Protein AF-A0AAW0CQ31-F1 (afdb_monomer)

Organism: NCBI:txid297713

Secondary structure (DSSP, 8-state):
------------------------------------------PPP----------------------------------------------------HHHHHHHHHHSSBPSS-EEE-BGGGS-HHHHHHHHHHHHHHHHSBP--TTSTT--BHHHHHHHHHHHHHHHHSSSTTHHHHHHHHHHHHHHHHHHHS---S---B--GGGS-TTHHHHHHT-GGG-TTTSS--PEEE-TT--TT-S-GGGS-SS----S-EEEE-SSTTTT-EESSBSTT-B--EEPB----GGGGGGSSHHHHHHHTT--SHHHHHHHHH-TTTSSS--HHHHHHHHH-GGGGSTTTGGGSTHHHHHHHHHHHHHHHHHHHSHHHHTT---SBSSSSSS--B--TTPEEP-TTSS--EEGGGGS-TTBTTT-EEE-

InterPro domains:
  IPR002227 Tyrosinase copper-binding domain [PF00264] (153-367)
  IPR002227 Tyrosinase copper-binding domain [PR00092] (170-187)
  IPR002227 Tyrosinase copper-binding domain [PR00092] (200-205)
  IPR002227 Tyrosinase copper-binding domain [PR00092] (328-339)
  IPR002227 Tyrosinase copper-binding domain [PR00092] (348-366)
  IPR002227 Tyrosinase copper-binding domain [PS00497] (170-187)
  IPR002227 Tyrosinase copper-binding domain [PS00498] (349-360)
  IPR008922 Di-copper centre-containing domain superfamily [G3DSA:1.10.1280.10] (100-424)
  IPR008922 Di-copper centre-containing domain superfamily [SSF48056] (111-423)
  IPR050316 Tyrosinase and Hemocyanin [PTHR11474] (94-423)

Solvent-accessible surface area (backbone atoms only — not comparable to full-atom values): 25405 Å² total; per-residue (Å²): 135,86,85,87,83,87,86,88,84,90,83,87,84,87,89,84,86,90,84,88,82,89,80,93,76,95,78,90,84,80,93,79,90,75,88,76,81,86,78,83,78,79,84,76,86,80,87,77,82,89,80,78,94,78,79,92,76,91,80,83,86,82,92,86,89,84,89,89,83,89,88,85,91,87,92,88,87,91,85,90,82,91,78,90,74,87,75,82,80,76,81,76,74,79,71,79,58,69,64,59,60,52,54,56,54,54,47,69,32,71,42,94,75,52,46,61,27,36,44,60,84,79,48,50,71,65,57,39,43,48,53,53,51,15,54,52,41,30,61,68,34,67,41,84,46,93,80,44,85,62,48,59,16,39,44,33,45,56,27,44,43,40,37,79,34,34,69,61,41,43,87,26,35,52,24,69,51,47,51,50,51,51,50,51,52,51,44,47,43,28,34,75,75,42,67,33,82,80,56,65,40,19,45,67,55,48,80,23,42,82,63,45,57,64,34,43,70,63,29,64,61,30,28,56,75,67,29,64,11,54,52,10,39,66,42,91,88,68,54,85,93,49,95,54,83,84,84,55,73,100,67,63,69,47,57,80,13,59,26,41,27,76,37,23,80,51,40,82,44,67,38,42,59,18,77,40,89,39,75,35,82,41,56,51,26,14,22,43,22,47,76,27,40,78,28,34,32,63,69,49,60,57,58,46,67,74,46,89,49,46,46,62,29,48,47,60,39,46,12,60,84,86,33,98,52,67,14,41,47,48,14,50,28,42,23,43,16,44,35,37,42,30,86,29,22,13,60,66,28,75,65,40,58,20,46,52,43,30,52,45,49,54,50,51,53,53,20,66,76,44,45,95,68,36,39,82,46,70,36,41,34,49,32,70,60,83,90,56,49,70,42,50,56,77,39,66,39,85,40,82,79,78,52,82,66,48,38,44,59,70,57,50,50,47,49,16,55,75,61,30,32,43,80,103

Sequence (424 aa):
MVIFGESRSSCASNGSKQGSGTGNEIVSSPRLSTKVRDVKYKNNPKMTPYFSEEADGDFTSCEACKAHKGMAPVWGYKKSMRYILLTVIIAVSCVASPLGDYLSSAYHARCDSPIKRQEWRALSTTQKQEYIDAVRCLQGAESRTATSEGAKTRFDDFHSAHIDLADEVHLVGQFLVWHRFYLHLYETALRKECGYSGSQPYWDWTLDVKDGLSSFAASPLFDSTYGFGGNGANIPGYNGFFNNISDLPDWEYGGPGGGCIQDGPFASYNLSLGPGTLRTNHCITRWFTPVYLKTITTKRVTELFKFDNFEGFRIELEGTPITRHSKTHDGAHFAVGGEIGDRYSSPGDPLFYLHHANLDRIWWNWQMVKPSTRLYDISGRSTVDPPYRNVTLDFMLPTKSLGPEMPIRDMMDIHNKVLCYDYA

Structure (mmCIF, N/CA/C/O backbone):
data_AF-A0AAW0CQ31-F1
#
_entry.id   AF-A0AAW0CQ31-F1
#
loop_
_atom_site.group_PDB
_atom_site.id
_atom_site.type_symbol
_atom_site.label_atom_id
_atom_site.label_alt_id
_atom_site.label_comp_id
_atom_site.label_asym_id
_atom_site.label_entity_id
_atom_site.label_seq_id
_atom_site.pdbx_PDB_ins_code
_atom_site.Cartn_x
_atom_site.Cartn_y
_atom_site.Cartn_z
_atom_site.occupancy
_atom_site.B_iso_or_equiv
_atom_site.auth_seq_id
_atom_site.auth_comp_id
_atom_site.auth_asym_id
_atom_site.auth_atom_id
_atom_site.pdbx_PDB_model_num
ATOM 1 N N . MET A 1 1 ? 16.465 -32.094 51.623 1.00 29.66 1 MET A N 1
ATOM 2 C CA . MET A 1 1 ? 16.332 -31.977 53.087 1.00 29.66 1 MET A CA 1
ATOM 3 C C . MET A 1 1 ? 15.734 -30.608 53.379 1.00 29.66 1 MET A C 1
ATOM 5 O O . MET A 1 1 ? 16.423 -29.633 53.144 1.00 29.66 1 MET A O 1
ATOM 9 N N . VAL A 1 2 ? 14.453 -30.612 53.782 1.00 26.16 2 VAL A N 1
ATOM 10 C CA . VAL A 1 2 ? 13.699 -29.609 54.581 1.00 26.16 2 VAL A CA 1
ATOM 11 C C . VAL A 1 2 ? 13.610 -28.171 54.004 1.00 26.16 2 VAL A C 1
ATOM 13 O O . VAL A 1 2 ? 14.627 -27.510 53.884 1.00 26.16 2 VAL A O 1
ATOM 16 N N . ILE A 1 3 ? 12.482 -27.680 53.455 1.00 27.02 3 ILE A N 1
ATOM 17 C CA . ILE A 1 3 ? 11.132 -27.358 54.008 1.00 27.02 3 ILE A CA 1
ATOM 18 C C . ILE A 1 3 ? 11.035 -25.942 54.629 1.00 27.02 3 ILE A C 1
ATOM 20 O O . ILE A 1 3 ? 11.649 -25.697 55.657 1.00 27.02 3 ILE A O 1
ATOM 24 N N . PHE A 1 4 ? 10.163 -25.122 54.002 1.00 28.67 4 PHE A N 1
ATOM 25 C CA . PHE A 1 4 ? 9.257 -24.063 54.516 1.00 28.67 4 PHE A CA 1
ATOM 26 C C . PHE A 1 4 ? 9.861 -22.840 55.263 1.00 28.67 4 PHE A C 1
ATOM 28 O O . PHE A 1 4 ? 10.933 -22.908 55.836 1.00 28.67 4 PHE A O 1
ATOM 35 N N . GLY A 1 5 ? 9.232 -21.659 55.288 1.00 24.62 5 GLY A N 1
ATOM 36 C CA . GLY A 1 5 ? 7.843 -21.346 54.972 1.00 24.62 5 GLY A CA 1
ATOM 37 C C . GLY A 1 5 ? 7.507 -19.850 54.969 1.00 24.62 5 GLY A C 1
ATOM 38 O O . GLY A 1 5 ? 8.359 -18.973 55.087 1.00 24.62 5 GLY A O 1
ATOM 39 N N . GLU A 1 6 ? 6.210 -19.632 54.781 1.00 30.38 6 GLU A N 1
ATOM 40 C CA . GLU A 1 6 ? 5.463 -18.379 54.725 1.00 30.38 6 GLU A CA 1
ATOM 41 C C . GLU A 1 6 ? 5.535 -17.546 56.017 1.00 30.38 6 GLU A C 1
ATOM 43 O O . GLU A 1 6 ? 5.671 -18.088 57.110 1.00 30.38 6 GLU A O 1
ATOM 48 N N . SER A 1 7 ? 5.244 -16.244 55.916 1.00 25.33 7 SER A N 1
ATOM 49 C CA . SER A 1 7 ? 4.179 -15.661 56.749 1.00 25.33 7 SER A CA 1
ATOM 50 C C . SER A 1 7 ? 3.613 -14.369 56.147 1.00 25.33 7 SER A C 1
ATOM 52 O O . SER A 1 7 ? 4.330 -13.513 55.632 1.00 25.33 7 SER A O 1
ATOM 54 N N . ARG A 1 8 ? 2.281 -14.276 56.207 1.00 27.17 8 ARG A N 1
ATOM 55 C CA . ARG A 1 8 ? 1.437 -13.095 55.983 1.00 27.17 8 ARG A CA 1
ATOM 56 C C . ARG A 1 8 ? 1.253 -12.319 57.294 1.00 27.17 8 ARG A C 1
ATOM 58 O O . ARG A 1 8 ? 1.255 -12.935 58.354 1.00 27.17 8 ARG A O 1
ATOM 65 N N . SER A 1 9 ? 0.946 -11.022 57.199 1.00 26.33 9 SER A N 1
ATOM 66 C CA . SER A 1 9 ? -0.065 -10.244 57.976 1.00 26.33 9 SER A CA 1
ATOM 67 C C . SER A 1 9 ? 0.214 -8.747 57.734 1.00 26.33 9 SER A C 1
ATOM 69 O O . SER A 1 9 ? 1.343 -8.308 57.883 1.00 26.33 9 SER A O 1
ATOM 71 N N . SER A 1 10 ? -0.630 -7.956 57.060 1.00 25.73 10 SER A N 1
ATOM 72 C CA . SER A 1 10 ? -1.934 -7.363 57.424 1.00 25.73 10 SER A CA 1
ATOM 73 C C . SER A 1 10 ? -1.931 -6.496 58.694 1.00 25.73 10 SER A C 1
ATOM 75 O O . SER A 1 10 ? -1.836 -7.043 59.787 1.00 25.73 10 SER A O 1
ATOM 77 N N . CYS A 1 11 ? -2.144 -5.179 58.547 1.00 23.64 11 CYS A N 1
ATOM 78 C CA . CYS A 1 11 ? -3.282 -4.437 59.125 1.00 23.64 11 CYS A CA 1
ATOM 79 C C . CYS A 1 11 ? -3.237 -2.930 58.782 1.00 23.64 11 CYS A C 1
ATOM 81 O O . CYS A 1 11 ? -2.176 -2.317 58.733 1.00 23.64 11 CYS A O 1
ATOM 83 N N . ALA A 1 12 ? -4.431 -2.378 58.539 1.00 25.39 12 ALA A N 1
ATOM 84 C CA . ALA A 1 12 ? -4.790 -0.961 58.366 1.00 25.39 12 ALA A CA 1
ATOM 85 C C . ALA A 1 12 ? -4.643 -0.172 59.704 1.00 25.39 12 ALA A C 1
ATOM 87 O O . ALA A 1 12 ? -4.361 -0.793 60.721 1.00 25.39 12 ALA A O 1
ATOM 88 N N . SER A 1 13 ? -4.802 1.153 59.860 1.00 27.52 13 SER A N 1
ATOM 89 C CA . SER A 1 13 ? -5.746 2.119 59.268 1.00 27.52 13 SER A CA 1
ATOM 90 C C . SER A 1 13 ? -5.503 3.570 59.770 1.00 27.52 13 SER A C 1
ATOM 92 O O . SER A 1 13 ? -5.132 3.742 60.925 1.00 27.52 13 SER A O 1
ATOM 94 N N . ASN A 1 14 ? -5.906 4.554 58.947 1.00 27.11 14 ASN A N 1
ATOM 95 C CA . ASN A 1 14 ? -6.606 5.834 59.235 1.00 27.11 14 ASN A CA 1
ATOM 96 C C . ASN A 1 14 ? -5.986 7.081 59.927 1.00 27.11 14 ASN A C 1
ATOM 98 O O . ASN A 1 14 ? -5.568 7.043 61.076 1.00 27.11 14 ASN A O 1
ATOM 102 N N . GLY A 1 15 ? -6.240 8.233 59.261 1.00 25.81 15 GLY A N 1
ATOM 103 C CA . GLY A 1 15 ? -6.599 9.560 59.821 1.00 25.81 15 GLY A CA 1
ATOM 104 C C . GLY A 1 15 ? -5.457 10.587 59.939 1.00 25.81 15 GLY A C 1
ATOM 105 O O . GLY A 1 15 ? -4.374 10.218 60.350 1.00 25.81 15 GLY A O 1
ATOM 106 N N . SER A 1 16 ? -5.559 11.901 59.686 1.00 26.56 16 SER A N 1
ATOM 107 C CA . SER A 1 16 ? -6.498 12.826 59.021 1.00 26.56 16 SER A CA 1
ATOM 108 C C . SER A 1 16 ? -5.946 14.271 59.174 1.00 26.56 16 SER A C 1
ATOM 110 O O . SER A 1 16 ? -5.366 14.565 60.211 1.00 26.56 16 SER A O 1
ATOM 112 N N . LYS A 1 17 ? -6.266 15.162 58.214 1.00 29.03 17 LYS A N 1
ATOM 113 C CA . LYS A 1 17 ? -6.385 16.650 58.271 1.00 29.03 17 LYS A CA 1
ATOM 114 C C . LYS A 1 17 ? -5.159 17.607 58.256 1.00 29.03 17 LYS A C 1
ATOM 116 O O . LYS A 1 17 ? -4.392 17.687 59.199 1.00 29.03 17 LYS A O 1
ATOM 121 N N . GLN A 1 18 ? -5.186 18.441 57.198 1.00 27.23 18 GLN A N 1
ATOM 122 C CA . GLN A 1 18 ? -5.069 19.920 57.090 1.00 27.23 18 GLN A CA 1
ATOM 123 C C . GLN A 1 18 ? -3.890 20.697 57.713 1.00 27.23 18 GLN A C 1
ATOM 125 O O . GLN A 1 18 ? -3.689 20.687 58.919 1.00 27.23 18 GLN A O 1
ATOM 130 N N . GLY A 1 19 ? -3.272 21.560 56.890 1.00 25.97 19 GLY A N 1
ATOM 131 C CA . GLY A 1 19 ? -2.503 22.726 57.345 1.00 25.97 19 GLY A CA 1
ATOM 132 C C . GLY A 1 19 ? -1.697 23.412 56.235 1.00 25.97 19 GLY A C 1
ATOM 133 O O . GLY A 1 19 ? -0.716 22.869 55.751 1.00 25.97 19 GLY A O 1
ATOM 134 N N . SER A 1 20 ? -2.136 24.603 55.835 1.00 26.33 20 SER A N 1
ATOM 135 C CA . SER A 1 20 ? -1.505 25.570 54.922 1.00 26.33 20 SER A CA 1
ATOM 136 C C . SER A 1 20 ? -0.217 26.200 55.475 1.00 26.33 20 SER A C 1
ATOM 138 O O . SER A 1 20 ? -0.151 26.435 56.678 1.00 26.33 20 SER A O 1
ATOM 140 N N . GLY A 1 21 ? 0.708 26.644 54.612 1.00 26.17 21 GLY A N 1
ATOM 141 C CA . GLY A 1 21 ? 1.686 27.675 54.996 1.00 26.17 21 GLY A CA 1
ATOM 142 C C . GLY A 1 21 ? 2.997 27.694 54.208 1.00 26.17 21 GLY A C 1
ATOM 143 O O . GLY A 1 21 ? 3.819 26.800 54.328 1.00 26.17 21 GLY A O 1
ATOM 144 N N . THR A 1 22 ? 3.158 28.764 53.437 1.00 27.50 22 THR A N 1
ATOM 145 C CA . THR A 1 22 ? 4.342 29.328 52.764 1.00 27.50 22 THR A CA 1
ATOM 146 C C . THR A 1 22 ? 5.706 29.165 53.455 1.00 27.50 22 THR A C 1
ATOM 148 O O . THR A 1 22 ? 5.806 29.370 54.661 1.00 27.50 22 THR A O 1
ATOM 151 N N . GLY A 1 23 ? 6.776 29.004 52.664 1.00 26.20 23 GLY A N 1
ATOM 152 C CA . GLY A 1 23 ? 8.149 29.272 53.114 1.00 26.20 23 GLY A CA 1
ATOM 153 C C . GLY A 1 23 ? 9.224 28.769 52.151 1.00 26.20 23 GLY A C 1
ATOM 154 O O . GLY A 1 23 ? 9.524 27.582 52.130 1.00 26.20 23 GLY A O 1
ATOM 155 N N . ASN A 1 24 ? 9.795 29.680 51.358 1.00 27.17 24 ASN A N 1
ATOM 156 C CA . ASN A 1 24 ? 11.048 29.477 50.631 1.00 27.17 24 ASN A CA 1
ATOM 157 C C . ASN A 1 24 ? 12.189 29.263 51.630 1.00 27.17 24 ASN A C 1
ATOM 159 O O . ASN A 1 24 ? 12.461 30.170 52.407 1.00 27.17 24 ASN A O 1
ATOM 163 N N . GLU A 1 25 ? 12.913 28.152 51.526 1.00 27.70 25 GLU A N 1
ATOM 164 C CA . GLU A 1 25 ? 14.296 28.056 51.997 1.00 27.70 25 GLU A CA 1
ATOM 165 C C . GLU A 1 25 ? 15.043 27.003 51.167 1.00 27.70 25 GLU A C 1
ATOM 167 O O . GLU A 1 25 ? 14.765 25.805 51.208 1.00 27.70 25 GLU A O 1
ATOM 172 N N . ILE A 1 26 ? 15.974 27.488 50.344 1.00 27.61 26 ILE A N 1
ATOM 173 C CA . ILE A 1 26 ? 16.920 26.676 49.582 1.00 27.61 26 ILE A CA 1
ATOM 174 C C . ILE A 1 26 ? 18.022 26.269 50.560 1.00 27.61 26 ILE A C 1
ATOM 176 O O . ILE A 1 26 ? 18.861 27.088 50.928 1.00 27.61 26 ILE A O 1
ATOM 180 N N . VAL A 1 27 ? 18.022 24.999 50.965 1.00 27.06 27 VAL A N 1
ATOM 181 C CA . VAL A 1 27 ? 19.112 24.380 51.726 1.00 27.06 27 VAL A CA 1
ATOM 182 C C . VAL A 1 27 ? 19.771 23.305 50.867 1.00 27.06 27 VAL A C 1
ATOM 184 O O . VAL A 1 27 ? 19.148 22.360 50.391 1.00 27.06 27 VAL A O 1
ATOM 187 N N . SER A 1 28 ? 21.068 23.491 50.658 1.00 25.88 28 SER A N 1
ATOM 188 C CA . SER A 1 28 ? 21.988 22.640 49.915 1.00 25.88 28 SER A CA 1
ATOM 189 C C . SER A 1 28 ? 22.456 21.412 50.708 1.00 25.88 28 SER A C 1
ATOM 191 O O . SER A 1 28 ? 23.011 21.579 51.795 1.00 25.88 28 SER A O 1
ATOM 193 N N . SER A 1 29 ? 22.347 20.209 50.124 1.00 23.64 29 SER A N 1
ATOM 194 C CA . SER A 1 29 ? 23.255 19.036 50.261 1.00 23.64 29 SER A CA 1
ATOM 195 C C . SER A 1 29 ? 22.577 17.756 49.731 1.00 23.64 29 SER A C 1
ATOM 197 O O . SER A 1 29 ? 21.358 17.737 49.615 1.00 23.64 29 SER A O 1
ATOM 199 N N . PRO A 1 30 ? 23.278 16.618 49.558 1.00 28.09 30 PRO A N 1
ATOM 200 C CA . PRO A 1 30 ? 24.587 16.390 48.952 1.00 28.09 30 PRO A CA 1
ATOM 201 C C . PRO A 1 30 ? 24.499 15.340 47.812 1.00 28.09 30 PRO A C 1
ATOM 203 O O . PRO A 1 30 ? 23.491 14.666 47.613 1.00 28.09 30 PRO A O 1
ATOM 206 N N . ARG A 1 31 ? 25.594 15.177 47.058 1.00 27.44 31 ARG A N 1
ATOM 207 C CA . ARG A 1 31 ? 25.754 14.144 46.017 1.00 27.44 31 ARG A CA 1
ATOM 208 C C . ARG A 1 31 ? 25.528 12.738 46.582 1.00 27.44 31 ARG A C 1
ATOM 210 O O . ARG A 1 31 ? 26.256 12.318 47.478 1.00 27.44 31 ARG A O 1
ATOM 217 N N . LEU A 1 32 ? 24.625 11.983 45.961 1.00 25.84 32 LEU A N 1
ATOM 218 C CA . LEU A 1 32 ? 24.535 10.530 46.085 1.00 25.84 32 LEU A CA 1
ATOM 219 C C . LEU A 1 32 ? 24.920 9.900 44.747 1.00 25.84 32 LEU A C 1
ATOM 221 O O . LEU A 1 32 ? 24.204 9.990 43.752 1.00 25.84 32 LEU A O 1
ATOM 225 N N . SER A 1 33 ? 26.103 9.294 44.738 1.00 25.86 33 SER A N 1
ATOM 226 C CA . SER A 1 33 ? 26.577 8.437 43.666 1.00 25.86 33 SER A CA 1
ATOM 227 C C . SER A 1 33 ? 25.815 7.114 43.707 1.00 25.86 33 SER A C 1
ATOM 229 O O . SER A 1 33 ? 25.832 6.393 44.702 1.00 25.86 33 SER A O 1
ATOM 231 N N . THR A 1 34 ? 25.169 6.756 42.602 1.00 28.41 34 THR A N 1
ATOM 232 C CA . THR A 1 34 ? 24.744 5.378 42.353 1.00 28.41 34 THR A CA 1
ATOM 233 C C . THR A 1 34 ? 25.416 4.896 41.076 1.00 28.41 34 THR A C 1
ATOM 235 O O . THR A 1 34 ? 25.313 5.494 40.010 1.00 28.41 34 THR A O 1
ATOM 238 N N . LYS A 1 35 ? 26.214 3.836 41.240 1.00 25.17 35 LYS A N 1
ATOM 239 C CA . LYS A 1 35 ? 26.935 3.133 40.180 1.00 25.17 35 LYS A CA 1
ATOM 240 C C . LYS A 1 35 ? 25.928 2.533 39.199 1.00 25.17 35 LYS A C 1
ATOM 242 O O . LYS A 1 35 ? 25.242 1.573 39.546 1.00 25.17 35 LYS A O 1
ATOM 247 N N . VAL A 1 36 ? 25.892 3.047 37.974 1.00 26.67 36 VAL A N 1
ATOM 248 C CA . VAL A 1 36 ? 25.305 2.341 36.831 1.00 26.67 36 VAL A CA 1
ATOM 249 C C . VAL A 1 36 ? 26.322 1.297 36.371 1.00 26.67 36 VAL A C 1
ATOM 251 O O . VAL A 1 36 ? 27.502 1.599 36.208 1.00 26.67 36 VAL A O 1
ATOM 254 N N . ARG A 1 37 ? 25.885 0.040 36.242 1.00 25.38 37 ARG A N 1
ATOM 255 C CA . ARG A 1 37 ? 26.689 -1.034 35.651 1.00 25.38 37 ARG A CA 1
ATOM 256 C C . ARG A 1 37 ? 26.777 -0.799 34.145 1.00 25.38 37 ARG A C 1
ATOM 258 O O . ARG A 1 37 ? 25.749 -0.757 33.478 1.00 25.38 37 ARG A O 1
ATOM 265 N N . ASP A 1 38 ? 28.001 -0.699 33.642 1.00 23.66 38 ASP A N 1
ATOM 266 C CA . ASP A 1 38 ? 28.316 -0.649 32.217 1.00 23.66 38 ASP A CA 1
ATOM 267 C C . ASP A 1 38 ? 27.818 -1.911 31.498 1.00 23.66 38 ASP A C 1
ATOM 269 O O . ASP A 1 38 ? 28.370 -3.003 31.664 1.00 23.66 38 ASP A O 1
ATOM 273 N N . VAL A 1 39 ? 26.798 -1.762 30.653 1.00 26.17 39 VAL A N 1
ATOM 274 C CA . VAL A 1 39 ? 26.513 -2.720 29.581 1.00 26.17 39 VAL A CA 1
ATOM 275 C C . VAL A 1 39 ? 27.298 -2.250 28.361 1.00 26.17 39 VAL A C 1
ATOM 277 O O . VAL A 1 39 ? 26.965 -1.252 27.726 1.00 26.17 39 VAL A O 1
ATOM 280 N N . LYS A 1 40 ? 28.393 -2.953 28.061 1.00 24.14 40 LYS A N 1
ATOM 281 C CA . LYS A 1 40 ? 29.209 -2.717 26.866 1.00 24.14 40 LYS A CA 1
ATOM 282 C C . LYS A 1 40 ? 28.387 -3.019 25.611 1.00 24.14 40 LYS A C 1
ATOM 284 O O . LYS A 1 40 ? 28.174 -4.186 25.286 1.00 24.14 40 LYS A O 1
ATOM 289 N N . TYR A 1 41 ? 28.003 -1.981 24.875 1.00 24.38 41 TYR A N 1
ATOM 290 C CA . TYR A 1 41 ? 27.609 -2.112 23.476 1.00 24.38 41 TYR A CA 1
ATOM 291 C C . TYR A 1 41 ? 28.836 -2.532 22.656 1.00 24.38 41 TYR A C 1
ATOM 293 O O . TYR A 1 41 ? 29.859 -1.845 22.635 1.00 24.38 41 TYR A O 1
ATOM 301 N N . LYS A 1 42 ? 28.759 -3.696 22.003 1.00 26.52 42 LYS A N 1
ATOM 302 C CA . LYS A 1 42 ? 29.708 -4.070 20.952 1.00 26.52 42 LYS A CA 1
ATOM 303 C C . LYS A 1 42 ? 29.404 -3.210 19.726 1.00 26.52 42 LYS A C 1
ATOM 305 O O . LYS A 1 42 ? 28.349 -3.350 19.119 1.00 26.52 42 LYS A O 1
ATOM 310 N N . ASN A 1 43 ? 30.347 -2.336 19.393 1.00 27.22 43 ASN A N 1
ATOM 311 C CA . ASN A 1 43 ? 30.388 -1.573 18.150 1.00 27.22 43 ASN A CA 1
ATOM 312 C C . ASN A 1 43 ? 30.278 -2.510 16.938 1.00 27.22 43 ASN A C 1
ATOM 314 O O . ASN A 1 43 ? 31.126 -3.387 16.774 1.00 27.22 43 ASN A O 1
ATOM 318 N N . ASN A 1 44 ? 29.285 -2.281 16.080 1.00 27.22 44 ASN A N 1
ATOM 319 C CA . ASN A 1 44 ? 29.277 -2.773 14.703 1.00 27.22 44 ASN A CA 1
ATOM 320 C C . ASN A 1 44 ? 29.735 -1.616 13.786 1.00 27.22 44 ASN A C 1
ATOM 322 O O . ASN A 1 44 ? 29.376 -0.464 14.053 1.00 27.22 44 ASN A O 1
ATOM 326 N N . PRO A 1 45 ? 30.590 -1.851 12.776 1.00 32.00 45 PRO A N 1
ATOM 327 C CA . PRO A 1 45 ? 31.307 -0.777 12.103 1.00 32.00 45 PRO A CA 1
ATOM 328 C C . PRO A 1 45 ? 30.428 -0.016 11.099 1.00 32.00 45 PRO A C 1
ATOM 330 O O . PRO A 1 45 ? 29.820 -0.594 10.207 1.00 32.00 45 PRO A O 1
ATOM 333 N N . LYS A 1 46 ? 30.427 1.307 11.284 1.00 26.81 46 LYS A N 1
ATOM 334 C CA . LYS A 1 46 ? 30.126 2.413 10.359 1.00 26.81 46 LYS A CA 1
ATOM 335 C C . LYS A 1 46 ? 29.849 2.018 8.893 1.00 26.81 46 LYS A C 1
ATOM 337 O O . LYS A 1 46 ? 30.783 1.729 8.151 1.00 26.81 46 LYS A O 1
ATOM 342 N N . MET A 1 47 ? 28.605 2.200 8.442 1.00 24.47 47 MET A N 1
ATOM 343 C CA . MET A 1 47 ? 28.349 2.653 7.070 1.00 24.47 47 MET A CA 1
ATOM 344 C C . MET A 1 47 ? 28.594 4.164 7.028 1.00 24.47 47 MET A C 1
ATOM 346 O O . MET A 1 47 ? 27.857 4.947 7.622 1.00 24.47 47 MET A O 1
ATOM 350 N N . THR A 1 48 ? 29.673 4.579 6.376 1.00 26.80 48 THR A N 1
ATOM 351 C CA . THR A 1 48 ? 29.925 5.980 6.022 1.00 26.80 48 THR A CA 1
ATOM 352 C C . THR A 1 48 ? 29.144 6.340 4.757 1.00 26.80 48 THR A C 1
ATOM 354 O O . THR A 1 48 ? 29.309 5.638 3.758 1.00 26.80 48 THR A O 1
ATOM 357 N N . PRO A 1 49 ? 28.355 7.428 4.736 1.00 28.47 49 PRO A N 1
ATOM 358 C CA . PRO A 1 49 ? 27.814 7.956 3.495 1.00 28.47 49 PRO A CA 1
ATOM 359 C C . PRO A 1 49 ? 28.909 8.749 2.771 1.00 28.47 49 PRO A C 1
ATOM 361 O O . PRO A 1 49 ? 29.497 9.676 3.329 1.00 28.47 49 PRO A O 1
ATOM 364 N N . TYR A 1 50 ? 29.196 8.375 1.525 1.00 24.56 50 TYR A N 1
ATOM 365 C CA . TYR A 1 50 ? 29.959 9.220 0.612 1.00 24.56 50 TYR A CA 1
ATOM 366 C C . TYR A 1 50 ? 29.080 10.415 0.228 1.00 24.56 50 TYR A C 1
ATOM 368 O O . TYR A 1 50 ? 28.151 10.284 -0.565 1.00 24.56 50 TYR A O 1
ATOM 376 N N . PHE A 1 51 ? 29.372 11.574 0.812 1.00 26.08 51 PHE A N 1
ATOM 377 C CA . PHE A 1 51 ? 28.932 12.866 0.305 1.00 26.08 51 PHE A CA 1
ATOM 378 C C . PHE A 1 51 ? 30.107 13.509 -0.427 1.00 26.08 51 PHE A C 1
ATOM 380 O O . PHE A 1 51 ? 31.138 13.797 0.179 1.00 26.08 51 PHE A O 1
ATOM 387 N N . SER A 1 52 ? 29.936 13.753 -1.720 1.00 25.55 52 SER A N 1
ATOM 388 C CA . SER A 1 52 ? 30.665 14.794 -2.436 1.00 25.55 52 SER A CA 1
ATOM 389 C C . SER A 1 52 ? 29.650 15.589 -3.245 1.00 25.55 52 SER A C 1
ATOM 391 O O . SER A 1 52 ? 28.895 15.031 -4.044 1.00 25.55 52 SER A O 1
ATOM 393 N N . GLU A 1 53 ? 29.589 16.885 -2.960 1.00 26.58 53 GLU A N 1
ATOM 394 C CA . GLU A 1 53 ? 28.961 17.883 -3.813 1.00 26.58 53 GLU A CA 1
ATOM 395 C C . GLU A 1 53 ? 29.666 17.873 -5.167 1.00 26.58 53 GLU A C 1
ATOM 397 O O . GLU A 1 53 ? 30.882 18.016 -5.210 1.00 26.58 53 GLU A O 1
ATOM 402 N N . GLU A 1 54 ? 28.918 17.726 -6.256 1.00 27.23 54 GLU A N 1
ATOM 403 C CA . GLU A 1 54 ? 29.313 18.282 -7.547 1.00 27.23 54 GLU A CA 1
ATOM 404 C C . GLU A 1 54 ? 28.080 18.457 -8.440 1.00 27.23 54 GLU A C 1
ATOM 406 O O . GLU A 1 54 ? 27.087 17.730 -8.339 1.00 27.23 54 GLU A O 1
ATOM 411 N N . ALA A 1 55 ? 28.139 19.539 -9.208 1.00 26.56 55 ALA A N 1
ATOM 412 C CA . ALA A 1 55 ? 27.061 20.171 -9.943 1.00 26.56 55 ALA A CA 1
ATOM 413 C C . ALA A 1 55 ? 26.694 19.442 -11.247 1.00 26.56 55 ALA A C 1
ATOM 415 O O . ALA A 1 55 ? 27.407 18.560 -11.717 1.00 26.56 55 ALA A O 1
ATOM 416 N N . ASP A 1 56 ? 25.560 19.868 -11.805 1.00 28.64 56 ASP A N 1
ATOM 417 C CA . ASP A 1 56 ? 24.980 19.487 -13.093 1.00 28.64 56 ASP A CA 1
ATOM 418 C C . ASP A 1 56 ? 26.003 19.173 -14.201 1.00 28.64 56 ASP A C 1
ATOM 420 O O . ASP A 1 56 ? 26.882 19.978 -14.513 1.00 28.64 56 ASP A O 1
ATOM 424 N N . GLY A 1 57 ? 25.823 18.025 -14.860 1.00 25.38 57 GLY A N 1
ATOM 425 C CA . GLY A 1 57 ? 26.615 17.622 -16.018 1.00 25.38 57 GLY A CA 1
ATOM 426 C C . GLY A 1 57 ? 26.020 16.417 -16.742 1.00 25.38 57 GLY A C 1
ATOM 427 O O . GLY A 1 57 ? 26.040 15.298 -16.239 1.00 25.38 57 GLY A O 1
ATOM 428 N N . ASP A 1 58 ? 25.477 16.693 -17.921 1.00 28.36 58 ASP A N 1
ATOM 429 C CA . ASP A 1 58 ? 25.008 15.782 -18.967 1.00 28.36 58 ASP A CA 1
ATOM 430 C C . ASP A 1 58 ? 26.040 14.685 -19.312 1.00 28.36 58 ASP A C 1
ATOM 432 O O . ASP A 1 58 ? 27.223 14.991 -19.455 1.00 28.36 58 ASP A O 1
ATOM 436 N N . PHE A 1 59 ? 25.620 13.422 -19.485 1.00 27.33 59 PHE A N 1
ATOM 437 C CA . PHE A 1 59 ? 26.509 12.357 -19.977 1.00 27.33 59 PHE A CA 1
ATOM 438 C C . PHE A 1 59 ? 25.804 11.355 -20.897 1.00 27.33 59 PHE A C 1
ATOM 440 O O . PHE A 1 59 ? 25.259 10.327 -20.491 1.00 27.33 59 PHE A O 1
ATOM 447 N N . THR A 1 60 ? 25.940 11.629 -22.190 1.00 25.02 60 THR A N 1
ATOM 448 C CA . THR A 1 60 ? 26.095 10.629 -23.246 1.00 25.02 60 THR A CA 1
ATOM 449 C C . THR A 1 60 ? 27.407 9.843 -23.090 1.00 25.02 60 THR A C 1
ATOM 451 O O . THR A 1 60 ? 28.461 10.440 -22.897 1.00 25.02 60 THR A O 1
ATOM 454 N N . SER A 1 61 ? 27.321 8.519 -23.286 1.00 29.78 61 SER A N 1
ATOM 455 C CA . SER A 1 61 ? 28.362 7.566 -23.736 1.00 29.78 61 SER A CA 1
ATOM 456 C C . SER A 1 61 ? 29.707 7.475 -22.993 1.00 29.78 61 SER A C 1
ATOM 458 O O . SER A 1 61 ? 30.506 8.404 -23.034 1.00 29.78 61 SER A O 1
ATOM 460 N N . CYS A 1 62 ? 30.064 6.267 -22.531 1.00 25.80 62 CYS A N 1
ATOM 461 C CA . CYS A 1 62 ? 31.425 5.750 -22.730 1.00 25.80 62 CYS A CA 1
ATOM 462 C C . CYS A 1 62 ? 31.481 4.212 -22.653 1.00 25.80 62 CYS A C 1
ATOM 464 O O . CYS A 1 62 ? 31.250 3.608 -21.606 1.00 25.80 62 CYS A O 1
ATOM 466 N N . GLU A 1 63 ? 31.799 3.587 -23.789 1.00 27.05 63 GLU A N 1
ATOM 467 C CA . GLU A 1 63 ? 32.336 2.231 -23.890 1.00 27.05 63 GLU A CA 1
ATOM 468 C C . GLU A 1 63 ? 33.781 2.210 -23.372 1.00 27.05 63 GLU A C 1
ATOM 470 O O . GLU A 1 63 ? 34.588 3.012 -23.829 1.00 27.05 63 GLU A O 1
ATOM 475 N N . ALA A 1 64 ? 34.138 1.252 -22.510 1.00 26.69 64 ALA A N 1
ATOM 476 C CA . ALA A 1 64 ? 35.432 0.553 -22.536 1.00 26.69 64 ALA A CA 1
ATOM 477 C C . ALA A 1 64 ? 35.567 -0.392 -21.334 1.00 26.69 64 ALA A C 1
ATOM 479 O O . ALA A 1 64 ? 35.729 0.058 -20.205 1.00 26.69 64 ALA A O 1
ATOM 480 N N . CYS A 1 65 ? 35.581 -1.703 -21.591 1.00 24.77 65 CYS A N 1
ATOM 481 C CA . CYS A 1 65 ? 36.658 -2.596 -21.138 1.00 24.77 65 CYS A CA 1
ATOM 482 C C . CYS A 1 65 ? 36.431 -4.018 -21.677 1.00 24.77 65 CYS A C 1
ATOM 484 O O . CYS A 1 65 ? 35.588 -4.772 -21.196 1.00 24.77 65 CYS A O 1
ATOM 486 N N . LYS A 1 66 ? 37.222 -4.388 -22.690 1.00 26.81 66 LYS A N 1
ATOM 487 C CA . LYS A 1 66 ? 37.427 -5.767 -23.150 1.00 26.81 66 LYS A CA 1
ATOM 488 C C . LYS A 1 66 ? 38.799 -6.262 -22.686 1.00 26.81 66 LYS A C 1
ATOM 490 O O . LYS A 1 66 ? 39.761 -5.505 -22.708 1.00 26.81 66 LYS A O 1
ATOM 495 N N . ALA A 1 67 ? 38.841 -7.582 -22.489 1.00 28.06 67 ALA A N 1
ATOM 496 C CA . ALA A 1 67 ? 39.976 -8.504 -22.597 1.00 28.06 67 ALA A CA 1
ATOM 497 C C . ALA A 1 67 ? 40.803 -8.800 -21.332 1.00 28.06 67 ALA A C 1
ATOM 499 O O . ALA A 1 67 ? 41.565 -7.972 -20.864 1.00 28.06 67 ALA A O 1
ATOM 500 N N . HIS A 1 68 ? 40.764 -10.070 -20.908 1.00 28.12 68 HIS A N 1
ATOM 501 C CA . HIS A 1 68 ? 41.965 -10.908 -20.829 1.00 28.12 68 HIS A CA 1
ATOM 502 C C . HIS A 1 68 ? 41.592 -12.396 -20.978 1.00 28.12 68 HIS A C 1
ATOM 504 O O . HIS A 1 68 ? 40.758 -12.928 -20.250 1.00 28.12 68 HIS A O 1
ATOM 510 N N . LYS A 1 69 ? 42.206 -13.062 -21.965 1.00 28.19 69 LYS A N 1
ATOM 511 C CA . LYS A 1 69 ? 42.184 -14.516 -22.182 1.00 28.19 69 LYS A CA 1
ATOM 512 C C . LYS A 1 69 ? 43.547 -15.101 -21.797 1.00 28.19 69 LYS A C 1
ATOM 514 O O . LYS A 1 69 ? 44.554 -14.600 -22.277 1.00 28.19 69 LYS A O 1
ATOM 519 N N . GLY A 1 70 ? 43.504 -16.222 -21.071 1.00 25.09 70 GLY A N 1
ATOM 520 C CA . GLY A 1 70 ? 44.284 -17.442 -21.326 1.00 25.09 70 GLY A CA 1
ATOM 521 C C . GLY A 1 70 ? 45.736 -17.515 -20.845 1.00 25.09 70 GLY A C 1
ATOM 522 O O . GLY A 1 70 ? 46.555 -16.712 -21.262 1.00 25.09 70 GLY A O 1
ATOM 523 N N . MET A 1 71 ? 46.056 -18.576 -20.086 1.00 26.61 71 MET A N 1
ATOM 524 C CA . MET A 1 71 ? 47.199 -19.475 -20.343 1.00 26.61 71 MET A CA 1
ATOM 525 C C . MET A 1 71 ? 47.224 -20.691 -19.384 1.00 26.61 71 MET A C 1
ATOM 527 O O . MET A 1 71 ? 47.195 -20.552 -18.168 1.00 26.61 71 MET A O 1
ATOM 531 N N . ALA A 1 72 ? 47.316 -21.883 -19.976 1.00 27.20 72 ALA A N 1
ATOM 532 C CA . ALA A 1 72 ? 47.867 -23.159 -19.476 1.00 27.20 72 ALA A CA 1
ATOM 533 C C . ALA A 1 72 ? 48.718 -23.715 -20.656 1.00 27.20 72 ALA A C 1
ATOM 535 O O . ALA A 1 72 ? 48.444 -23.246 -21.771 1.00 27.20 72 ALA A O 1
ATOM 536 N N . PRO A 1 73 ? 49.693 -24.664 -20.541 1.00 41.38 73 PRO A N 1
ATOM 537 C CA . PRO A 1 73 ? 49.627 -25.937 -19.781 1.00 41.38 73 PRO A CA 1
ATOM 538 C C . PRO A 1 73 ? 50.993 -26.499 -19.253 1.00 41.38 73 PRO A C 1
ATOM 540 O O . PRO A 1 73 ? 52.020 -25.842 -19.377 1.00 41.38 73 PRO A O 1
ATOM 543 N N . VAL A 1 74 ? 51.013 -27.725 -18.679 1.00 28.41 74 VAL A N 1
ATOM 544 C CA . VAL A 1 74 ? 51.824 -28.922 -19.092 1.00 28.41 74 VAL A CA 1
ATOM 545 C C . VAL A 1 74 ? 51.988 -29.990 -17.963 1.00 28.41 74 VAL A C 1
ATOM 547 O O . VAL A 1 74 ? 52.558 -29.737 -16.912 1.00 28.41 74 VAL A O 1
ATOM 550 N N . TRP A 1 75 ? 51.464 -31.191 -18.273 1.00 27.06 75 TRP A N 1
ATOM 551 C CA . TRP A 1 75 ? 51.770 -32.620 -17.982 1.00 27.06 75 TRP A CA 1
ATOM 552 C C . TRP A 1 75 ? 52.522 -33.184 -16.745 1.00 27.06 75 TRP A C 1
ATOM 554 O O . TRP A 1 75 ? 53.649 -32.815 -16.438 1.00 27.06 75 TRP A O 1
ATOM 564 N N . GLY A 1 76 ? 51.984 -34.322 -16.253 1.00 25.94 76 GLY A N 1
ATOM 565 C CA . GLY A 1 76 ? 52.689 -35.418 -15.556 1.00 25.94 76 GLY A CA 1
ATOM 566 C C . GLY A 1 76 ? 51.819 -36.693 -15.429 1.00 25.94 76 GLY A C 1
ATOM 567 O O . GLY A 1 76 ? 50.656 -36.606 -15.060 1.00 25.94 76 GLY A O 1
ATOM 568 N N . TYR A 1 77 ? 52.360 -37.867 -15.783 1.00 28.30 77 TYR A N 1
ATOM 569 C CA . TYR A 1 77 ? 51.664 -39.148 -16.061 1.00 28.30 77 TYR A CA 1
ATOM 570 C C . TYR A 1 77 ? 51.853 -40.229 -14.960 1.00 28.30 77 TYR A C 1
ATOM 572 O O . TYR A 1 77 ? 52.848 -40.186 -14.239 1.00 28.30 77 TYR A O 1
ATOM 580 N N . LYS A 1 78 ? 51.015 -41.294 -15.020 1.00 29.31 78 LYS A N 1
ATOM 581 C CA . LYS A 1 78 ? 51.033 -42.634 -14.337 1.00 29.31 78 LYS A CA 1
ATOM 582 C C . LYS A 1 78 ? 50.202 -42.712 -13.034 1.00 29.31 78 LYS A C 1
ATOM 584 O O . LYS A 1 78 ? 50.261 -41.805 -12.229 1.00 29.31 78 LYS A O 1
ATOM 589 N N . LYS A 1 79 ? 49.425 -43.762 -12.714 1.00 30.23 79 LYS A N 1
ATOM 590 C CA . LYS A 1 79 ? 49.358 -45.172 -13.153 1.00 30.23 79 LYS A CA 1
ATOM 591 C C . LYS A 1 79 ? 47.958 -45.742 -12.824 1.00 30.23 79 LYS A C 1
ATOM 593 O O . LYS A 1 79 ? 47.311 -45.306 -11.881 1.00 30.23 79 LYS A O 1
ATOM 598 N N . SER A 1 80 ? 47.528 -46.728 -13.599 1.00 33.97 80 SER A N 1
ATOM 599 C CA . SER A 1 80 ? 46.209 -47.371 -13.613 1.00 33.97 80 SER A CA 1
ATOM 600 C C . SER A 1 80 ? 45.985 -48.384 -12.477 1.00 33.97 80 SER A C 1
ATOM 602 O O . SER A 1 80 ? 46.856 -49.214 -12.224 1.00 33.97 80 SER A O 1
ATOM 604 N N . MET A 1 81 ? 44.777 -48.416 -11.898 1.00 32.25 81 MET A N 1
ATOM 605 C CA . MET A 1 81 ? 44.227 -49.586 -11.196 1.00 32.25 81 MET A CA 1
ATOM 606 C C . MET A 1 81 ? 42.709 -49.636 -11.428 1.00 32.25 81 MET A C 1
ATOM 608 O O . MET A 1 81 ? 41.992 -48.688 -11.121 1.00 32.25 81 MET A O 1
ATOM 612 N N . ARG A 1 82 ? 42.240 -50.706 -12.080 1.00 33.12 82 ARG A N 1
ATOM 613 C CA . ARG A 1 82 ? 40.841 -50.914 -12.481 1.00 33.12 82 ARG A CA 1
ATOM 614 C C . ARG A 1 82 ? 40.074 -51.586 -11.339 1.00 33.12 82 ARG A C 1
ATOM 616 O O . ARG A 1 82 ? 40.394 -52.719 -11.001 1.00 33.12 82 ARG A O 1
ATOM 623 N N . TYR A 1 83 ? 39.033 -50.933 -10.831 1.00 34.50 83 TYR A N 1
ATOM 624 C CA . TYR A 1 83 ? 37.923 -51.591 -10.140 1.00 34.50 83 TYR A CA 1
ATOM 625 C C . TYR A 1 83 ? 36.692 -51.482 -11.042 1.00 34.50 83 TYR A C 1
ATOM 627 O O . TYR A 1 83 ? 36.320 -50.387 -11.460 1.00 34.50 83 TYR A O 1
ATOM 635 N N . ILE A 1 84 ? 36.106 -52.622 -11.402 1.00 36.41 84 ILE A N 1
ATOM 636 C CA . ILE A 1 84 ? 34.852 -52.685 -12.155 1.00 36.41 84 ILE A CA 1
ATOM 637 C C . ILE A 1 84 ? 33.728 -52.462 -11.140 1.00 36.41 84 ILE A C 1
ATOM 639 O O . ILE A 1 84 ? 33.395 -53.372 -10.386 1.00 36.41 84 ILE A O 1
ATOM 643 N N . LEU A 1 85 ? 33.172 -51.249 -11.098 1.00 36.25 85 LEU A N 1
ATOM 644 C CA . LEU A 1 85 ? 31.872 -50.995 -10.481 1.00 36.25 85 LEU A CA 1
ATOM 645 C C . LEU A 1 85 ? 30.811 -51.131 -11.581 1.00 36.25 85 LEU A C 1
ATOM 647 O O . LEU A 1 85 ? 30.816 -50.380 -12.554 1.00 36.25 85 LEU A O 1
ATOM 651 N N . LEU A 1 86 ? 29.928 -52.116 -11.441 1.00 35.50 86 LEU A N 1
ATOM 652 C CA . LEU A 1 86 ? 28.722 -52.254 -12.253 1.00 35.50 86 LEU A CA 1
ATOM 653 C C . LEU A 1 86 ? 27.730 -51.161 -11.833 1.00 35.50 86 LEU A C 1
ATOM 655 O O . LEU A 1 86 ? 26.980 -51.330 -10.876 1.00 35.50 86 LEU A O 1
ATOM 659 N N . THR A 1 87 ? 27.738 -50.027 -12.530 1.00 41.16 87 THR A N 1
ATOM 660 C CA . THR A 1 87 ? 26.698 -49.003 -12.391 1.00 41.16 87 THR A CA 1
ATOM 661 C C . THR A 1 87 ? 25.536 -49.364 -13.312 1.00 41.16 87 THR A C 1
ATOM 663 O O . THR A 1 87 ? 25.645 -49.279 -14.535 1.00 41.16 87 THR A O 1
ATOM 666 N N . VAL A 1 88 ? 24.414 -49.785 -12.727 1.00 36.75 88 VAL A N 1
ATOM 667 C CA . VAL A 1 88 ? 23.135 -49.897 -13.435 1.00 36.75 88 VAL A CA 1
ATOM 668 C C . VAL A 1 88 ? 22.660 -48.477 -13.742 1.00 36.75 88 VAL A C 1
ATOM 670 O O . VAL A 1 88 ? 22.251 -47.746 -12.843 1.00 36.75 88 VAL A O 1
ATOM 673 N N . ILE A 1 89 ? 22.740 -48.066 -15.008 1.00 40.06 89 ILE A N 1
ATOM 674 C CA . ILE A 1 89 ? 22.103 -46.836 -15.483 1.00 40.06 89 ILE A CA 1
ATOM 675 C C . ILE A 1 89 ? 20.612 -47.142 -15.619 1.00 40.06 89 ILE A C 1
ATOM 677 O O . ILE A 1 89 ? 20.170 -47.696 -16.624 1.00 40.06 89 ILE A O 1
ATOM 681 N N . ILE A 1 90 ? 19.827 -46.802 -14.597 1.00 40.25 90 ILE A N 1
ATOM 682 C CA . ILE A 1 90 ? 18.383 -46.651 -14.769 1.00 40.25 90 ILE A CA 1
ATOM 683 C C . ILE A 1 90 ? 18.196 -45.322 -15.497 1.00 40.25 90 ILE A C 1
ATOM 685 O O . ILE A 1 90 ? 18.313 -44.253 -14.900 1.00 40.25 90 ILE A O 1
ATOM 689 N N . ALA A 1 91 ? 17.948 -45.385 -16.804 1.00 40.81 91 ALA A N 1
ATOM 690 C CA . ALA A 1 91 ? 17.442 -44.246 -17.551 1.00 40.81 91 ALA A CA 1
ATOM 691 C C . ALA A 1 91 ? 16.015 -43.963 -17.061 1.00 40.81 91 ALA A C 1
ATOM 693 O O . ALA A 1 91 ? 15.039 -44.499 -17.583 1.00 40.81 91 ALA A O 1
ATOM 694 N N . VAL A 1 92 ? 15.892 -43.149 -16.011 1.00 42.00 92 VAL A N 1
ATOM 695 C CA . VAL A 1 92 ? 14.620 -42.514 -15.679 1.00 42.00 92 VAL A CA 1
ATOM 696 C C . VAL A 1 92 ? 14.408 -41.449 -16.741 1.00 42.00 92 VAL A C 1
ATOM 698 O O . VAL A 1 92 ? 14.919 -40.336 -16.652 1.00 42.00 92 VAL A O 1
ATOM 701 N N . SER A 1 93 ? 13.694 -41.822 -17.796 1.00 43.25 93 SER A N 1
ATOM 702 C CA . SER A 1 93 ? 13.076 -40.851 -18.686 1.00 43.25 93 SER A CA 1
ATOM 703 C C . SER A 1 93 ? 12.151 -40.009 -17.811 1.00 43.25 93 SER A C 1
ATOM 705 O O . SER A 1 93 ? 11.118 -40.508 -17.362 1.00 43.25 93 SER A O 1
ATOM 707 N N . CYS A 1 94 ? 12.524 -38.764 -17.514 1.00 43.81 94 CYS A N 1
ATOM 708 C CA . CYS A 1 94 ? 11.578 -37.786 -16.994 1.00 43.81 94 CYS A CA 1
ATOM 709 C C . CYS A 1 94 ? 10.535 -37.563 -18.089 1.00 43.81 94 CYS A C 1
ATOM 711 O O . CYS A 1 94 ? 10.708 -36.722 -18.966 1.00 43.81 94 CYS A O 1
ATOM 713 N N . VAL A 1 95 ? 9.472 -38.364 -18.081 1.00 48.94 95 VAL A N 1
ATOM 714 C CA . VAL A 1 95 ? 8.252 -38.008 -18.791 1.00 48.94 95 VAL A CA 1
ATOM 715 C C . VAL A 1 95 ? 7.737 -36.784 -18.048 1.00 48.94 95 VAL A C 1
ATOM 717 O O . VAL A 1 95 ? 7.329 -36.895 -16.893 1.00 48.94 95 VAL A O 1
ATOM 720 N N . ALA A 1 96 ? 7.853 -35.605 -18.661 1.00 49.53 96 ALA A N 1
ATOM 721 C CA . ALA A 1 96 ? 7.192 -34.411 -18.164 1.00 49.53 96 ALA A CA 1
ATOM 722 C C . ALA A 1 96 ? 5.708 -34.761 -17.997 1.00 49.53 96 ALA A C 1
ATOM 724 O O . ALA A 1 96 ? 5.033 -35.115 -18.965 1.00 49.53 96 ALA A O 1
ATOM 725 N N . SER A 1 97 ? 5.229 -34.781 -16.754 1.00 49.28 97 SER A N 1
ATOM 726 C CA . SER A 1 97 ? 3.832 -35.090 -16.480 1.00 49.28 97 SER A CA 1
ATOM 727 C C . SER A 1 97 ? 2.966 -34.011 -17.136 1.00 49.28 97 SER A C 1
ATOM 729 O O . SER A 1 97 ? 3.129 -32.840 -16.788 1.00 49.28 97 SER A O 1
ATOM 731 N N . PRO A 1 98 ? 1.997 -34.363 -18.002 1.00 51.06 98 PRO A N 1
ATOM 732 C CA . PRO A 1 98 ? 1.124 -33.388 -18.667 1.00 51.06 98 PRO A CA 1
ATOM 733 C C . PRO A 1 98 ? 0.279 -32.564 -17.678 1.00 51.06 98 PRO A C 1
ATOM 735 O O . PRO A 1 98 ? -0.284 -31.541 -18.045 1.00 51.06 98 PRO A O 1
ATOM 738 N N . LEU A 1 99 ? 0.222 -32.977 -16.408 1.00 50.66 99 LEU A N 1
ATOM 739 C CA . LEU A 1 99 ? -0.380 -32.227 -15.305 1.00 50.66 99 LEU A CA 1
ATOM 740 C C . LEU A 1 99 ? 0.300 -30.873 -15.042 1.00 50.66 99 LEU A C 1
ATOM 742 O O . LEU A 1 99 ? -0.398 -29.924 -14.701 1.00 50.66 99 LEU A O 1
ATOM 746 N N . GLY A 1 100 ? 1.624 -30.761 -15.211 1.00 45.16 100 GLY A N 1
ATOM 747 C CA . GLY A 1 100 ? 2.346 -29.498 -14.994 1.00 45.16 100 GLY A CA 1
ATOM 748 C C . GLY A 1 100 ? 1.978 -28.435 -16.031 1.00 45.16 100 GLY A C 1
ATOM 749 O O . GLY A 1 100 ? 1.656 -27.302 -15.675 1.00 45.16 100 GLY A O 1
ATOM 750 N N . ASP A 1 101 ? 1.917 -28.839 -17.301 1.00 47.62 101 ASP A N 1
ATOM 751 C CA . ASP A 1 101 ? 1.530 -27.963 -18.411 1.00 47.62 101 ASP A CA 1
ATOM 752 C C . ASP A 1 101 ? 0.038 -27.595 -18.355 1.00 47.62 101 ASP A C 1
ATOM 754 O O . ASP A 1 101 ? -0.336 -26.459 -18.648 1.00 47.62 101 ASP A O 1
ATOM 758 N N . TYR A 1 102 ? -0.827 -28.518 -17.914 1.00 48.56 102 TYR A N 1
ATOM 759 C CA . TYR A 1 102 ? -2.264 -28.256 -17.773 1.00 48.56 102 TYR A CA 1
ATOM 760 C C . TYR A 1 102 ? -2.578 -27.290 -16.622 1.00 48.56 102 TYR A C 1
ATOM 762 O O . TYR A 1 102 ? -3.416 -26.400 -16.777 1.00 48.56 102 TYR A O 1
ATOM 770 N N . LEU A 1 103 ? -1.896 -27.427 -15.477 1.00 53.34 103 LEU A N 1
ATOM 771 C CA . LEU A 1 103 ? -2.035 -26.495 -14.352 1.00 53.34 103 LEU A CA 1
ATOM 772 C C . LEU A 1 103 ? -1.479 -25.114 -14.719 1.00 53.34 103 LEU A C 1
ATOM 774 O O . LEU A 1 103 ? -2.169 -24.118 -14.518 1.00 53.34 103 LEU A O 1
ATOM 778 N N . SER A 1 104 ? -0.304 -25.048 -15.358 1.00 51.69 104 SER A N 1
ATOM 779 C CA . SER A 1 104 ? 0.260 -23.789 -15.863 1.00 51.69 104 SER A CA 1
ATOM 780 C C . SER A 1 104 ? -0.673 -23.100 -16.872 1.00 51.69 104 SER A C 1
ATOM 782 O O . SER A 1 104 ? -0.915 -21.896 -16.777 1.00 51.69 104 SER A O 1
ATOM 784 N N . SER A 1 105 ? -1.293 -23.858 -17.784 1.00 54.22 105 SER A N 1
ATOM 785 C CA . SER A 1 105 ? -2.286 -23.335 -18.733 1.00 54.22 105 SER A CA 1
ATOM 786 C C . SER A 1 105 ? -3.572 -22.838 -18.061 1.00 54.22 105 SER A C 1
ATOM 788 O O . SER A 1 105 ? -4.211 -21.927 -18.590 1.00 54.22 105 SER A O 1
ATOM 790 N N . ALA A 1 106 ? -3.980 -23.416 -16.929 1.00 58.62 106 ALA A N 1
ATOM 791 C CA . ALA A 1 106 ? -5.171 -22.983 -16.201 1.00 58.62 106 ALA A CA 1
ATOM 792 C C . ALA A 1 106 ? -4.954 -21.645 -15.475 1.00 58.62 106 ALA A C 1
ATOM 794 O O . ALA A 1 106 ? -5.895 -20.855 -15.390 1.00 58.62 106 ALA A O 1
ATOM 795 N N . TYR A 1 107 ? -3.731 -21.371 -15.009 1.00 56.88 107 TYR A N 1
ATOM 796 C CA . TYR A 1 107 ? -3.375 -20.119 -14.333 1.00 56.88 107 TYR A CA 1
ATOM 797 C C . TYR A 1 107 ? -3.259 -18.923 -15.284 1.00 56.88 107 TYR A C 1
ATOM 799 O O . TYR A 1 107 ? -3.679 -17.830 -14.921 1.00 56.88 107 TYR A O 1
ATOM 807 N N . HIS A 1 108 ? -2.811 -19.134 -16.526 1.00 64.62 108 HIS A N 1
ATOM 808 C CA . HIS A 1 108 ? -2.770 -18.089 -17.563 1.00 64.62 108 HIS A CA 1
ATOM 809 C C . HIS A 1 108 ? -4.120 -17.855 -18.256 1.00 64.62 108 HIS A C 1
ATOM 811 O O . HIS A 1 108 ? -4.240 -16.977 -19.112 1.00 64.62 108 HIS A O 1
ATOM 817 N N . ALA A 1 109 ? -5.148 -18.644 -17.934 1.00 79.56 109 ALA A N 1
ATOM 818 C CA . ALA A 1 109 ? -6.471 -18.403 -18.482 1.00 79.56 109 ALA A CA 1
ATOM 819 C C . ALA A 1 109 ? -7.007 -17.060 -17.967 1.00 79.56 109 ALA A C 1
ATOM 821 O O . ALA A 1 109 ? -6.881 -16.731 -16.785 1.00 79.56 109 ALA A O 1
ATOM 822 N N . ARG A 1 110 ? -7.625 -16.294 -18.865 1.00 88.38 110 ARG A N 1
ATOM 823 C CA . ARG A 1 110 ? -8.245 -15.015 -18.527 1.00 88.38 110 ARG A CA 1
ATOM 824 C C . ARG A 1 110 ? -9.469 -15.240 -17.638 1.00 88.38 110 ARG A C 1
ATOM 826 O O . ARG A 1 110 ? -10.202 -16.212 -17.822 1.00 88.38 110 ARG A O 1
ATOM 833 N N . CYS A 1 111 ? -9.676 -14.354 -16.675 1.00 93.12 111 CYS A N 1
ATOM 834 C CA . CYS A 1 111 ? -10.895 -14.295 -15.891 1.00 93.12 111 CYS A CA 1
ATOM 835 C C . CYS A 1 111 ? -12.034 -13.635 -16.684 1.00 93.12 111 CYS A C 1
ATOM 837 O O . CYS A 1 111 ? -11.8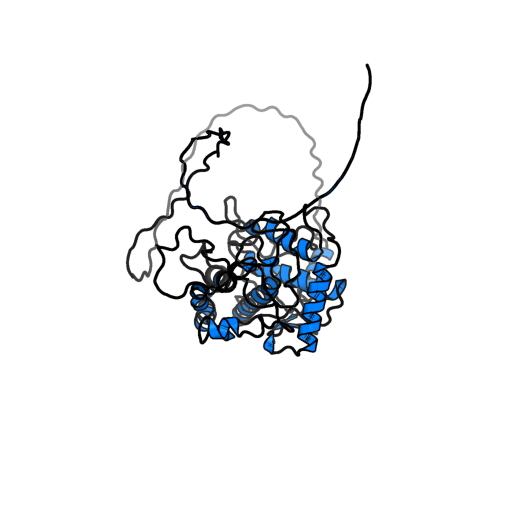19 -12.684 -17.437 1.00 93.12 111 CYS A O 1
ATOM 839 N N . ASP A 1 112 ? -13.257 -14.129 -16.495 1.00 90.88 112 ASP A N 1
ATOM 840 C CA . ASP A 1 112 ? -14.426 -13.643 -17.238 1.00 90.88 112 ASP A CA 1
ATOM 841 C C . ASP A 1 112 ? -15.052 -12.388 -16.609 1.00 90.88 112 ASP A C 1
ATOM 843 O O . ASP A 1 112 ? -15.767 -11.636 -17.269 1.00 90.88 112 ASP A O 1
ATOM 847 N N . SER A 1 113 ? -14.844 -12.166 -15.309 1.00 93.75 113 SER A N 1
ATOM 848 C CA . SER A 1 113 ? -15.514 -11.104 -14.546 1.00 93.75 113 SER A CA 1
ATOM 849 C C . SER A 1 113 ? -14.597 -10.542 -13.454 1.00 93.75 113 SER A C 1
ATOM 851 O O . SER A 1 113 ? -14.763 -10.884 -12.281 1.00 93.75 113 SER A O 1
ATOM 853 N N . PRO A 1 114 ? -13.612 -9.699 -13.822 1.00 96.06 114 PRO A N 1
ATOM 854 C CA . PRO A 1 114 ? -12.703 -9.094 -12.857 1.00 96.06 114 PRO A CA 1
ATOM 855 C C . PRO A 1 114 ? -13.441 -8.126 -11.928 1.00 96.06 114 PRO A C 1
ATOM 857 O O . PRO A 1 114 ? -14.206 -7.271 -12.385 1.00 96.06 114 PRO A O 1
ATOM 860 N N . ILE A 1 115 ? -13.181 -8.225 -10.622 1.00 96.38 115 ILE A N 1
ATOM 861 C CA . ILE A 1 115 ? -13.692 -7.247 -9.655 1.00 96.38 115 ILE A CA 1
ATOM 862 C C . ILE A 1 115 ? -12.945 -5.915 -9.801 1.00 96.38 115 ILE A C 1
ATOM 864 O O . ILE A 1 115 ? -11.753 -5.890 -10.097 1.00 96.38 115 ILE A O 1
ATOM 868 N N . LYS A 1 116 ? -13.641 -4.794 -9.608 1.00 97.81 116 LYS A N 1
ATOM 869 C CA . LYS A 1 116 ? -13.092 -3.455 -9.838 1.00 97.81 116 LYS A CA 1
ATOM 870 C C . LYS A 1 116 ? -12.590 -2.803 -8.554 1.00 97.81 116 LYS A C 1
ATOM 872 O O . LYS A 1 116 ? -13.402 -2.295 -7.783 1.00 97.81 116 LYS A O 1
ATOM 877 N N . ARG A 1 117 ? -11.265 -2.758 -8.381 1.00 98.56 117 ARG A N 1
ATOM 878 C CA . ARG A 1 117 ? -10.592 -1.964 -7.343 1.00 98.56 117 ARG A CA 1
ATOM 879 C C . ARG A 1 117 ? -10.792 -0.478 -7.639 1.00 98.56 117 ARG A C 1
ATOM 881 O O . ARG A 1 117 ? -10.452 -0.009 -8.723 1.00 98.56 117 ARG A O 1
ATOM 888 N N . GLN A 1 118 ? -11.360 0.245 -6.680 1.00 98.56 118 GLN A N 1
ATOM 889 C CA . GLN A 1 118 ? -11.809 1.632 -6.837 1.00 98.56 118 GLN A CA 1
ATOM 890 C C . GLN A 1 118 ? -11.053 2.577 -5.902 1.00 98.56 118 GLN A C 1
ATOM 892 O O . GLN A 1 118 ? -10.625 2.184 -4.814 1.00 98.56 118 GLN A O 1
ATOM 897 N N . GLU A 1 119 ? -10.915 3.835 -6.321 1.00 98.75 119 GLU A N 1
ATOM 898 C CA . GLU A 1 119 ? -10.377 4.893 -5.466 1.00 98.75 119 GLU A CA 1
ATOM 899 C C . GLU A 1 119 ? -11.316 5.123 -4.273 1.00 98.75 119 GLU A C 1
ATOM 901 O O . GLU A 1 119 ? -12.540 5.062 -4.418 1.00 98.75 119 GLU A O 1
ATOM 906 N N . TRP A 1 120 ? -10.764 5.391 -3.086 1.00 98.81 120 TRP A N 1
ATOM 907 C CA . TRP A 1 120 ? -11.546 5.518 -1.849 1.00 98.81 120 TRP A CA 1
ATOM 908 C C . TRP A 1 120 ? -12.731 6.493 -1.942 1.00 98.81 120 TRP A C 1
ATOM 910 O O . TRP A 1 120 ? -13.793 6.231 -1.380 1.00 98.81 120 TRP A O 1
ATOM 920 N N . ARG A 1 121 ? -12.602 7.617 -2.655 1.00 98.38 121 ARG A N 1
ATOM 921 C CA . ARG A 1 121 ? -13.666 8.622 -2.828 1.00 98.38 121 ARG A CA 1
ATOM 922 C C . ARG A 1 121 ? -14.796 8.150 -3.726 1.00 98.38 121 ARG A C 1
ATOM 924 O O . ARG A 1 121 ? -15.895 8.682 -3.600 1.00 98.38 121 ARG A O 1
ATOM 931 N N . ALA A 1 122 ? -14.542 7.188 -4.609 1.00 98.44 122 ALA A N 1
ATOM 932 C CA . ALA A 1 122 ? -15.571 6.609 -5.465 1.00 98.44 122 ALA A CA 1
ATOM 933 C C . ALA A 1 122 ? -16.496 5.654 -4.693 1.00 98.44 122 ALA A C 1
ATOM 935 O O . ALA A 1 122 ? -17.628 5.420 -5.114 1.00 98.44 122 ALA A O 1
ATOM 936 N N . LEU A 1 123 ? -16.044 5.129 -3.548 1.00 98.56 123 LEU A N 1
ATOM 937 C CA . LEU A 1 123 ? -16.864 4.276 -2.695 1.00 98.56 123 LEU A CA 1
ATOM 938 C C . LEU A 1 123 ? -17.971 5.068 -1.988 1.00 98.56 123 LEU A C 1
ATOM 940 O O . LEU A 1 123 ? -17.742 6.146 -1.429 1.00 98.56 123 LEU A O 1
ATOM 944 N N . SER A 1 124 ? -19.165 4.477 -1.925 1.00 98.31 124 SER A N 1
ATOM 945 C CA . SER A 1 124 ? -20.238 4.952 -1.051 1.00 98.31 124 SER A CA 1
ATOM 946 C C . SER A 1 124 ? -19.855 4.809 0.426 1.00 98.31 124 SER A C 1
ATOM 948 O O . SER A 1 124 ? -18.976 4.025 0.787 1.00 98.31 124 SER A O 1
ATOM 950 N N . THR A 1 125 ? -20.537 5.530 1.315 1.00 98.19 125 THR A N 1
ATOM 951 C CA . THR A 1 125 ? -20.321 5.402 2.767 1.00 98.19 125 THR A CA 1
ATOM 952 C C . THR A 1 125 ? -20.565 3.978 3.267 1.00 98.19 125 THR A C 1
ATOM 954 O O . THR A 1 125 ? -19.812 3.501 4.111 1.00 98.19 125 THR A O 1
ATOM 957 N N . THR A 1 126 ? -21.539 3.259 2.698 1.00 98.50 126 THR A N 1
ATOM 958 C CA . THR A 1 126 ? -21.769 1.834 2.986 1.00 98.50 126 THR A CA 1
ATOM 959 C C . THR A 1 126 ? -20.574 0.978 2.577 1.00 98.50 126 THR A C 1
ATOM 961 O O . THR A 1 126 ? -20.089 0.195 3.383 1.00 98.50 126 THR A O 1
ATOM 964 N N . GLN A 1 127 ? -20.037 1.167 1.369 1.00 98.56 127 GLN A N 1
ATOM 965 C CA . GLN A 1 127 ? -18.875 0.402 0.896 1.00 98.56 127 GLN A CA 1
ATOM 966 C C . GLN A 1 127 ? -17.609 0.695 1.714 1.00 98.56 127 GLN A C 1
ATOM 968 O O . GLN A 1 127 ? -16.820 -0.213 1.978 1.00 98.56 127 GLN A O 1
ATOM 973 N N . LYS A 1 128 ? -17.417 1.952 2.139 1.00 98.75 128 LYS A N 1
ATOM 974 C CA . LYS A 1 128 ? -16.332 2.335 3.055 1.00 98.75 128 LYS A CA 1
ATOM 975 C C . LYS A 1 128 ? -16.477 1.631 4.400 1.00 98.75 128 LYS A C 1
ATOM 977 O O . LYS A 1 128 ? -15.506 1.057 4.886 1.00 98.75 128 LYS A O 1
ATOM 982 N N . GLN A 1 129 ? -17.685 1.637 4.965 1.00 98.62 129 GLN A N 1
ATOM 983 C CA . GLN A 1 129 ? -17.976 0.964 6.228 1.00 98.62 129 GLN A CA 1
ATOM 984 C C . GLN A 1 129 ? -17.744 -0.549 6.130 1.00 98.62 129 GLN A C 1
ATOM 986 O O . GLN A 1 129 ? -17.071 -1.102 6.989 1.00 98.62 129 GLN A O 1
ATOM 991 N N . GLU A 1 130 ? -18.206 -1.203 5.059 1.00 98.69 130 GLU A N 1
ATOM 992 C CA . GLU A 1 130 ? -17.980 -2.639 4.828 1.00 98.69 130 GLU A CA 1
ATOM 993 C C . GLU A 1 130 ? -16.488 -2.999 4.793 1.00 98.69 130 GLU A C 1
ATOM 995 O O . GLU A 1 130 ? -16.085 -4.016 5.358 1.00 98.69 130 GLU A O 1
ATOM 1000 N N . TYR A 1 131 ? -15.652 -2.168 4.156 1.00 98.88 131 TYR A N 1
ATOM 1001 C CA . TYR A 1 131 ? -14.203 -2.378 4.157 1.00 98.88 131 TYR A CA 1
ATOM 1002 C C . TYR A 1 131 ? -13.621 -2.213 5.566 1.00 98.88 131 TYR A C 1
ATOM 1004 O O . TYR A 1 131 ? -12.907 -3.093 6.043 1.00 98.88 131 TYR A O 1
ATOM 1012 N N . ILE A 1 132 ? -13.958 -1.116 6.255 1.00 98.88 132 ILE A N 1
ATOM 1013 C CA . ILE A 1 132 ? -13.501 -0.830 7.625 1.00 98.88 132 ILE A CA 1
ATOM 1014 C C . ILE A 1 132 ? -13.872 -1.973 8.580 1.00 98.88 132 ILE A C 1
ATOM 1016 O O . ILE A 1 132 ? -13.026 -2.434 9.348 1.00 98.88 132 ILE A O 1
ATOM 1020 N N . ASP A 1 133 ? -15.110 -2.459 8.514 1.00 98.81 133 ASP A N 1
ATOM 1021 C CA . ASP A 1 133 ? -15.600 -3.548 9.359 1.00 98.81 133 ASP A CA 1
ATOM 1022 C C . ASP A 1 133 ? -14.850 -4.855 9.082 1.00 98.81 133 ASP A C 1
ATOM 1024 O O . ASP A 1 133 ? -14.496 -5.573 10.019 1.00 98.81 133 ASP A O 1
ATOM 1028 N N . ALA A 1 134 ? -14.524 -5.140 7.818 1.00 98.88 134 ALA A N 1
ATOM 1029 C CA . ALA A 1 134 ? -13.730 -6.308 7.457 1.00 98.88 134 ALA A CA 1
ATOM 1030 C C . ALA A 1 134 ? -12.288 -6.229 7.989 1.00 98.88 134 ALA A C 1
ATOM 1032 O O . ALA A 1 134 ? -11.776 -7.219 8.515 1.00 98.88 134 ALA A O 1
ATOM 1033 N N . VAL A 1 135 ? -11.647 -5.054 7.930 1.00 98.88 135 VAL A N 1
ATOM 1034 C CA . VAL A 1 135 ? -10.319 -4.852 8.538 1.00 98.88 135 VAL A CA 1
ATOM 1035 C C . VAL A 1 135 ? -10.383 -5.069 10.050 1.00 98.88 135 VAL A C 1
ATOM 1037 O O . VAL A 1 135 ? -9.570 -5.810 10.606 1.00 98.88 135 VAL A O 1
ATOM 1040 N N . ARG A 1 136 ? -11.377 -4.475 10.722 1.00 98.75 136 ARG A N 1
ATOM 1041 C CA . ARG A 1 136 ? -11.571 -4.628 12.172 1.00 98.75 136 ARG A CA 1
ATOM 1042 C C . ARG A 1 136 ? -11.887 -6.069 12.569 1.00 98.75 136 ARG A C 1
ATOM 1044 O O . ARG A 1 136 ? -11.478 -6.512 13.638 1.00 98.75 136 ARG A O 1
ATOM 1051 N N . CYS A 1 137 ? -12.563 -6.820 11.704 1.00 98.81 137 CYS A N 1
ATOM 1052 C CA . CYS A 1 137 ? -12.758 -8.252 11.884 1.00 98.81 137 CYS A CA 1
ATOM 1053 C C . CYS A 1 137 ? -11.420 -9.013 11.881 1.00 98.81 137 CYS A C 1
ATOM 1055 O O . CYS A 1 137 ? -11.183 -9.790 12.803 1.00 98.81 137 CYS A O 1
ATOM 1057 N N . LEU A 1 138 ? -10.496 -8.745 10.946 1.00 98.56 138 LEU A N 1
ATOM 1058 C CA . LEU A 1 138 ? -9.156 -9.361 10.979 1.00 98.56 138 LEU A CA 1
ATOM 1059 C C . LEU A 1 138 ? -8.350 -8.947 12.221 1.00 98.56 138 LEU A C 1
ATOM 1061 O O . LEU A 1 138 ? -7.594 -9.752 12.761 1.00 98.56 138 LEU A O 1
ATOM 1065 N N . GLN A 1 139 ? -8.532 -7.715 12.695 1.00 98.12 139 GLN A N 1
ATOM 1066 C CA . GLN A 1 139 ? -7.940 -7.209 13.939 1.00 98.12 139 GLN A CA 1
ATOM 1067 C C . GLN A 1 139 ? -8.529 -7.853 15.208 1.00 98.12 139 GLN A C 1
ATOM 1069 O O . GLN A 1 139 ? -7.921 -7.766 16.270 1.00 98.12 139 GLN A O 1
ATOM 1074 N N . GLY A 1 140 ? -9.703 -8.484 15.126 1.00 97.31 140 GLY A N 1
ATOM 1075 C CA . GLY A 1 140 ? -10.331 -9.206 16.239 1.00 97.31 140 GLY A CA 1
ATOM 1076 C C . GLY A 1 140 ? -10.212 -10.730 16.151 1.00 97.31 140 GLY A C 1
ATOM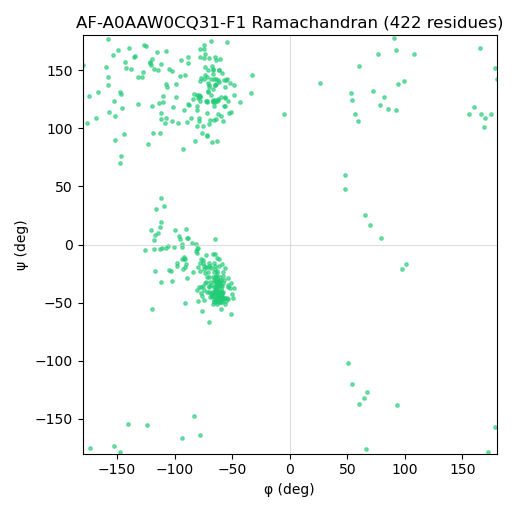 1077 O O . GLY A 1 140 ? -10.325 -11.408 17.169 1.00 97.31 140 GLY A O 1
ATOM 1078 N N . ALA A 1 141 ? -10.001 -11.276 14.952 1.00 97.06 141 ALA A N 1
ATOM 1079 C CA . ALA A 1 141 ? -9.870 -12.710 14.723 1.00 97.06 141 ALA A CA 1
ATOM 1080 C C . ALA A 1 141 ? -8.513 -13.231 15.213 1.00 97.06 141 ALA A C 1
ATOM 1082 O O . ALA A 1 141 ? -7.499 -12.562 15.032 1.00 97.06 141 ALA A O 1
ATOM 1083 N N . GLU A 1 142 ? -8.482 -14.436 15.786 1.00 95.12 142 GLU A N 1
ATOM 1084 C CA . GLU A 1 142 ? -7.248 -15.063 16.277 1.00 95.12 142 GLU A CA 1
ATOM 1085 C C . GLU A 1 142 ? -6.234 -15.300 15.152 1.00 95.12 142 GLU A C 1
ATOM 1087 O O . GLU A 1 142 ? -6.595 -15.739 14.054 1.00 95.12 142 GLU A O 1
ATOM 1092 N N . SER A 1 143 ? -4.956 -15.049 15.448 1.00 94.69 143 SER A N 1
ATOM 1093 C CA . SER A 1 143 ? -3.848 -15.422 14.567 1.00 94.69 143 SER A CA 1
ATOM 1094 C C . SER A 1 143 ? -3.937 -16.902 14.176 1.00 94.69 143 SER A C 1
ATOM 1096 O O . SER A 1 143 ? -4.238 -17.778 14.988 1.00 94.69 143 SER A O 1
ATOM 1098 N N . ARG A 1 144 ? -3.658 -17.187 12.905 1.00 90.00 144 ARG A N 1
ATOM 1099 C CA . ARG A 1 144 ? -3.591 -18.548 12.350 1.00 90.00 144 ARG A CA 1
ATOM 1100 C C . ARG A 1 144 ? -2.166 -19.051 12.201 1.00 90.00 144 ARG A C 1
ATOM 1102 O O . ARG A 1 144 ? -1.969 -20.181 11.753 1.00 90.00 144 ARG A O 1
ATOM 1109 N N . THR A 1 145 ? -1.170 -18.235 12.533 1.00 78.38 145 THR A N 1
ATOM 1110 C CA . THR A 1 145 ? 0.219 -18.541 12.216 1.00 78.38 145 THR A CA 1
ATOM 1111 C C . THR A 1 145 ? 0.997 -18.811 13.497 1.00 78.38 145 THR A C 1
ATOM 1113 O O . THR A 1 145 ? 1.494 -17.924 14.178 1.00 78.38 145 THR A O 1
ATOM 1116 N N . ALA A 1 146 ? 1.127 -20.097 13.835 1.00 58.88 146 ALA A N 1
ATOM 1117 C CA . ALA A 1 146 ? 1.866 -20.534 15.024 1.00 58.88 146 ALA A CA 1
ATOM 1118 C C . ALA A 1 146 ? 3.372 -20.189 14.978 1.00 58.88 146 ALA A C 1
ATOM 1120 O O . ALA A 1 146 ? 4.071 -20.344 15.975 1.00 58.88 146 ALA A O 1
ATOM 1121 N N . THR A 1 147 ? 3.884 -19.764 13.818 1.00 59.00 147 THR A N 1
ATOM 1122 C CA . THR A 1 147 ? 5.301 -19.466 13.570 1.00 59.00 147 THR A CA 1
ATOM 1123 C C . THR A 1 147 ? 5.685 -18.014 13.844 1.00 59.00 147 THR A C 1
ATOM 1125 O O . THR A 1 147 ? 6.868 -17.736 14.026 1.00 59.00 147 THR A O 1
ATOM 1128 N N . SER A 1 148 ? 4.717 -17.098 13.878 1.00 68.94 148 SER A N 1
ATOM 1129 C CA . SER A 1 148 ? 4.956 -15.667 14.064 1.00 68.94 148 SER A CA 1
ATOM 1130 C C . SER A 1 148 ? 4.862 -15.321 15.542 1.00 68.94 148 SER A C 1
ATOM 1132 O O . SER A 1 148 ? 3.824 -14.908 16.056 1.00 68.94 148 SER A O 1
ATOM 1134 N N . GLU A 1 149 ? 5.954 -15.561 16.265 1.00 75.31 149 GLU A N 1
ATOM 1135 C CA . GLU A 1 149 ? 6.014 -15.309 17.703 1.00 75.31 149 GLU A CA 1
ATOM 1136 C C . GLU A 1 149 ? 5.659 -13.832 17.991 1.00 75.31 149 GLU A C 1
ATOM 1138 O O . GLU A 1 149 ? 6.310 -12.912 17.505 1.00 75.31 149 GLU A O 1
ATOM 1143 N N . GLY A 1 150 ? 4.588 -13.599 18.755 1.00 84.44 150 GLY A N 1
ATOM 1144 C CA . GLY A 1 150 ? 4.070 -12.260 19.068 1.00 84.44 150 GLY A CA 1
ATOM 1145 C C . GLY A 1 150 ? 2.843 -11.818 18.259 1.00 84.44 150 GLY A C 1
ATOM 1146 O O . GLY A 1 150 ? 2.154 -10.903 18.711 1.00 84.44 150 GLY A O 1
ATOM 1147 N N . ALA A 1 151 ? 2.522 -12.474 17.137 1.00 92.00 151 ALA A N 1
ATOM 1148 C CA . ALA A 1 151 ? 1.272 -12.235 16.419 1.00 92.00 151 ALA A CA 1
ATOM 1149 C C . ALA A 1 151 ? 0.082 -12.744 17.247 1.00 92.00 151 ALA A C 1
ATOM 1151 O O . ALA A 1 151 ? 0.091 -13.876 17.733 1.00 92.00 151 ALA A O 1
ATOM 1152 N N . LYS A 1 152 ? -0.939 -11.901 17.443 1.00 94.06 152 LYS A N 1
ATOM 1153 C CA . LYS A 1 152 ? -2.144 -12.262 18.207 1.00 94.06 152 LYS A CA 1
ATOM 1154 C C . LYS A 1 152 ? -3.382 -12.360 17.332 1.00 94.06 152 LYS A C 1
ATOM 1156 O O . LYS A 1 152 ? -4.267 -13.163 17.621 1.00 94.06 152 LYS A O 1
ATOM 1161 N N . THR A 1 153 ? -3.445 -11.555 16.279 1.00 96.19 153 THR A N 1
ATOM 1162 C CA . THR A 1 153 ? -4.626 -11.432 15.421 1.00 96.19 153 THR A CA 1
ATOM 1163 C C . THR A 1 153 ? -4.346 -11.909 13.998 1.00 96.19 153 THR A C 1
ATOM 1165 O O . THR A 1 153 ? -3.192 -12.037 13.586 1.00 96.19 153 THR A O 1
ATOM 1168 N N . ARG A 1 154 ? -5.396 -12.135 13.201 1.00 96.62 154 ARG A N 1
ATOM 1169 C CA . ARG A 1 154 ? -5.238 -12.365 11.756 1.00 96.62 154 ARG A CA 1
ATOM 1170 C C . ARG A 1 154 ? -4.581 -11.190 11.059 1.00 96.62 154 ARG A C 1
ATOM 1172 O O . ARG A 1 154 ? -3.826 -11.403 10.119 1.00 96.62 154 ARG A O 1
ATOM 1179 N N . PHE A 1 155 ? -4.850 -9.970 11.510 1.00 97.62 155 PHE A N 1
ATOM 1180 C CA . PHE A 1 155 ? -4.169 -8.780 11.012 1.00 97.62 155 PHE A CA 1
ATOM 1181 C C . PHE A 1 155 ? -2.670 -8.801 11.358 1.00 97.62 155 PHE A C 1
ATOM 1183 O O . PHE A 1 155 ? -1.842 -8.480 10.506 1.00 97.62 155 PHE A O 1
ATOM 1190 N N . ASP A 1 156 ? -2.308 -9.266 12.560 1.00 96.44 156 ASP A N 1
ATOM 1191 C CA . ASP A 1 156 ? -0.907 -9.433 12.962 1.00 96.44 156 ASP A CA 1
ATOM 1192 C C . ASP A 1 156 ? -0.175 -10.488 12.118 1.00 96.44 156 ASP A C 1
ATOM 1194 O O . ASP A 1 156 ? 1.033 -10.379 11.946 1.00 96.44 156 ASP A O 1
ATOM 1198 N N . ASP A 1 157 ? -0.865 -11.484 11.554 1.00 96.38 157 ASP A N 1
ATOM 1199 C CA . ASP A 1 157 ? -0.224 -12.463 10.663 1.00 96.38 157 ASP A CA 1
ATOM 1200 C C . ASP A 1 157 ? 0.303 -11.804 9.380 1.00 96.38 157 ASP A C 1
ATOM 1202 O O . ASP A 1 157 ? 1.409 -12.105 8.929 1.00 96.38 157 ASP A O 1
ATOM 1206 N N . PHE A 1 158 ? -0.469 -10.876 8.805 1.00 97.31 158 PHE A N 1
ATOM 1207 C CA . PHE A 1 158 ? -0.036 -10.074 7.659 1.00 97.31 158 PHE A CA 1
ATOM 1208 C C . PHE A 1 158 ? 1.124 -9.160 8.056 1.00 97.31 158 PHE A C 1
ATOM 1210 O O . PHE A 1 158 ? 2.180 -9.174 7.422 1.00 97.31 158 PHE A O 1
ATOM 1217 N N . HIS A 1 159 ? 0.962 -8.452 9.174 1.00 95.75 159 HIS A N 1
ATOM 1218 C CA . HIS A 1 159 ? 1.990 -7.581 9.728 1.00 95.75 159 HIS A CA 1
ATOM 1219 C C . HIS A 1 159 ? 3.319 -8.329 9.974 1.00 95.75 159 HIS A C 1
ATOM 1221 O O . HIS A 1 159 ? 4.370 -7.893 9.507 1.00 95.75 159 HIS A O 1
ATOM 1227 N N . SER A 1 160 ? 3.280 -9.498 10.620 1.00 95.69 160 SER A N 1
ATOM 1228 C CA . SER A 1 160 ? 4.462 -10.330 10.871 1.00 95.69 160 SER A CA 1
ATOM 1229 C C . SER A 1 160 ? 5.106 -10.814 9.584 1.00 95.69 160 SER A C 1
ATOM 1231 O O . SER A 1 160 ? 6.325 -10.769 9.477 1.00 95.69 160 SER A O 1
ATOM 1233 N N . ALA A 1 161 ? 4.319 -11.274 8.606 1.00 95.38 161 ALA A N 1
ATOM 1234 C CA . ALA A 1 161 ? 4.874 -11.774 7.354 1.00 95.38 161 ALA A CA 1
ATOM 1235 C C . ALA A 1 161 ? 5.683 -10.692 6.627 1.00 95.38 161 ALA A C 1
ATOM 1237 O O . ALA A 1 161 ? 6.740 -10.991 6.078 1.00 95.38 161 ALA A O 1
ATOM 1238 N N . HIS A 1 162 ? 5.215 -9.442 6.658 1.00 97.44 162 HIS A N 1
ATOM 1239 C CA . HIS A 1 162 ? 5.952 -8.316 6.101 1.00 97.44 162 HIS A CA 1
ATOM 1240 C C . HIS A 1 162 ? 7.208 -7.981 6.911 1.00 97.44 162 HIS A C 1
ATOM 1242 O O . HIS A 1 162 ? 8.272 -7.835 6.316 1.00 97.44 162 HIS A O 1
ATOM 1248 N N . ILE A 1 163 ? 7.126 -7.933 8.248 1.00 95.69 163 ILE A N 1
ATOM 1249 C CA . ILE A 1 163 ? 8.300 -7.745 9.120 1.00 95.69 163 ILE A CA 1
ATOM 1250 C C . ILE A 1 163 ? 9.375 -8.796 8.807 1.00 95.69 163 ILE A C 1
ATOM 1252 O O . ILE A 1 163 ? 10.541 -8.454 8.617 1.00 95.69 163 ILE A O 1
ATOM 1256 N N . ASP A 1 164 ? 8.979 -10.065 8.703 1.00 94.00 164 ASP A N 1
ATOM 1257 C CA . ASP A 1 164 ? 9.894 -11.189 8.496 1.00 94.00 164 ASP A CA 1
ATOM 1258 C C . ASP A 1 164 ? 10.480 -11.248 7.076 1.00 94.00 164 ASP A C 1
ATOM 1260 O O . ASP A 1 164 ? 11.469 -11.949 6.855 1.00 94.00 164 ASP A O 1
ATOM 1264 N N . LEU A 1 165 ? 9.850 -10.580 6.105 1.00 94.81 165 LEU A N 1
ATOM 1265 C CA . LEU A 1 165 ? 10.244 -10.589 4.694 1.00 94.81 165 LEU A CA 1
ATOM 1266 C C . LEU A 1 165 ? 10.762 -9.242 4.192 1.00 94.81 165 LEU A C 1
ATOM 1268 O O . LEU A 1 165 ? 11.201 -9.177 3.049 1.00 94.81 165 LEU A O 1
ATOM 1272 N N . ALA A 1 166 ? 10.748 -8.176 4.995 1.00 95.56 166 ALA A N 1
ATOM 1273 C CA . ALA A 1 166 ? 11.009 -6.814 4.526 1.00 95.56 166 ALA A CA 1
ATOM 1274 C C . ALA A 1 166 ? 12.341 -6.667 3.762 1.00 95.56 166 ALA A C 1
ATOM 1276 O O . ALA A 1 166 ? 12.398 -5.948 2.762 1.00 95.56 166 ALA A O 1
ATOM 1277 N N . ASP A 1 167 ? 13.392 -7.378 4.178 1.00 93.62 167 ASP A N 1
ATOM 1278 C CA . ASP A 1 167 ? 14.700 -7.382 3.504 1.00 93.62 167 ASP A CA 1
ATOM 1279 C C . ASP A 1 167 ? 14.756 -8.279 2.254 1.00 93.62 167 ASP A C 1
ATOM 1281 O O . ASP A 1 167 ? 15.610 -8.094 1.387 1.00 93.62 167 ASP A O 1
ATOM 1285 N N . GLU A 1 168 ? 13.826 -9.226 2.133 1.00 94.69 168 GLU A N 1
ATOM 1286 C CA . GLU A 1 168 ? 13.667 -10.121 0.984 1.00 94.69 168 GLU A CA 1
ATOM 1287 C C . GLU A 1 168 ? 12.690 -9.574 -0.065 1.00 94.69 168 GLU A C 1
ATOM 1289 O O . GLU A 1 168 ? 12.618 -10.122 -1.162 1.00 94.69 168 GLU A O 1
ATOM 1294 N N . VAL A 1 169 ? 11.910 -8.533 0.248 1.00 97.00 169 VAL A N 1
ATOM 1295 C CA . VAL A 1 169 ? 10.831 -8.038 -0.634 1.00 97.00 169 VAL A CA 1
ATOM 1296 C C . VAL A 1 169 ? 10.928 -6.554 -0.960 1.00 97.00 169 VAL A C 1
ATOM 1298 O O . VAL A 1 169 ? 10.182 -6.095 -1.814 1.00 97.00 169 VAL A O 1
ATOM 1301 N N . HIS A 1 170 ? 11.876 -5.823 -0.370 1.00 97.94 170 HIS A N 1
ATOM 1302 C CA . HIS A 1 170 ? 12.208 -4.446 -0.748 1.00 97.94 170 HIS A CA 1
ATOM 1303 C C . HIS A 1 170 ? 13.611 -4.363 -1.329 1.00 97.94 170 HIS A C 1
ATOM 1305 O O . HIS A 1 170 ? 14.510 -5.101 -0.934 1.00 97.94 170 HIS A O 1
ATOM 1311 N N . LEU A 1 171 ? 13.807 -3.405 -2.227 1.00 96.94 171 LEU A N 1
ATOM 1312 C CA . LEU A 1 171 ? 15.057 -3.095 -2.907 1.00 96.94 171 LEU A CA 1
ATOM 1313 C C . LEU A 1 171 ? 15.524 -4.233 -3.834 1.00 96.94 171 LEU A C 1
ATOM 1315 O O . LEU A 1 171 ? 16.707 -4.361 -4.155 1.00 96.94 171 LEU A O 1
ATOM 1319 N N . VAL A 1 172 ? 14.568 -5.042 -4.290 1.00 97.75 172 VAL A N 1
ATOM 1320 C CA . VAL A 1 172 ? 14.753 -6.295 -5.032 1.00 97.75 172 VAL A CA 1
ATOM 1321 C C . VAL A 1 172 ? 13.813 -6.361 -6.237 1.00 97.75 172 VAL A C 1
ATOM 1323 O O . VAL A 1 172 ? 12.825 -5.634 -6.315 1.00 97.75 172 VAL A O 1
ATOM 1326 N N . GLY A 1 173 ? 14.100 -7.240 -7.198 1.00 98.06 173 GLY A N 1
ATOM 1327 C CA . GLY A 1 173 ? 13.326 -7.367 -8.439 1.00 98.06 173 GLY A CA 1
ATOM 1328 C C . GLY A 1 173 ? 11.873 -7.800 -8.223 1.00 98.06 173 GLY A C 1
ATOM 1329 O O . GLY A 1 173 ? 10.981 -7.364 -8.942 1.00 98.06 173 GLY A O 1
ATOM 1330 N N . GLN A 1 174 ? 11.607 -8.600 -7.191 1.00 98.19 174 GLN A N 1
ATOM 1331 C CA . GLN A 1 174 ? 10.267 -9.083 -6.857 1.00 98.19 174 GLN A CA 1
ATOM 1332 C C . GLN A 1 174 ? 9.401 -8.082 -6.075 1.00 98.19 174 GLN A C 1
ATOM 1334 O O . GLN A 1 174 ? 8.267 -8.424 -5.765 1.00 98.19 174 GLN A O 1
ATOM 1339 N N . PHE A 1 175 ? 9.883 -6.870 -5.767 1.00 98.75 175 PHE A N 1
ATOM 1340 C CA . PHE A 1 175 ? 9.190 -5.910 -4.891 1.00 98.75 175 PHE A CA 1
ATOM 1341 C C . PHE A 1 175 ? 7.723 -5.661 -5.278 1.00 98.75 175 PHE A C 1
ATOM 1343 O O . PHE A 1 175 ? 6.821 -5.960 -4.495 1.00 98.75 175 PHE A O 1
ATOM 1350 N N . LEU A 1 176 ? 7.461 -5.175 -6.497 1.00 98.81 176 LEU A N 1
ATOM 1351 C CA . LEU A 1 176 ? 6.095 -4.862 -6.947 1.00 98.81 176 LEU A CA 1
ATOM 1352 C C . LEU A 1 176 ? 5.213 -6.114 -7.026 1.00 98.81 176 LEU A C 1
ATOM 1354 O O . LEU A 1 176 ? 4.047 -6.095 -6.637 1.00 98.81 176 LEU A O 1
ATOM 1358 N N . VAL A 1 177 ? 5.790 -7.216 -7.504 1.00 98.69 177 VAL A N 1
ATOM 1359 C CA . VAL A 1 177 ? 5.074 -8.478 -7.708 1.00 98.69 177 VAL A CA 1
ATOM 1360 C C . VAL A 1 177 ? 4.665 -9.102 -6.372 1.00 98.69 177 VAL A C 1
ATOM 1362 O O . VAL A 1 177 ? 3.537 -9.569 -6.219 1.00 98.69 177 VAL A O 1
ATOM 1365 N N . TRP A 1 178 ? 5.565 -9.073 -5.387 1.00 98.75 178 TRP A N 1
ATOM 1366 C CA . TRP A 1 178 ? 5.302 -9.565 -4.043 1.00 98.75 178 TRP A CA 1
ATOM 1367 C C . TRP A 1 178 ? 4.204 -8.746 -3.365 1.00 98.75 178 TRP A C 1
ATOM 1369 O O . TRP A 1 178 ? 3.263 -9.329 -2.837 1.00 98.75 178 TRP A O 1
ATOM 1379 N N . HIS A 1 179 ? 4.252 -7.413 -3.453 1.00 98.88 179 HIS A N 1
ATOM 1380 C CA . HIS A 1 179 ? 3.224 -6.552 -2.859 1.00 98.88 179 HIS A CA 1
ATOM 1381 C C . HIS A 1 179 ? 1.854 -6.720 -3.529 1.00 98.88 179 HIS A C 1
ATOM 1383 O O . HIS A 1 179 ? 0.837 -6.754 -2.835 1.00 98.88 179 HIS A O 1
ATOM 1389 N N . ARG A 1 180 ? 1.799 -6.929 -4.853 1.00 98.88 180 ARG A N 1
ATOM 1390 C CA . ARG A 1 180 ? 0.561 -7.321 -5.550 1.00 98.88 180 ARG A CA 1
ATOM 1391 C C . ARG A 1 180 ? -0.014 -8.620 -4.984 1.00 98.88 180 ARG A C 1
ATOM 1393 O O . ARG A 1 180 ? -1.212 -8.692 -4.702 1.00 98.88 180 ARG A O 1
ATOM 1400 N N . PHE A 1 181 ? 0.827 -9.637 -4.803 1.00 98.75 181 PHE A N 1
ATOM 1401 C CA . PHE A 1 181 ? 0.385 -10.916 -4.252 1.00 98.75 181 PHE A CA 1
ATOM 1402 C C . PHE A 1 181 ? -0.040 -10.793 -2.782 1.00 98.75 181 PHE A C 1
ATOM 1404 O O . PHE A 1 181 ? -1.082 -11.315 -2.390 1.00 98.75 181 PHE A O 1
ATOM 1411 N N . TYR A 1 182 ? 0.701 -10.026 -1.987 1.00 98.75 182 TYR A N 1
ATOM 1412 C CA . TYR A 1 182 ? 0.382 -9.720 -0.597 1.00 98.75 182 TYR A CA 1
ATOM 1413 C C . TYR A 1 182 ? -0.989 -9.035 -0.460 1.00 98.75 182 TYR A C 1
ATOM 1415 O O . TYR A 1 182 ? -1.815 -9.468 0.344 1.00 98.75 182 TYR A O 1
ATOM 1423 N N . LEU A 1 183 ? -1.294 -8.051 -1.317 1.00 98.75 183 LEU A N 1
ATOM 1424 C CA . LEU A 1 183 ? -2.624 -7.432 -1.397 1.00 98.75 183 LEU A CA 1
ATOM 1425 C C . LEU A 1 183 ? -3.713 -8.436 -1.776 1.00 98.75 183 LEU A C 1
ATOM 1427 O O . LEU A 1 183 ? -4.806 -8.386 -1.222 1.00 98.75 183 LEU A O 1
ATOM 1431 N N . HIS A 1 184 ? -3.437 -9.342 -2.715 1.00 98.50 184 HIS A N 1
ATOM 1432 C CA . HIS A 1 184 ? -4.392 -10.377 -3.109 1.00 98.50 184 HIS A CA 1
ATOM 1433 C C . HIS A 1 184 ? -4.705 -11.343 -1.954 1.00 98.50 184 HIS A C 1
ATOM 1435 O O . HIS A 1 184 ? -5.869 -11.686 -1.736 1.00 98.50 184 HIS A O 1
ATOM 1441 N N . LEU A 1 185 ? -3.697 -11.751 -1.177 1.00 98.31 185 LEU A N 1
ATOM 1442 C CA . LEU A 1 185 ? -3.890 -12.578 0.019 1.00 98.31 185 LEU A CA 1
ATOM 1443 C C . LEU A 1 185 ? -4.684 -11.826 1.096 1.00 98.31 185 LEU A C 1
ATOM 1445 O O . LEU A 1 185 ? -5.599 -12.397 1.690 1.00 98.31 185 LEU A O 1
ATOM 1449 N N . TYR A 1 186 ? -4.384 -10.543 1.305 1.00 98.75 186 TYR A N 1
ATOM 1450 C CA . TYR A 1 186 ? -5.100 -9.687 2.252 1.00 98.75 186 TYR A CA 1
ATOM 1451 C C . TYR A 1 186 ? -6.570 -9.501 1.865 1.00 98.75 186 TYR A C 1
ATOM 1453 O O . TYR A 1 186 ? -7.468 -9.767 2.664 1.00 98.75 186 TYR A O 1
ATOM 1461 N N . GLU A 1 187 ? -6.835 -9.145 0.608 1.00 98.75 187 GLU A N 1
ATOM 1462 C CA . GLU A 1 187 ? -8.185 -9.041 0.055 1.00 98.75 187 GLU A CA 1
ATOM 1463 C C . GLU A 1 187 ? -8.929 -10.378 0.163 1.00 98.75 187 GLU A C 1
ATOM 1465 O O . GLU A 1 187 ? -10.094 -10.419 0.557 1.00 98.75 187 GLU A O 1
ATOM 1470 N N . THR A 1 188 ? -8.256 -11.496 -0.114 1.00 98.06 188 THR A N 1
ATOM 1471 C CA . THR A 1 188 ? -8.839 -12.830 0.056 1.00 98.06 188 THR A CA 1
ATOM 1472 C C . THR A 1 188 ? -9.229 -13.087 1.510 1.00 98.06 188 THR A C 1
ATOM 1474 O O . THR A 1 188 ? -10.334 -13.573 1.749 1.00 98.06 188 THR A O 1
ATOM 1477 N N . ALA A 1 189 ? -8.388 -12.722 2.483 1.00 98.38 189 ALA A N 1
ATOM 1478 C CA . ALA A 1 189 ? -8.710 -12.854 3.902 1.00 98.38 189 ALA A CA 1
ATOM 1479 C C . ALA A 1 189 ? -9.918 -11.987 4.293 1.00 98.38 189 ALA A C 1
ATOM 1481 O O . ALA A 1 189 ? -10.863 -12.505 4.888 1.00 98.38 189 ALA A O 1
ATOM 1482 N N . LEU A 1 190 ? -9.966 -10.715 3.878 1.00 98.81 190 LEU A N 1
ATOM 1483 C CA . LEU A 1 190 ? -11.126 -9.843 4.115 1.00 98.81 190 LEU A CA 1
ATOM 1484 C C . LEU A 1 190 ? -12.424 -10.477 3.590 1.00 98.81 190 LEU A C 1
ATOM 1486 O O . LEU A 1 190 ? -13.443 -10.513 4.281 1.00 98.81 190 LEU A O 1
ATOM 1490 N N . ARG A 1 191 ? -12.391 -11.019 2.369 1.00 98.38 191 ARG A N 1
ATOM 1491 C CA . ARG A 1 191 ? -13.583 -11.556 1.697 1.00 98.38 191 ARG A CA 1
ATOM 1492 C C . ARG A 1 191 ? -14.004 -12.925 2.223 1.00 98.38 191 ARG A C 1
ATOM 1494 O O . ARG A 1 191 ? -15.193 -13.189 2.377 1.00 98.38 191 ARG A O 1
ATOM 1501 N N . LYS A 1 192 ? -13.046 -13.818 2.475 1.00 97.94 192 LYS A N 1
ATOM 1502 C CA . LYS A 1 192 ? -13.310 -15.215 2.860 1.00 97.94 192 LYS A CA 1
ATOM 1503 C C . LYS A 1 192 ? -13.448 -15.414 4.363 1.00 97.94 192 LYS A C 1
ATOM 1505 O O . LYS A 1 192 ? -14.155 -16.330 4.767 1.00 97.94 192 LYS A O 1
ATOM 1510 N N . GLU A 1 193 ? -12.786 -14.594 5.173 1.00 98.12 193 GLU A N 1
ATOM 1511 C CA . GLU A 1 193 ? -12.782 -14.731 6.635 1.00 98.12 193 GLU A CA 1
ATOM 1512 C C . GLU A 1 193 ? -13.712 -13.718 7.311 1.00 98.12 193 GLU A C 1
ATOM 1514 O O . GLU A 1 193 ? -14.304 -14.041 8.335 1.00 98.12 193 GLU A O 1
ATOM 1519 N N . CYS A 1 194 ? -13.881 -12.531 6.717 1.00 98.62 194 CYS A N 1
ATOM 1520 C CA . CYS A 1 194 ? -14.654 -11.430 7.299 1.00 98.62 194 CYS A CA 1
ATOM 1521 C C . CYS A 1 194 ? -15.886 -11.018 6.480 1.00 98.62 194 CYS A C 1
ATOM 1523 O O . CYS A 1 194 ? -16.532 -10.024 6.796 1.00 98.62 194 CYS A O 1
ATOM 1525 N N . GLY A 1 195 ? -16.239 -11.782 5.440 1.00 98.19 195 GLY A N 1
ATOM 1526 C CA . GLY A 1 195 ? -17.469 -11.573 4.672 1.00 98.19 195 GLY A CA 1
ATOM 1527 C C . GLY A 1 195 ? -17.482 -10.312 3.804 1.00 98.19 195 GLY A C 1
ATOM 1528 O O . GLY A 1 195 ? -18.552 -9.904 3.360 1.00 98.19 195 GLY A O 1
ATOM 1529 N N . TYR A 1 196 ? -16.324 -9.700 3.537 1.00 98.56 196 TYR A N 1
ATOM 1530 C CA . TYR A 1 196 ? -16.244 -8.528 2.669 1.00 98.56 196 TYR A CA 1
ATOM 1531 C C . TYR A 1 196 ? -16.702 -8.862 1.239 1.00 98.56 196 TYR A C 1
ATOM 1533 O O . TYR A 1 196 ? -16.190 -9.781 0.596 1.00 98.56 196 TYR A O 1
ATOM 1541 N N . SER A 1 197 ? -17.673 -8.113 0.717 1.00 96.94 197 SER A N 1
ATOM 1542 C CA . SER A 1 197 ? -18.203 -8.290 -0.644 1.00 96.94 197 SER A CA 1
ATOM 1543 C C . SER A 1 197 ? -17.519 -7.415 -1.691 1.00 96.94 197 SER A C 1
ATOM 1545 O O . SER A 1 197 ? -17.597 -7.727 -2.882 1.00 96.94 197 SER A O 1
ATOM 1547 N N . GLY A 1 198 ? -16.870 -6.333 -1.261 1.00 96.69 198 GLY A N 1
ATOM 1548 C CA . GLY A 1 198 ? -16.183 -5.398 -2.143 1.00 96.69 198 GLY A CA 1
ATOM 1549 C C . GLY A 1 198 ? -14.820 -5.897 -2.629 1.00 96.69 198 GLY A C 1
ATOM 1550 O O . GLY A 1 198 ? -14.479 -7.079 -2.543 1.00 96.69 198 GLY A O 1
ATOM 1551 N N . SER A 1 199 ? -14.043 -4.955 -3.152 1.00 97.25 199 SER A N 1
ATOM 1552 C CA . SER A 1 199 ? -12.665 -5.147 -3.608 1.00 97.25 199 SER A CA 1
ATOM 1553 C C . SER A 1 199 ? -11.714 -4.234 -2.859 1.00 97.25 199 SER A C 1
ATOM 1555 O O . SER A 1 199 ? -12.131 -3.156 -2.444 1.00 97.25 199 SER A O 1
ATOM 1557 N N . GLN A 1 200 ? -10.433 -4.590 -2.808 1.00 98.62 200 GLN A N 1
ATOM 1558 C CA . GLN A 1 200 ? -9.389 -3.742 -2.234 1.00 98.62 200 GLN A CA 1
ATOM 1559 C C . GLN A 1 200 ? -9.439 -2.312 -2.820 1.00 98.62 200 GLN A C 1
ATOM 1561 O O . GLN A 1 200 ? -9.188 -2.138 -4.018 1.00 98.62 200 GLN A O 1
ATOM 1566 N N . PRO A 1 201 ? -9.758 -1.279 -2.018 1.00 98.81 201 PRO A N 1
ATOM 1567 C CA . PRO A 1 201 ? -9.686 0.098 -2.473 1.00 98.81 201 PRO A CA 1
ATOM 1568 C C . PRO A 1 201 ? -8.237 0.570 -2.564 1.00 98.81 201 PRO A C 1
ATOM 1570 O O . PRO A 1 201 ? -7.341 0.011 -1.924 1.00 98.81 201 PRO A O 1
ATOM 1573 N N . TYR A 1 202 ? -8.022 1.637 -3.330 1.00 98.88 202 TYR A N 1
ATOM 1574 C CA . TYR A 1 202 ? -6.732 2.314 -3.414 1.00 98.88 202 TYR A CA 1
ATOM 1575 C C . TYR A 1 202 ? -6.830 3.788 -3.018 1.00 98.88 202 TYR A C 1
ATOM 1577 O O . TYR A 1 202 ? -7.890 4.414 -3.108 1.00 98.88 202 TYR A O 1
ATOM 1585 N N . TRP A 1 203 ? -5.699 4.342 -2.586 1.00 98.81 203 TRP A N 1
ATOM 1586 C CA . TRP A 1 203 ? -5.553 5.752 -2.239 1.00 98.81 203 TRP A CA 1
ATOM 1587 C C . TRP A 1 203 ? -4.737 6.475 -3.311 1.00 98.81 203 TRP A C 1
ATOM 1589 O O . TRP A 1 203 ? -3.529 6.268 -3.421 1.00 98.81 203 TRP A O 1
ATOM 1599 N N . ASP A 1 204 ? -5.386 7.332 -4.104 1.00 98.62 204 ASP A N 1
ATOM 1600 C CA . ASP A 1 204 ? -4.677 8.208 -5.040 1.00 98.62 204 ASP A CA 1
ATOM 1601 C C . ASP A 1 204 ? -4.160 9.461 -4.320 1.00 98.62 204 ASP A C 1
ATOM 1603 O O . ASP A 1 204 ? -4.833 10.493 -4.262 1.00 98.62 204 ASP A O 1
ATOM 1607 N N . TRP A 1 205 ? -2.940 9.373 -3.780 1.00 98.12 205 TRP A N 1
ATOM 1608 C CA . TRP A 1 205 ? -2.298 10.479 -3.054 1.00 98.12 205 TRP A CA 1
ATOM 1609 C C . TRP A 1 205 ? -2.160 11.748 -3.894 1.00 98.12 205 TRP A C 1
ATOM 1611 O O . TRP A 1 205 ? -2.072 12.841 -3.342 1.00 98.12 205 TRP A O 1
ATOM 1621 N N . THR A 1 206 ? -2.142 11.636 -5.227 1.00 98.19 206 THR A N 1
ATOM 1622 C CA . THR A 1 206 ? -1.936 12.802 -6.095 1.00 98.19 206 THR A CA 1
ATOM 1623 C C . THR A 1 206 ? -3.084 13.809 -5.992 1.00 98.19 206 THR A C 1
ATOM 1625 O O . THR A 1 206 ? -2.887 14.993 -6.269 1.00 98.19 206 THR A O 1
ATOM 1628 N N . LEU A 1 207 ? -4.256 13.359 -5.528 1.00 97.88 207 LEU A N 1
ATOM 1629 C CA . LEU A 1 207 ? -5.431 14.190 -5.265 1.00 97.88 207 LEU A CA 1
ATOM 1630 C C . LEU A 1 207 ? -5.333 14.974 -3.947 1.00 97.88 207 LEU A C 1
ATOM 1632 O O . LEU A 1 207 ? -6.087 15.924 -3.749 1.00 97.88 207 LEU A O 1
ATOM 1636 N N . ASP A 1 208 ? -4.406 14.595 -3.065 1.00 97.25 208 ASP A N 1
ATOM 1637 C CA . ASP A 1 208 ? -4.307 15.073 -1.682 1.00 97.25 208 ASP A CA 1
ATOM 1638 C C . ASP A 1 208 ? -3.165 16.060 -1.441 1.00 97.25 208 ASP A C 1
ATOM 1640 O O . ASP A 1 208 ? -2.997 16.555 -0.335 1.00 97.25 208 ASP A O 1
ATOM 1644 N N . VAL A 1 209 ? -2.367 16.379 -2.460 1.00 95.12 209 VAL A N 1
ATOM 1645 C CA . VAL A 1 209 ? -1.123 17.155 -2.281 1.00 95.12 209 VAL A CA 1
ATOM 1646 C C . VAL A 1 209 ? -1.129 18.532 -2.934 1.00 95.12 209 VAL A C 1
ATOM 1648 O O . VAL A 1 209 ? -0.087 19.180 -3.015 1.00 95.12 209 VAL A O 1
ATOM 1651 N N . LYS A 1 210 ? -2.289 18.994 -3.415 1.00 89.19 210 LYS A N 1
ATOM 1652 C CA . LYS A 1 210 ? -2.404 20.252 -4.168 1.00 89.19 210 LYS A CA 1
ATOM 1653 C C . LYS A 1 210 ? -2.023 21.478 -3.332 1.00 89.19 210 LYS A C 1
ATOM 1655 O O . LYS A 1 210 ? -1.211 22.278 -3.787 1.00 89.19 210 LYS A O 1
ATOM 1660 N N . ASP A 1 211 ? -2.570 21.588 -2.123 1.00 88.38 211 ASP A N 1
ATOM 1661 C CA . ASP A 1 211 ? -2.360 22.717 -1.211 1.00 88.38 211 ASP A CA 1
ATOM 1662 C C . ASP A 1 211 ? -1.555 22.277 0.030 1.00 88.38 211 ASP A C 1
ATOM 1664 O O . ASP A 1 211 ? -1.853 22.653 1.166 1.00 88.38 211 ASP A O 1
ATOM 1668 N N . GLY A 1 212 ? -0.548 21.420 -0.183 1.00 89.94 212 GLY A N 1
ATOM 1669 C CA . GLY A 1 212 ? 0.359 20.945 0.864 1.00 89.94 212 GLY A CA 1
ATOM 1670 C C . GLY A 1 212 ? -0.360 20.197 1.990 1.00 89.94 212 GLY A C 1
ATOM 1671 O O . GLY A 1 212 ? -1.256 19.384 1.745 1.00 89.94 212 GLY A O 1
ATOM 1672 N N . LEU A 1 213 ? 0.034 20.472 3.239 1.00 89.62 213 LEU A N 1
ATOM 1673 C CA . LEU A 1 213 ? -0.506 19.786 4.417 1.00 89.62 213 LEU A CA 1
ATOM 1674 C C . LEU A 1 213 ? -2.020 19.967 4.576 1.00 89.62 213 LEU A C 1
ATOM 1676 O O . LEU A 1 213 ? -2.688 19.065 5.074 1.00 89.62 213 LEU A O 1
ATOM 1680 N N . SER A 1 214 ? -2.569 21.111 4.161 1.00 90.88 214 SER A N 1
ATOM 1681 C CA . SER A 1 214 ? -3.999 21.392 4.301 1.00 90.88 214 SER A CA 1
ATOM 1682 C C . SER A 1 214 ? -4.853 20.460 3.444 1.00 90.88 214 SER A C 1
ATOM 1684 O O . SER A 1 214 ? -5.808 19.889 3.965 1.00 90.88 214 SER A O 1
ATOM 1686 N N . SER A 1 215 ? -4.505 20.254 2.166 1.00 93.62 215 SER A N 1
ATOM 1687 C CA . SER A 1 215 ? -5.196 19.259 1.329 1.00 93.62 215 SER A CA 1
ATOM 1688 C C . SER A 1 215 ? -4.983 17.847 1.858 1.00 93.62 215 SER A C 1
ATOM 1690 O O . SER A 1 215 ? -5.932 17.070 1.902 1.00 93.62 215 SER A O 1
ATOM 1692 N N . PHE A 1 216 ? -3.759 17.540 2.298 1.00 95.62 216 PHE A N 1
ATOM 1693 C CA . PHE A 1 216 ? -3.410 16.199 2.744 1.00 95.62 216 PHE A CA 1
ATOM 1694 C C . PHE A 1 216 ? -4.226 15.805 3.971 1.00 95.62 216 PHE A C 1
ATOM 1696 O O . PHE A 1 216 ? -4.914 14.793 3.947 1.00 95.62 216 PHE A O 1
ATOM 1703 N N . ALA A 1 217 ? -4.241 16.651 5.003 1.00 94.00 217 ALA A N 1
ATOM 1704 C CA . ALA A 1 217 ? -5.012 16.417 6.219 1.00 94.00 217 ALA A CA 1
ATOM 1705 C C . ALA A 1 217 ? -6.534 16.437 5.990 1.00 94.00 217 ALA A C 1
ATOM 1707 O O . ALA A 1 217 ? -7.269 15.838 6.769 1.00 94.00 217 ALA A O 1
ATOM 1708 N N . ALA A 1 218 ? -7.009 17.098 4.929 1.00 95.75 218 ALA A N 1
ATOM 1709 C CA . ALA A 1 218 ? -8.416 17.113 4.534 1.00 95.75 218 ALA A CA 1
ATOM 1710 C C . ALA A 1 218 ? -8.824 15.913 3.658 1.00 95.75 218 ALA A C 1
ATOM 1712 O O . ALA A 1 218 ? -9.979 15.838 3.228 1.00 95.75 218 ALA A O 1
ATOM 1713 N N . SER A 1 219 ? -7.906 14.982 3.369 1.00 97.88 219 SER A N 1
ATOM 1714 C CA . SER A 1 219 ? -8.234 13.779 2.609 1.00 97.88 219 SER A CA 1
ATOM 1715 C C . SER A 1 219 ? -9.368 13.003 3.292 1.00 97.88 219 SER A C 1
ATOM 1717 O O . SER A 1 219 ? -9.303 12.758 4.497 1.00 97.88 219 SER A O 1
ATOM 1719 N N . PRO A 1 220 ? -10.377 12.512 2.551 1.00 97.94 220 PRO A N 1
ATOM 1720 C CA . PRO A 1 220 ? -11.399 11.620 3.094 1.00 97.94 220 PRO A CA 1
ATOM 1721 C C . PRO A 1 220 ? -10.840 10.263 3.551 1.00 97.94 220 PRO A C 1
ATOM 1723 O O . PRO A 1 220 ? -11.571 9.485 4.161 1.00 97.94 220 PRO A O 1
ATOM 1726 N N . LEU A 1 221 ? -9.564 9.961 3.273 1.00 98.06 221 LEU A N 1
ATOM 1727 C CA . LEU A 1 221 ? -8.857 8.853 3.916 1.00 98.06 221 LEU A CA 1
ATOM 1728 C C . LEU A 1 221 ? -8.654 9.104 5.412 1.00 98.06 221 LEU A C 1
ATOM 1730 O O . LEU A 1 221 ? -8.606 8.148 6.170 1.00 98.06 221 LEU A O 1
ATOM 1734 N N . PHE A 1 222 ? -8.570 10.358 5.847 1.00 97.88 222 PHE A N 1
ATOM 1735 C CA . PHE A 1 222 ? -8.356 10.736 7.243 1.00 97.88 222 PHE A CA 1
ATOM 1736 C C . PHE A 1 222 ? -9.653 11.136 7.964 1.00 97.88 222 PHE A C 1
ATOM 1738 O O . PHE A 1 222 ? -9.613 11.682 9.063 1.00 97.88 222 PHE A O 1
ATOM 1745 N N . ASP A 1 223 ? -10.813 10.850 7.361 1.00 98.12 223 ASP A N 1
ATOM 1746 C CA . ASP A 1 223 ? -12.117 11.025 8.001 1.00 98.12 223 ASP A CA 1
ATOM 1747 C C . ASP A 1 223 ? -12.247 10.131 9.250 1.00 98.12 223 ASP A C 1
ATOM 1749 O O . ASP A 1 223 ? -11.790 8.982 9.279 1.00 98.12 223 ASP A O 1
ATOM 1753 N N . SER A 1 224 ? -12.886 10.659 10.294 1.00 97.81 224 SER A N 1
ATOM 1754 C CA . SER A 1 224 ? -13.002 10.004 11.601 1.00 97.81 224 SER A CA 1
ATOM 1755 C C . SER A 1 224 ? -14.100 8.937 11.673 1.00 97.81 224 SER A C 1
ATOM 1757 O O . SER A 1 224 ? -14.201 8.231 12.675 1.00 97.81 224 SER A O 1
ATOM 1759 N N . THR A 1 225 ? -14.931 8.799 10.636 1.00 98.06 225 THR A N 1
ATOM 1760 C CA . THR A 1 225 ? -16.022 7.814 10.582 1.00 98.06 225 THR A CA 1
ATOM 1761 C C . THR A 1 225 ? -15.838 6.852 9.413 1.00 98.06 225 THR A C 1
ATOM 1763 O O . THR A 1 225 ? -15.768 5.643 9.608 1.00 98.06 225 THR A O 1
ATOM 1766 N N . TYR A 1 226 ? -15.716 7.392 8.203 1.00 98.31 226 TYR A N 1
ATOM 1767 C CA . TYR A 1 226 ? -15.593 6.655 6.946 1.00 98.31 226 TYR A CA 1
ATOM 1768 C C . TYR A 1 226 ? -14.186 6.774 6.357 1.00 98.31 226 TYR A C 1
ATOM 1770 O O . TYR A 1 226 ? -14.021 6.821 5.138 1.00 98.31 226 TYR A O 1
ATOM 1778 N N . GLY A 1 227 ? -13.182 6.861 7.223 1.00 98.06 227 GLY A N 1
ATOM 1779 C CA . GLY A 1 227 ? -11.769 6.892 6.878 1.00 98.06 227 GLY A CA 1
ATOM 1780 C C . GLY A 1 227 ? -10.953 6.078 7.877 1.00 98.06 227 GLY A C 1
ATOM 1781 O O . GLY A 1 227 ? -11.447 5.150 8.516 1.00 98.06 227 GLY A O 1
ATOM 1782 N N . PHE A 1 228 ? -9.682 6.429 8.001 1.00 98.38 228 PHE A N 1
ATOM 1783 C CA . PHE A 1 228 ? -8.671 5.714 8.770 1.00 98.38 228 PHE A CA 1
ATOM 1784 C C . PHE A 1 228 ? -8.200 6.515 9.988 1.00 98.38 228 PHE A C 1
ATOM 1786 O O . PHE A 1 228 ? -7.164 6.182 10.564 1.00 98.38 228 PHE A O 1
ATOM 1793 N N . GLY A 1 229 ? -8.938 7.563 10.368 1.00 97.50 229 GLY A N 1
ATOM 1794 C CA . GLY A 1 229 ? -8.536 8.522 11.397 1.00 97.50 229 GLY A CA 1
ATOM 1795 C C . GLY A 1 229 ? -7.498 9.529 10.906 1.00 97.50 229 GLY A C 1
ATOM 1796 O O . GLY A 1 229 ? -6.869 9.334 9.868 1.00 97.50 229 GLY A O 1
ATOM 1797 N N . GLY A 1 230 ? -7.329 10.612 11.650 1.00 95.31 230 GLY A N 1
ATOM 1798 C CA . GLY A 1 230 ? -6.447 11.726 11.333 1.00 95.31 230 GLY A CA 1
ATOM 1799 C C . GLY A 1 230 ? -4.987 11.514 11.723 1.00 95.31 230 GLY A C 1
ATOM 1800 O O . GLY A 1 230 ? -4.440 10.408 11.681 1.00 95.31 230 GLY A O 1
ATOM 1801 N N . ASN A 1 231 ? -4.345 12.625 12.082 1.00 95.12 231 ASN A N 1
ATOM 1802 C CA . ASN A 1 231 ? -2.961 12.657 12.543 1.00 95.12 231 ASN A CA 1
ATOM 1803 C C . ASN A 1 231 ? -2.826 12.120 13.984 1.00 95.12 231 ASN A C 1
ATOM 1805 O O . ASN A 1 231 ? -3.808 11.959 14.715 1.00 95.12 231 ASN A O 1
ATOM 1809 N N . GLY A 1 232 ? -1.587 11.873 14.406 1.00 94.62 232 GLY A N 1
ATOM 1810 C CA . GLY A 1 232 ? -1.272 11.500 15.779 1.00 94.62 232 GLY A CA 1
ATOM 1811 C C . GLY A 1 232 ? -1.458 12.642 16.784 1.00 94.62 232 GLY A C 1
ATOM 1812 O O . GLY A 1 232 ? -1.429 13.819 16.423 1.00 94.62 232 GLY A O 1
ATOM 1813 N N . ALA A 1 233 ? -1.586 12.307 18.072 1.00 93.69 233 ALA A N 1
ATOM 1814 C CA . ALA A 1 233 ? -1.432 13.272 19.159 1.00 93.69 233 ALA A CA 1
ATOM 1815 C C . ALA A 1 233 ? -0.081 13.979 19.050 1.00 93.69 233 ALA A C 1
ATOM 1817 O O . ALA A 1 233 ? 0.934 13.355 18.742 1.00 93.69 233 ALA A O 1
ATOM 1818 N N . ASN A 1 234 ? -0.061 15.269 19.375 1.00 88.88 234 ASN A N 1
ATOM 1819 C CA . ASN A 1 234 ? 1.175 16.029 19.417 1.00 88.88 234 ASN A CA 1
ATOM 1820 C C . ASN A 1 234 ? 2.085 15.539 20.548 1.00 88.88 234 ASN A C 1
ATOM 1822 O O . ASN A 1 234 ? 1.701 15.607 21.717 1.00 88.88 234 ASN A O 1
ATOM 1826 N N . ILE A 1 235 ? 3.302 15.124 20.207 1.00 84.56 235 ILE A N 1
ATOM 1827 C CA . ILE A 1 235 ? 4.383 14.896 21.165 1.00 84.56 235 ILE A CA 1
ATOM 1828 C C . ILE A 1 235 ? 5.341 16.095 21.076 1.00 84.56 235 ILE A C 1
ATOM 1830 O O . ILE A 1 235 ? 6.089 16.211 20.103 1.00 84.56 235 ILE A O 1
ATOM 1834 N N . PRO A 1 236 ? 5.349 17.011 22.066 1.00 78.94 236 PRO A N 1
ATOM 1835 C CA . PRO A 1 236 ? 6.228 18.175 22.037 1.00 78.94 236 PRO A CA 1
ATOM 1836 C C . PRO A 1 236 ? 7.703 17.782 21.904 1.00 78.94 236 PRO A C 1
ATOM 1838 O O . PRO A 1 236 ? 8.213 16.990 22.693 1.00 78.94 236 PRO A O 1
ATOM 1841 N N . GLY A 1 237 ? 8.391 18.360 20.917 1.00 69.31 237 GLY A N 1
ATOM 1842 C CA . GLY A 1 237 ? 9.807 18.085 20.653 1.00 69.31 237 GLY A CA 1
ATOM 1843 C C . GLY A 1 237 ? 10.080 16.786 19.890 1.00 69.31 237 GLY A C 1
ATOM 1844 O O . GLY A 1 237 ? 11.245 16.442 19.708 1.00 69.31 237 GLY A O 1
ATOM 1845 N N . TYR A 1 238 ? 9.045 16.078 19.427 1.00 72.94 238 TYR A N 1
ATOM 1846 C CA . TYR A 1 238 ? 9.218 14.937 18.535 1.00 72.94 238 TYR A CA 1
ATOM 1847 C C . TYR A 1 238 ? 9.759 15.392 17.177 1.00 72.94 238 TYR A C 1
ATOM 1849 O O . TYR A 1 238 ? 9.180 16.251 16.515 1.00 72.94 238 TYR A O 1
ATOM 1857 N N . ASN A 1 239 ? 10.883 14.811 16.771 1.00 65.88 239 ASN A N 1
ATOM 1858 C CA . ASN A 1 239 ? 11.590 15.104 15.524 1.00 65.88 239 ASN A CA 1
ATOM 1859 C C . ASN A 1 239 ? 11.726 13.861 14.623 1.00 65.88 239 ASN A C 1
ATOM 1861 O O . ASN A 1 239 ? 12.465 13.887 13.638 1.00 65.88 239 ASN A O 1
ATOM 1865 N N . GLY A 1 240 ? 10.998 12.782 14.937 1.00 68.06 240 GLY A N 1
ATOM 1866 C CA . GLY A 1 240 ? 10.991 11.534 14.172 1.00 68.06 240 GLY A CA 1
ATOM 1867 C C . GLY A 1 240 ? 12.389 10.949 13.959 1.00 68.06 240 GLY A C 1
ATOM 1868 O O . GLY A 1 240 ? 13.086 10.632 14.917 1.00 68.06 24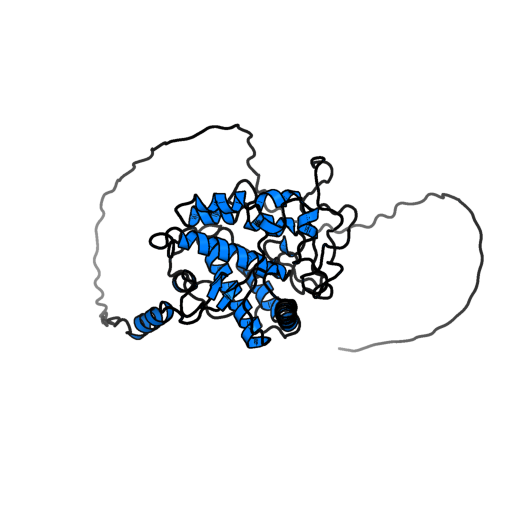0 GLY A O 1
ATOM 1869 N N . PHE A 1 241 ? 12.785 10.796 12.690 1.00 55.16 241 PHE A N 1
ATOM 1870 C CA . PHE A 1 241 ? 14.059 10.194 12.267 1.00 55.16 241 PHE A CA 1
ATOM 1871 C C . PHE A 1 241 ? 15.277 11.130 12.368 1.00 55.16 241 PHE A C 1
ATOM 1873 O O . PHE A 1 241 ? 16.397 10.719 12.055 1.00 55.16 241 PHE A O 1
ATOM 1880 N N . PHE A 1 242 ? 15.090 12.393 12.757 1.00 53.16 242 PHE A N 1
ATOM 1881 C CA . PHE A 1 242 ? 16.158 13.388 12.755 1.00 53.16 242 PHE A CA 1
ATOM 1882 C C . PHE A 1 242 ? 16.761 13.546 14.150 1.00 53.16 242 PHE A C 1
ATOM 1884 O O . PHE A 1 242 ? 16.063 13.813 15.118 1.00 53.16 24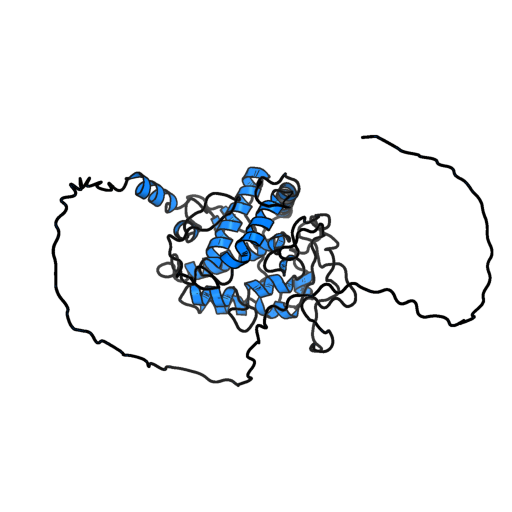2 PHE A O 1
ATOM 1891 N N . ASN A 1 243 ? 18.085 13.418 14.258 1.00 45.50 243 ASN A N 1
ATOM 1892 C CA . ASN A 1 243 ? 18.784 13.447 15.549 1.00 45.50 243 ASN A CA 1
ATOM 1893 C C . ASN A 1 243 ? 18.817 14.837 16.212 1.00 45.50 243 ASN A C 1
ATOM 1895 O O . ASN A 1 243 ? 19.060 14.929 17.414 1.00 45.50 243 ASN A O 1
ATOM 1899 N N . ASN A 1 244 ? 18.605 15.921 15.456 1.00 50.56 244 ASN A N 1
ATOM 1900 C CA . ASN A 1 244 ? 18.693 17.285 15.968 1.00 50.56 244 ASN A CA 1
ATOM 1901 C C . ASN A 1 244 ? 17.690 18.206 15.267 1.00 50.56 244 ASN A C 1
ATOM 1903 O O . ASN A 1 244 ? 17.632 18.255 14.042 1.00 50.56 244 ASN A O 1
ATOM 1907 N N . ILE A 1 245 ? 16.920 18.953 16.062 1.00 52.84 245 ILE A N 1
ATOM 1908 C CA . ILE A 1 245 ? 15.902 19.881 15.562 1.00 52.84 245 ILE A CA 1
ATOM 1909 C C . ILE A 1 245 ? 16.506 21.169 14.967 1.00 52.84 245 ILE A C 1
ATOM 1911 O O . ILE A 1 245 ? 15.839 21.886 14.232 1.00 52.84 245 ILE A O 1
ATOM 1915 N N . SER A 1 246 ? 17.766 21.470 15.302 1.00 49.59 246 SER A N 1
ATOM 1916 C CA . SER A 1 246 ? 18.445 22.728 14.950 1.00 49.59 246 SER A CA 1
ATOM 1917 C C . SER A 1 246 ? 19.229 22.697 13.633 1.00 49.59 246 SER A C 1
ATOM 1919 O O . SER A 1 246 ? 19.596 23.754 13.133 1.00 49.59 246 SER A O 1
ATOM 1921 N N . ASP A 1 247 ? 19.425 21.519 13.033 1.00 51.03 247 ASP A N 1
ATOM 1922 C CA . ASP A 1 247 ? 20.082 21.357 11.722 1.00 51.03 247 ASP A CA 1
ATOM 1923 C C . ASP A 1 247 ? 19.075 21.415 10.552 1.00 51.03 247 ASP A C 1
ATOM 1925 O O . ASP A 1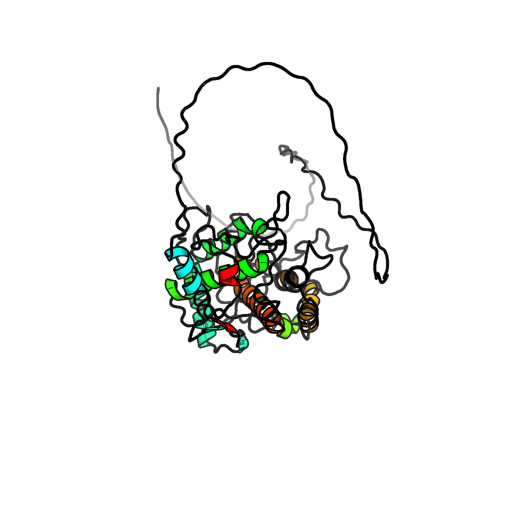 247 ? 19.366 21.006 9.426 1.00 51.03 247 ASP A O 1
ATOM 1929 N N . LEU A 1 248 ? 17.850 21.868 10.826 1.00 52.44 248 LEU A N 1
ATOM 1930 C CA . LEU A 1 248 ? 16.699 21.717 9.944 1.00 52.44 248 LEU A CA 1
ATOM 1931 C C . LEU A 1 248 ? 16.312 23.059 9.298 1.00 52.44 248 LEU A C 1
ATOM 1933 O O . LEU A 1 248 ? 16.308 24.076 9.988 1.00 52.44 248 LEU A O 1
ATOM 1937 N N . PRO A 1 249 ? 15.974 23.090 7.992 1.00 48.53 249 PRO A N 1
ATOM 1938 C CA . PRO A 1 249 ? 15.519 24.309 7.319 1.00 48.53 249 PRO A CA 1
ATOM 1939 C C . PRO A 1 249 ? 14.219 24.877 7.916 1.00 48.53 249 PRO A C 1
ATOM 1941 O O . PRO A 1 249 ? 13.342 24.118 8.315 1.00 48.53 249 PRO A O 1
ATOM 1944 N N . ASP A 1 250 ? 14.047 26.203 7.852 1.00 47.22 250 ASP A N 1
ATOM 1945 C CA . ASP A 1 250 ? 12.897 26.962 8.389 1.00 47.22 250 ASP A CA 1
ATOM 1946 C C . ASP A 1 250 ? 11.523 26.681 7.721 1.00 47.22 250 ASP A C 1
ATOM 1948 O O . ASP A 1 250 ? 10.534 27.341 8.046 1.00 47.22 250 ASP A O 1
ATOM 1952 N N . TRP A 1 251 ? 11.410 25.721 6.790 1.00 42.56 251 TRP A N 1
ATOM 1953 C CA . TRP A 1 251 ? 10.139 25.363 6.141 1.00 42.56 251 TRP A CA 1
ATOM 1954 C C . TRP A 1 251 ? 9.608 23.985 6.573 1.00 42.56 251 TRP A C 1
ATOM 1956 O O . TRP A 1 251 ? 10.294 22.972 6.481 1.00 42.56 251 TRP A O 1
ATOM 1966 N N . GLU A 1 252 ? 8.338 23.993 6.998 1.00 49.69 252 GLU A N 1
ATOM 1967 C CA . GLU A 1 252 ? 7.349 22.902 6.962 1.00 49.69 252 GLU A CA 1
ATOM 1968 C C . GLU A 1 252 ? 7.797 21.520 7.480 1.00 49.69 252 GLU A C 1
ATOM 1970 O O . GLU A 1 252 ? 7.716 20.498 6.791 1.00 49.69 252 GLU A O 1
ATOM 1975 N N . TYR A 1 253 ? 8.195 21.461 8.754 1.00 54.31 253 TYR A N 1
ATOM 1976 C CA . TYR A 1 253 ? 8.094 20.198 9.485 1.00 54.31 253 TYR A CA 1
ATOM 1977 C C . TYR A 1 253 ? 6.644 19.754 9.645 1.00 54.31 253 TYR A C 1
ATOM 1979 O O . TYR A 1 253 ? 5.712 20.560 9.569 1.00 54.31 253 TYR A O 1
ATOM 1987 N N . GLY A 1 254 ? 6.486 18.451 9.891 1.00 53.50 254 GLY A N 1
ATOM 1988 C CA . GLY A 1 254 ? 5.206 17.859 10.224 1.00 53.50 254 GLY A CA 1
ATOM 1989 C C . GLY A 1 254 ? 4.505 18.653 11.308 1.00 53.50 254 GLY A C 1
ATOM 1990 O O . GLY A 1 254 ? 5.104 18.978 12.336 1.00 53.50 254 GLY A O 1
ATOM 1991 N N . GLY A 1 255 ? 3.246 19.004 11.049 1.00 57.88 255 GLY A N 1
ATOM 1992 C CA . GLY A 1 255 ? 2.398 19.650 12.040 1.00 57.88 255 GLY A CA 1
ATOM 1993 C C . GLY A 1 255 ? 2.337 18.833 13.342 1.00 57.88 255 GLY A C 1
ATOM 1994 O O . GLY A 1 255 ? 2.864 17.718 13.404 1.00 57.88 255 GLY A O 1
ATOM 1995 N N . PRO A 1 256 ? 1.691 19.356 14.397 1.00 71.88 256 PRO A N 1
ATOM 1996 C CA . PRO A 1 256 ? 1.532 18.640 15.665 1.00 71.88 256 PRO A CA 1
ATOM 1997 C C . PRO A 1 256 ? 1.160 17.164 15.440 1.00 71.88 256 PRO A C 1
ATOM 1999 O O . PRO A 1 256 ? 0.168 16.891 14.767 1.00 71.88 256 PRO A O 1
ATOM 2002 N N . GLY A 1 257 ? 1.967 16.233 15.958 1.00 85.06 257 GLY A N 1
ATOM 2003 C CA . GLY A 1 257 ? 1.789 14.789 15.769 1.00 85.06 257 GLY A CA 1
ATOM 2004 C C . GLY A 1 257 ? 2.884 13.948 16.433 1.00 85.06 257 GLY A C 1
ATOM 2005 O O . GLY A 1 257 ? 3.516 14.398 17.390 1.00 85.06 257 GLY A O 1
ATOM 2006 N N . GLY A 1 258 ? 3.089 12.724 15.942 1.00 86.31 258 GLY A N 1
ATOM 2007 C CA . GLY A 1 258 ? 4.097 11.778 16.445 1.00 86.31 258 GLY A CA 1
ATOM 2008 C C . GLY A 1 258 ? 3.551 10.737 17.424 1.00 86.31 258 GLY A C 1
ATOM 2009 O O . GLY A 1 258 ? 4.150 9.679 17.592 1.00 86.31 258 GLY A O 1
ATOM 2010 N N . GLY A 1 259 ? 2.410 11.007 18.058 1.00 92.69 259 GLY A N 1
ATOM 2011 C CA . GLY A 1 259 ? 1.729 10.079 18.958 1.00 92.69 259 GLY A CA 1
ATOM 2012 C C . GLY A 1 259 ? 0.658 9.226 18.282 1.00 92.69 259 GLY A C 1
ATOM 2013 O O . GLY A 1 259 ? 0.554 9.165 17.058 1.00 92.69 259 GLY A O 1
ATOM 2014 N N . CYS A 1 260 ? -0.165 8.578 19.110 1.00 96.75 260 CYS A N 1
ATOM 2015 C CA . CYS A 1 260 ? -1.298 7.763 18.672 1.00 96.75 260 CYS A CA 1
ATOM 2016 C C . CYS A 1 260 ? -2.277 8.565 17.816 1.00 96.75 260 CYS A C 1
ATOM 2018 O O . CYS A 1 260 ? -2.577 9.706 18.171 1.00 96.75 260 CYS A O 1
ATOM 2020 N N . ILE A 1 261 ? -2.855 7.971 16.773 1.00 97.31 261 ILE A N 1
ATOM 2021 C CA . ILE A 1 261 ? -4.025 8.554 16.100 1.00 97.31 261 ILE A CA 1
ATOM 2022 C C . ILE A 1 261 ? -5.147 8.810 17.121 1.00 97.31 261 ILE A C 1
ATOM 2024 O O . ILE A 1 261 ? -5.315 8.055 18.081 1.00 97.31 261 ILE A O 1
ATOM 2028 N N . GLN A 1 262 ? -5.856 9.928 16.971 1.00 95.44 262 GLN A N 1
ATOM 2029 C CA . GLN A 1 262 ? -6.783 10.426 17.999 1.00 95.44 262 GLN A CA 1
ATOM 2030 C C . GLN A 1 262 ? -8.248 10.056 17.750 1.00 95.44 262 GLN A C 1
ATOM 2032 O O . GLN A 1 262 ? -9.062 10.099 18.670 1.00 95.44 262 GLN A O 1
ATOM 2037 N N . ASP A 1 263 ? -8.587 9.697 16.517 1.00 97.25 263 ASP A N 1
ATOM 2038 C CA . ASP A 1 263 ? -9.944 9.422 16.070 1.00 97.25 263 ASP A CA 1
ATOM 2039 C C . ASP A 1 263 ? -9.953 8.336 14.984 1.00 97.25 263 ASP A C 1
ATOM 2041 O O . ASP A 1 263 ? -8.921 7.769 14.616 1.00 97.25 263 ASP A O 1
ATOM 2045 N N . GLY A 1 264 ? -11.141 8.017 14.479 1.00 97.75 264 GLY A N 1
ATOM 2046 C CA . GLY A 1 264 ? -11.292 7.011 13.443 1.00 97.75 264 GLY A CA 1
ATOM 2047 C C . GLY A 1 264 ? -11.555 5.602 13.978 1.00 97.75 264 GLY A C 1
ATOM 2048 O O . GLY A 1 264 ? -11.355 5.309 15.162 1.00 97.75 264 GLY A O 1
ATOM 2049 N N . PRO A 1 265 ? -11.961 4.682 13.087 1.00 98.25 265 PRO A N 1
ATOM 2050 C CA . PRO A 1 265 ? -12.287 3.300 13.444 1.00 98.25 265 PRO A CA 1
ATOM 2051 C C . PRO A 1 265 ? -11.124 2.500 14.047 1.00 98.25 265 PRO A C 1
ATOM 2053 O O . PRO A 1 265 ? -11.355 1.473 14.686 1.00 98.25 265 PRO A O 1
ATOM 2056 N N . PHE A 1 266 ? -9.886 2.961 13.844 1.00 98.25 266 PHE A N 1
ATOM 2057 C CA . PHE A 1 266 ? -8.663 2.247 14.213 1.00 98.25 266 PHE A CA 1
ATOM 2058 C C . PHE A 1 266 ? -7.932 2.846 15.425 1.00 98.25 266 PHE A C 1
ATOM 2060 O O . PHE A 1 266 ? -6.957 2.255 15.877 1.00 98.25 266 PHE A O 1
ATOM 2067 N N . ALA A 1 267 ? -8.397 3.962 16.008 1.00 97.12 267 ALA A N 1
ATOM 2068 C CA . ALA A 1 267 ? -7.685 4.629 17.111 1.00 97.12 267 ALA A CA 1
ATOM 2069 C C . ALA A 1 267 ? -7.545 3.801 18.391 1.00 97.12 267 ALA A C 1
ATOM 2071 O O . ALA A 1 267 ? -6.632 4.022 19.182 1.00 97.12 267 ALA A O 1
ATOM 2072 N N . SER A 1 268 ? -8.441 2.836 18.594 1.00 95.50 268 SER A N 1
ATOM 2073 C CA . SER A 1 268 ? -8.396 1.922 19.739 1.00 95.50 268 SER A CA 1
ATOM 2074 C C . SER A 1 268 ? -7.666 0.610 19.448 1.00 95.50 268 SER A C 1
ATOM 2076 O O . SER A 1 268 ? -7.543 -0.221 20.349 1.00 95.50 268 SER A O 1
ATOM 2078 N N . TYR A 1 269 ? -7.191 0.399 18.214 1.00 96.75 269 TYR A N 1
ATOM 2079 C CA . TYR A 1 269 ? -6.463 -0.817 17.876 1.00 96.75 269 TYR A CA 1
ATOM 2080 C C . TYR A 1 269 ? -5.079 -0.811 18.532 1.00 96.75 269 TYR A C 1
ATOM 2082 O O . TYR A 1 269 ? -4.341 0.173 18.464 1.00 96.75 269 TYR A O 1
ATOM 2090 N N . ASN A 1 270 ? -4.747 -1.926 19.179 1.00 95.62 270 ASN A N 1
ATOM 2091 C CA . ASN A 1 270 ? -3.488 -2.124 19.879 1.00 95.62 270 ASN A CA 1
ATOM 2092 C C . ASN A 1 270 ? -2.641 -3.116 19.081 1.00 95.62 270 ASN A C 1
ATOM 2094 O O . ASN A 1 270 ? -2.922 -4.316 19.083 1.00 95.62 270 ASN A O 1
ATOM 2098 N N . LEU A 1 271 ? -1.629 -2.600 18.393 1.00 94.94 271 LEU A N 1
ATOM 2099 C CA . LEU A 1 271 ? -0.651 -3.385 17.656 1.00 94.94 271 LEU A CA 1
ATOM 2100 C C . LEU A 1 271 ? 0.143 -4.256 18.623 1.00 94.94 271 LEU A C 1
ATOM 2102 O O . LEU A 1 271 ? 0.522 -3.792 19.693 1.00 94.94 271 LEU A O 1
ATOM 2106 N N . SER A 1 272 ? 0.400 -5.510 18.247 1.00 95.00 272 SER A N 1
ATOM 2107 C CA . SER A 1 272 ? 1.246 -6.432 19.028 1.00 95.00 272 SER A CA 1
ATOM 2108 C C . SER A 1 272 ? 2.691 -6.501 18.522 1.00 95.00 272 SER A C 1
ATOM 2110 O O . SER A 1 272 ? 3.572 -7.023 19.212 1.00 95.00 272 SER A O 1
ATOM 2112 N N . LEU A 1 273 ? 2.916 -6.012 17.304 1.00 94.69 273 LEU A N 1
ATOM 2113 C CA . LEU A 1 273 ? 4.160 -6.074 16.546 1.00 94.69 273 LEU A CA 1
ATOM 2114 C C . LEU A 1 273 ? 4.527 -4.665 16.099 1.00 94.69 273 LEU A C 1
ATOM 2116 O O . LEU A 1 273 ? 3.629 -3.862 15.864 1.00 94.69 273 LEU A O 1
ATOM 2120 N N . GLY A 1 274 ? 5.820 -4.392 15.984 1.00 93.81 274 GLY A N 1
ATOM 2121 C CA . GLY A 1 274 ? 6.362 -3.064 15.737 1.00 93.81 274 GLY A CA 1
ATOM 2122 C C . GLY A 1 274 ? 6.682 -2.288 17.028 1.00 93.81 274 GLY A C 1
ATOM 2123 O O . GLY A 1 274 ? 6.463 -2.791 18.145 1.00 93.81 274 GLY A O 1
ATOM 2124 N N . PRO A 1 275 ? 7.239 -1.072 16.891 1.00 92.69 275 PRO A N 1
ATOM 2125 C CA . PRO A 1 275 ? 7.745 -0.511 15.634 1.00 92.69 275 PRO A CA 1
ATOM 2126 C C . PRO A 1 275 ? 8.978 -1.282 15.134 1.00 92.69 275 PRO A C 1
ATOM 2128 O O . PRO A 1 275 ? 9.728 -1.865 15.927 1.00 92.69 275 PRO A O 1
ATOM 2131 N N . GLY A 1 276 ? 9.186 -1.327 13.820 1.00 92.94 276 GLY A N 1
ATOM 2132 C CA . GLY A 1 276 ? 10.276 -2.094 13.224 1.00 92.94 276 GLY A CA 1
ATOM 2133 C C . GLY A 1 276 ? 10.078 -3.598 13.400 1.00 92.94 276 GLY A C 1
ATOM 2134 O O . GLY A 1 276 ? 9.033 -4.160 13.090 1.00 92.94 276 GLY A O 1
ATOM 2135 N N . THR A 1 277 ? 11.086 -4.269 13.949 1.00 93.44 277 THR A N 1
ATOM 2136 C CA . THR A 1 277 ? 11.037 -5.709 14.258 1.00 93.44 277 THR A CA 1
ATOM 2137 C C . THR A 1 277 ? 10.663 -5.994 15.717 1.00 93.44 277 THR A C 1
ATOM 2139 O O . THR A 1 277 ? 10.758 -7.132 16.185 1.00 93.44 277 THR A O 1
ATOM 2142 N N . LEU A 1 278 ? 10.282 -4.957 16.474 1.00 93.06 278 LEU A N 1
ATOM 2143 C CA . LEU A 1 278 ? 9.969 -5.084 17.893 1.00 93.06 278 LEU A CA 1
ATOM 2144 C C . LEU A 1 278 ? 8.622 -5.776 18.121 1.00 93.06 278 LEU A C 1
ATOM 2146 O O . LEU A 1 278 ? 7.784 -5.909 17.235 1.00 93.06 278 LEU A O 1
ATOM 2150 N N . ARG A 1 279 ? 8.416 -6.224 19.360 1.00 92.31 279 ARG A N 1
ATOM 2151 C CA . ARG A 1 279 ? 7.173 -6.854 19.816 1.00 92.31 279 ARG A CA 1
ATOM 2152 C C . ARG A 1 279 ? 6.651 -6.080 21.001 1.00 92.31 279 ARG A C 1
ATOM 2154 O O . ARG A 1 279 ? 7.000 -6.364 22.148 1.00 92.31 279 ARG A O 1
ATOM 2161 N N . THR A 1 280 ? 5.888 -5.038 20.710 1.00 93.19 280 THR A N 1
ATOM 2162 C CA . THR A 1 280 ? 5.382 -4.130 21.732 1.00 93.19 280 THR A CA 1
ATOM 2163 C C . THR A 1 280 ? 3.899 -3.889 21.537 1.00 93.19 280 THR A C 1
ATOM 2165 O O . THR A 1 280 ? 3.419 -3.821 20.412 1.00 93.19 280 THR A O 1
ATOM 2168 N N . ASN A 1 281 ? 3.178 -3.750 22.650 1.00 95.25 281 ASN A N 1
ATOM 2169 C CA . ASN A 1 281 ? 1.796 -3.294 22.620 1.00 95.25 281 ASN A CA 1
ATOM 2170 C C . ASN A 1 281 ? 1.787 -1.771 22.498 1.00 95.25 281 ASN A C 1
ATOM 2172 O O . ASN A 1 281 ? 2.261 -1.092 23.414 1.00 95.25 281 ASN A O 1
ATOM 2176 N N . HIS A 1 282 ? 1.261 -1.248 21.399 1.00 95.56 282 HIS A N 1
ATOM 2177 C CA . HIS A 1 282 ? 1.180 0.187 21.158 1.00 95.56 282 HIS A CA 1
ATOM 2178 C C . HIS A 1 282 ? 0.024 0.539 20.216 1.00 95.56 282 HIS A C 1
ATOM 2180 O O . HIS A 1 282 ? -0.550 -0.303 19.534 1.00 95.56 282 HIS A O 1
ATOM 2186 N N . CYS A 1 283 ? -0.343 1.813 20.207 1.00 97.06 283 CYS A N 1
ATOM 2187 C CA . CYS A 1 283 ? -1.312 2.367 19.269 1.00 97.06 283 CYS A CA 1
ATOM 2188 C C . CYS A 1 283 ? -0.680 2.592 17.887 1.00 97.06 283 CYS A C 1
ATOM 2190 O O . CYS A 1 283 ? 0.533 2.762 17.778 1.00 97.06 283 CYS A O 1
ATOM 2192 N N . ILE A 1 284 ? -1.511 2.721 16.851 1.00 97.62 284 ILE A N 1
ATOM 2193 C CA . ILE A 1 284 ? -1.066 3.248 15.553 1.00 97.62 284 ILE A CA 1
ATOM 2194 C C . ILE A 1 284 ? -0.647 4.710 15.743 1.00 97.62 284 ILE A C 1
ATOM 2196 O O . ILE A 1 284 ? -1.443 5.527 16.217 1.00 97.62 284 ILE A O 1
ATOM 2200 N N . THR A 1 285 ? 0.587 5.048 15.374 1.00 96.06 285 THR A N 1
ATOM 2201 C CA . THR A 1 285 ? 1.100 6.424 15.428 1.00 96.06 285 THR A CA 1
ATOM 2202 C C . THR A 1 285 ? 1.116 7.058 14.046 1.00 96.06 285 THR A C 1
ATOM 2204 O O . THR A 1 285 ? 1.308 6.361 13.052 1.00 96.06 285 THR A O 1
ATOM 2207 N N . ARG A 1 286 ? 0.931 8.382 13.971 1.00 95.12 286 ARG A N 1
ATOM 2208 C CA . ARG A 1 286 ? 1.061 9.151 12.722 1.00 95.12 286 ARG A CA 1
ATOM 2209 C C . ARG A 1 286 ? 1.700 10.506 12.956 1.00 95.12 286 ARG A C 1
ATOM 2211 O O . ARG A 1 286 ? 1.568 11.106 14.027 1.00 95.12 286 ARG A O 1
ATOM 2218 N N . TRP A 1 287 ? 2.376 10.992 11.925 1.00 91.50 287 TRP A N 1
ATOM 2219 C CA . TRP A 1 287 ? 2.978 12.314 11.914 1.00 91.50 287 TRP A CA 1
ATOM 2220 C C . TRP A 1 287 ? 3.048 12.841 10.487 1.00 91.50 287 TRP A C 1
ATOM 2222 O O . TRP A 1 287 ? 4.020 12.605 9.767 1.00 91.50 287 TRP A O 1
ATOM 2232 N N . PHE A 1 288 ? 1.994 13.542 10.071 1.00 92.56 288 PHE A N 1
ATOM 2233 C CA . PHE A 1 288 ? 1.921 14.070 8.712 1.00 92.56 288 PHE A CA 1
ATOM 2234 C C . PHE A 1 288 ? 3.117 14.967 8.421 1.00 92.56 288 PHE A C 1
ATOM 2236 O O . PHE A 1 288 ? 3.292 15.978 9.096 1.00 92.56 288 PHE A O 1
ATOM 2243 N N . THR A 1 289 ? 3.919 14.605 7.419 1.00 88.06 289 THR A N 1
ATOM 2244 C CA . THR A 1 289 ? 5.216 15.230 7.138 1.00 88.06 289 THR A CA 1
ATOM 2245 C C . THR A 1 289 ? 5.218 15.876 5.737 1.00 88.06 289 THR A C 1
ATOM 2247 O O . THR A 1 289 ? 5.495 15.204 4.738 1.00 88.06 289 THR A O 1
ATOM 2250 N N . PRO A 1 290 ? 4.943 17.195 5.634 1.00 87.25 290 PRO A N 1
ATOM 2251 C CA . PRO A 1 290 ? 4.733 17.914 4.371 1.00 87.25 290 PRO A CA 1
ATOM 2252 C C . PRO A 1 290 ? 5.891 17.825 3.378 1.00 87.25 290 PRO A C 1
ATOM 2254 O O . PRO A 1 290 ? 5.675 17.814 2.165 1.00 87.25 290 PRO A O 1
ATOM 2257 N N . VAL A 1 291 ? 7.124 17.702 3.880 1.00 85.81 291 VAL A N 1
ATOM 2258 C CA . VAL A 1 291 ? 8.346 17.618 3.066 1.00 85.81 291 VAL A CA 1
ATOM 2259 C C . VAL A 1 291 ? 8.290 16.514 2.001 1.00 85.81 291 VAL A C 1
ATOM 2261 O O . VAL A 1 291 ? 8.905 16.662 0.939 1.00 85.81 291 VAL A O 1
ATOM 2264 N N . TYR A 1 292 ? 7.538 15.437 2.252 1.00 91.50 292 TYR A N 1
ATOM 2265 C CA . TYR A 1 292 ? 7.399 14.300 1.345 1.00 91.50 292 TYR A CA 1
ATOM 2266 C C . TYR A 1 292 ? 6.229 14.438 0.360 1.00 91.50 292 TYR A C 1
ATOM 2268 O O . TYR A 1 292 ? 6.216 13.762 -0.663 1.00 91.50 292 TYR A O 1
ATOM 2276 N N . LEU A 1 293 ? 5.306 15.388 0.549 1.00 93.75 293 LEU A N 1
ATOM 2277 C CA . LEU A 1 293 ? 4.164 15.579 -0.363 1.00 93.75 293 LEU A CA 1
ATOM 2278 C C . LEU A 1 293 ? 4.606 15.913 -1.799 1.00 93.75 293 LEU A C 1
ATOM 2280 O O . LEU A 1 293 ? 3.958 15.535 -2.776 1.00 93.75 293 LEU A O 1
ATOM 2284 N N . LYS A 1 294 ? 5.777 16.544 -1.956 1.00 93.88 294 LYS A N 1
ATOM 2285 C CA . LYS A 1 294 ? 6.379 16.849 -3.266 1.00 93.88 294 LYS A CA 1
ATOM 2286 C C . LYS A 1 294 ? 6.802 15.610 -4.071 1.00 93.88 294 LYS A C 1
ATOM 2288 O O . LYS A 1 294 ? 7.075 15.736 -5.272 1.00 93.88 294 LYS A O 1
ATOM 2293 N N . THR A 1 295 ? 6.909 14.437 -3.442 1.00 95.44 295 THR A N 1
ATOM 2294 C CA . THR A 1 295 ? 7.325 13.191 -4.107 1.00 95.44 295 THR A CA 1
ATOM 2295 C C . THR A 1 295 ? 6.140 12.361 -4.611 1.00 95.44 295 THR A C 1
ATOM 2297 O O . THR A 1 295 ? 6.342 11.488 -5.450 1.00 95.44 295 THR A O 1
ATOM 2300 N N . ILE A 1 296 ? 4.908 12.685 -4.202 1.00 97.38 296 ILE A N 1
ATOM 2301 C CA . ILE A 1 296 ? 3.679 11.925 -4.511 1.00 97.38 296 ILE A CA 1
ATOM 2302 C C . ILE A 1 296 ? 2.677 12.722 -5.364 1.00 97.38 296 ILE A C 1
ATOM 2304 O O . ILE A 1 296 ? 1.466 12.546 -5.278 1.00 97.38 296 ILE A O 1
ATOM 2308 N N . THR A 1 297 ? 3.183 13.619 -6.214 1.00 98.00 297 THR A N 1
ATOM 2309 C CA . THR A 1 297 ? 2.365 14.441 -7.124 1.00 98.00 297 THR A CA 1
ATOM 2310 C C . THR A 1 297 ? 2.106 13.741 -8.462 1.00 98.00 297 THR A C 1
ATOM 2312 O O . THR A 1 297 ? 2.870 12.869 -8.882 1.00 98.00 297 THR A O 1
ATOM 2315 N N . THR A 1 298 ? 1.095 14.193 -9.215 1.00 98.00 298 THR A N 1
ATOM 2316 C CA . THR 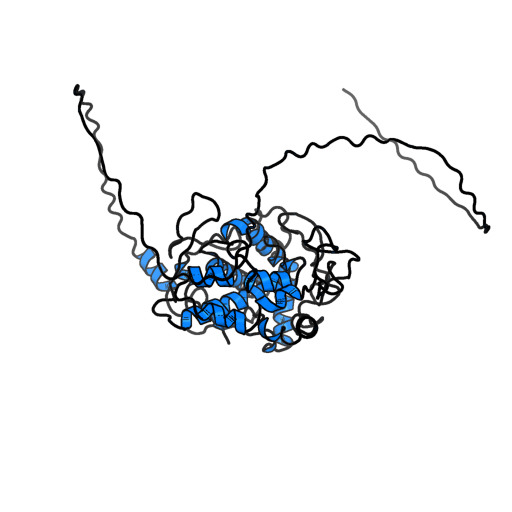A 1 298 ? 0.824 13.710 -10.586 1.00 98.00 298 THR A CA 1
ATOM 2317 C C . THR A 1 298 ? 2.049 13.820 -11.499 1.00 98.00 298 THR A C 1
ATOM 2319 O O . THR A 1 298 ? 2.286 12.945 -12.333 1.00 98.00 298 THR A O 1
ATOM 2322 N N . LYS A 1 299 ? 2.872 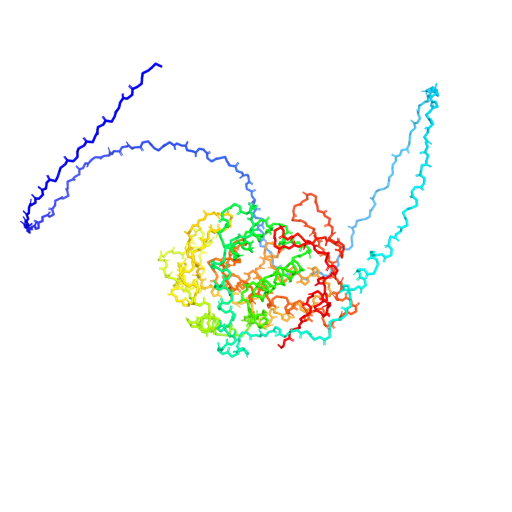14.867 -11.323 1.00 97.69 299 LYS A N 1
ATOM 2323 C CA . LYS A 1 299 ? 4.129 15.036 -12.065 1.00 97.69 299 LYS A CA 1
ATOM 2324 C C . LYS A 1 299 ? 5.080 13.863 -11.819 1.00 97.69 299 LYS A C 1
ATOM 2326 O O . LYS A 1 299 ? 5.618 13.322 -12.780 1.00 97.69 299 LYS A O 1
ATOM 2331 N N . ARG A 1 300 ? 5.256 13.458 -10.558 1.00 97.81 300 ARG A N 1
ATOM 2332 C CA . ARG A 1 300 ? 6.138 12.341 -10.184 1.00 97.81 300 ARG A CA 1
ATOM 2333 C C . ARG A 1 300 ? 5.630 11.015 -10.724 1.00 97.81 300 ARG A C 1
ATOM 2335 O O . ARG A 1 300 ? 6.403 10.277 -11.318 1.00 97.81 300 ARG A O 1
ATOM 2342 N N . VAL A 1 301 ? 4.323 10.771 -10.639 1.00 98.44 301 VAL A N 1
ATOM 2343 C CA . VAL A 1 301 ? 3.714 9.580 -11.249 1.00 98.44 301 VAL A CA 1
ATOM 2344 C C . VAL A 1 301 ? 3.943 9.561 -12.762 1.00 98.44 301 VAL A C 1
ATOM 2346 O O . VAL A 1 301 ? 4.345 8.540 -13.303 1.00 98.44 301 VAL A O 1
ATOM 2349 N N . THR A 1 302 ? 3.771 10.693 -13.449 1.00 98.06 302 THR A N 1
ATOM 2350 C CA . THR A 1 302 ? 3.989 10.790 -14.906 1.00 98.06 302 THR A CA 1
ATOM 2351 C C . THR A 1 302 ? 5.447 10.521 -15.300 1.00 98.06 302 THR A C 1
ATOM 2353 O O . THR A 1 302 ? 5.706 9.948 -16.357 1.00 98.06 302 THR A O 1
ATOM 2356 N N . GLU A 1 303 ? 6.417 10.902 -14.462 1.00 97.69 303 GLU A N 1
ATOM 2357 C CA . GLU A 1 303 ? 7.844 10.642 -14.703 1.00 97.69 303 GLU A CA 1
ATOM 2358 C C . GLU A 1 303 ? 8.165 9.139 -14.763 1.00 97.69 303 GLU A C 1
ATOM 2360 O O . GLU A 1 303 ? 9.009 8.746 -15.569 1.00 97.69 303 GLU A O 1
ATOM 2365 N N . LEU A 1 304 ? 7.432 8.292 -14.030 1.00 98.25 304 LEU A N 1
ATOM 2366 C CA . LEU A 1 304 ? 7.608 6.834 -14.048 1.00 98.25 304 LEU A CA 1
ATOM 2367 C C . LEU A 1 304 ? 7.327 6.213 -15.426 1.00 98.25 304 LEU A C 1
ATOM 2369 O O . LEU A 1 304 ? 7.962 5.241 -15.828 1.00 98.25 304 LEU A O 1
ATOM 2373 N N . PHE A 1 305 ? 6.412 6.793 -16.204 1.00 98.19 305 PHE A N 1
ATOM 2374 C CA . PHE A 1 305 ? 6.021 6.249 -17.509 1.00 98.19 305 PHE A CA 1
ATOM 2375 C C . PHE A 1 305 ? 7.084 6.438 -18.599 1.00 98.19 305 PHE A C 1
ATOM 2377 O O . PHE A 1 305 ? 6.965 5.844 -19.673 1.00 98.19 305 PHE A O 1
ATOM 2384 N N . LYS A 1 306 ? 8.136 7.219 -18.315 1.00 97.56 306 LYS A N 1
ATOM 2385 C CA . LYS A 1 306 ? 9.290 7.423 -19.202 1.00 97.56 306 LYS A CA 1
ATOM 2386 C C . LYS A 1 306 ? 10.249 6.229 -19.226 1.00 97.56 306 LYS A C 1
ATOM 2388 O O . LYS A 1 306 ? 11.084 6.156 -20.120 1.00 97.56 306 LYS A O 1
ATOM 2393 N N . PHE A 1 307 ? 10.160 5.318 -18.257 1.00 98.06 307 PHE A N 1
ATOM 2394 C CA . PHE A 1 307 ? 11.029 4.146 -18.189 1.00 98.06 307 PHE A CA 1
ATOM 2395 C C . PHE A 1 307 ? 10.491 3.026 -19.077 1.00 98.06 307 PHE A C 1
ATOM 2397 O O . PHE A 1 307 ? 9.322 2.653 -18.979 1.00 98.06 307 PHE A O 1
ATOM 2404 N N . ASP A 1 308 ? 11.352 2.477 -19.932 1.00 96.00 308 ASP A N 1
ATOM 2405 C CA . ASP A 1 308 ? 10.972 1.431 -20.887 1.00 96.00 308 ASP A CA 1
ATOM 2406 C C . ASP A 1 308 ? 11.123 0.004 -20.367 1.00 96.00 308 ASP A C 1
ATOM 2408 O O . ASP A 1 308 ? 10.527 -0.902 -20.947 1.00 96.00 308 ASP A O 1
ATOM 2412 N N . ASN A 1 309 ? 11.880 -0.179 -19.285 1.00 97.75 309 ASN A N 1
ATOM 2413 C CA . ASN A 1 309 ? 12.107 -1.469 -18.643 1.00 97.75 309 ASN A CA 1
ATOM 2414 C C . ASN A 1 309 ? 11.637 -1.458 -17.184 1.00 97.75 309 ASN A C 1
ATOM 2416 O O . ASN A 1 309 ? 11.614 -0.409 -16.529 1.00 97.75 309 ASN A O 1
ATOM 2420 N N . PHE A 1 310 ? 11.298 -2.646 -16.692 1.00 98.56 310 PHE A N 1
ATOM 2421 C CA . PHE A 1 310 ? 10.740 -2.872 -15.367 1.00 98.56 310 PHE A CA 1
ATOM 2422 C C . PHE A 1 310 ? 11.651 -2.380 -14.242 1.00 98.56 310 PHE A C 1
ATOM 2424 O O . PHE A 1 310 ? 11.179 -1.706 -13.333 1.00 98.56 310 PHE A O 1
ATOM 2431 N N . GLU A 1 311 ? 12.950 -2.682 -14.271 1.00 97.56 311 GLU A N 1
ATOM 2432 C CA . GLU A 1 311 ? 13.835 -2.344 -13.150 1.00 97.56 311 GLU A CA 1
ATOM 2433 C C . GLU A 1 311 ? 14.082 -0.843 -13.019 1.00 97.56 311 GLU A C 1
ATOM 2435 O O . GLU A 1 311 ? 14.077 -0.338 -11.899 1.00 97.56 311 GLU A O 1
ATOM 2440 N N . GLY A 1 312 ? 14.196 -0.113 -14.130 1.00 98.19 312 GLY A N 1
ATOM 2441 C CA . GLY A 1 312 ? 14.229 1.348 -14.106 1.00 98.19 312 GLY A CA 1
ATOM 2442 C C . GLY A 1 312 ? 12.947 1.942 -13.514 1.00 98.19 312 GLY A C 1
ATOM 2443 O O . GLY A 1 312 ? 13.021 2.781 -12.618 1.00 98.19 312 GLY A O 1
ATOM 2444 N N . PHE A 1 313 ? 11.781 1.454 -13.957 1.00 98.62 313 PHE A N 1
ATOM 2445 C CA . PHE A 1 313 ? 10.482 1.852 -13.403 1.00 98.62 313 PHE A CA 1
ATOM 2446 C C . PHE A 1 313 ? 10.383 1.549 -11.900 1.00 98.62 313 PHE A C 1
ATOM 2448 O O . PHE A 1 313 ? 10.031 2.427 -11.116 1.00 98.62 313 PHE A O 1
ATOM 2455 N N . ARG A 1 314 ? 10.729 0.323 -11.488 1.00 98.31 314 ARG A N 1
ATOM 2456 C CA . ARG A 1 314 ? 10.671 -0.139 -10.096 1.00 98.31 314 ARG A CA 1
ATOM 2457 C C . ARG A 1 314 ? 11.574 0.697 -9.195 1.00 98.31 314 ARG A C 1
ATOM 2459 O O . ARG A 1 314 ? 11.111 1.144 -8.155 1.00 98.31 314 ARG A O 1
ATOM 2466 N N . ILE A 1 315 ? 12.836 0.909 -9.579 1.00 97.94 315 ILE A N 1
ATOM 2467 C CA . ILE A 1 315 ? 13.799 1.687 -8.782 1.00 97.94 315 ILE A CA 1
ATOM 2468 C C . ILE A 1 315 ? 13.297 3.118 -8.582 1.00 97.94 315 ILE A C 1
ATOM 2470 O O . ILE A 1 315 ? 13.327 3.626 -7.462 1.00 97.94 315 ILE A O 1
ATOM 2474 N N . GLU A 1 316 ? 12.816 3.757 -9.651 1.00 98.06 316 GLU A N 1
ATOM 2475 C CA . GLU A 1 316 ? 12.315 5.130 -9.577 1.00 98.06 316 GLU A CA 1
ATOM 2476 C C . GLU A 1 316 ? 10.989 5.233 -8.810 1.00 98.06 316 GLU A C 1
ATOM 2478 O O . GLU A 1 316 ? 10.725 6.268 -8.208 1.00 98.06 316 GLU A O 1
ATOM 2483 N N . LEU A 1 317 ? 10.165 4.183 -8.795 1.00 98.56 317 LEU A N 1
ATOM 2484 C CA . LEU A 1 317 ? 8.933 4.131 -8.005 1.00 98.56 317 LEU A CA 1
ATOM 2485 C C . LEU A 1 317 ? 9.214 3.884 -6.515 1.00 98.56 317 LEU A C 1
ATOM 2487 O O . LEU A 1 317 ? 8.591 4.535 -5.672 1.00 98.56 317 LEU A O 1
ATOM 2491 N N . GLU A 1 318 ? 10.119 2.950 -6.202 1.00 97.81 318 GLU A N 1
ATOM 2492 C CA . GLU A 1 318 ? 10.381 2.446 -4.848 1.00 97.81 318 GLU A CA 1
ATOM 2493 C C . GLU A 1 318 ? 11.158 3.445 -3.981 1.00 97.81 318 GLU A C 1
ATOM 2495 O O . GLU A 1 318 ? 10.747 3.725 -2.854 1.00 97.81 318 GLU A O 1
ATOM 2500 N N . GLY A 1 319 ? 12.238 4.015 -4.528 1.00 95.50 319 GLY A N 1
ATOM 2501 C CA . GLY A 1 319 ? 13.004 5.085 -3.896 1.00 95.50 319 GLY A CA 1
ATOM 2502 C C . GLY A 1 319 ? 14.209 4.650 -3.056 1.00 95.50 319 GLY A C 1
ATOM 2503 O O . GLY A 1 319 ? 15.055 3.854 -3.480 1.00 95.50 319 GLY A O 1
ATOM 2504 N N . THR A 1 320 ? 14.367 5.294 -1.899 1.00 91.31 320 THR A N 1
ATOM 2505 C CA . THR A 1 320 ? 15.585 5.190 -1.080 1.00 91.31 320 THR A CA 1
ATOM 2506 C C . THR A 1 320 ? 15.721 3.815 -0.417 1.00 91.31 320 THR A C 1
ATOM 2508 O O . THR A 1 320 ? 14.717 3.173 -0.117 1.00 91.31 320 THR A O 1
ATOM 2511 N N . PRO A 1 321 ? 16.954 3.331 -0.164 1.00 92.00 321 PRO A N 1
ATOM 2512 C CA . PRO A 1 321 ? 18.255 3.947 -0.437 1.00 92.00 321 PRO A CA 1
ATOM 2513 C C . PRO A 1 321 ? 18.836 3.637 -1.831 1.00 92.00 321 PRO A C 1
ATOM 2515 O O . PRO A 1 321 ? 19.979 4.007 -2.087 1.00 92.00 321 PRO A O 1
ATOM 2518 N N . ILE A 1 322 ? 18.110 2.956 -2.733 1.00 91.31 322 ILE A N 1
ATOM 2519 C CA . ILE A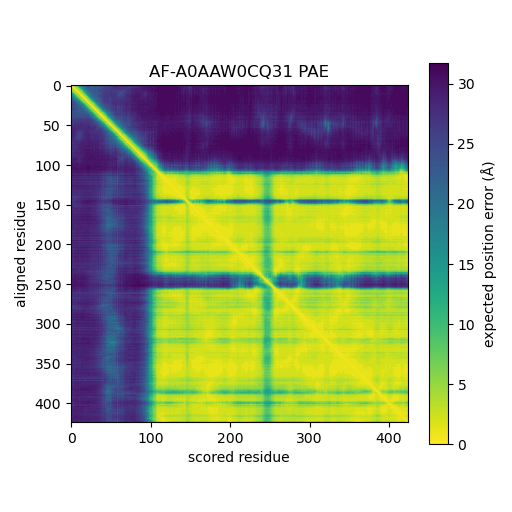 1 322 ? 18.634 2.692 -4.091 1.00 91.31 322 ILE A CA 1
ATOM 2520 C C . ILE A 1 322 ? 18.734 3.998 -4.891 1.00 91.31 322 ILE A C 1
ATOM 2522 O O . ILE A 1 322 ? 19.658 4.180 -5.684 1.00 91.31 322 ILE A O 1
ATOM 2526 N N . THR A 1 323 ? 17.802 4.925 -4.679 1.00 93.44 323 THR A N 1
ATOM 2527 C CA . THR A 1 323 ? 17.861 6.277 -5.237 1.00 93.44 323 THR A CA 1
ATOM 2528 C C . THR A 1 323 ? 18.489 7.263 -4.248 1.00 93.44 323 THR A C 1
ATOM 2530 O O . THR A 1 323 ? 18.458 7.073 -3.033 1.00 93.44 323 THR A O 1
ATOM 2533 N N . ARG A 1 324 ? 19.005 8.390 -4.762 1.00 90.06 324 ARG A N 1
ATOM 2534 C CA . ARG A 1 324 ? 19.527 9.499 -3.935 1.00 90.06 324 ARG A CA 1
ATOM 2535 C C . ARG A 1 324 ? 18.446 10.185 -3.085 1.00 90.06 324 ARG A C 1
ATOM 2537 O O . ARG A 1 324 ? 18.750 10.784 -2.058 1.00 90.06 324 ARG A O 1
ATOM 2544 N N . HIS A 1 325 ? 17.199 10.160 -3.545 1.00 91.50 325 HIS A N 1
ATOM 2545 C CA . HIS A 1 325 ? 16.082 10.894 -2.951 1.00 91.50 325 HIS A CA 1
ATOM 2546 C C . HIS A 1 325 ? 14.833 10.031 -2.916 1.00 91.50 325 HIS A C 1
ATOM 2548 O O . HIS A 1 325 ? 14.638 9.225 -3.830 1.00 91.50 325 HIS A O 1
ATOM 2554 N N . SER A 1 326 ? 13.971 10.278 -1.929 1.00 93.62 326 SER A N 1
ATOM 2555 C CA . SER A 1 326 ? 12.668 9.629 -1.839 1.00 93.62 326 SER A CA 1
ATOM 2556 C C . SER A 1 326 ? 11.811 9.893 -3.071 1.00 93.62 326 SER A C 1
ATOM 2558 O O . SER A 1 326 ? 11.898 10.943 -3.721 1.00 93.62 326 SER A O 1
ATOM 2560 N N . LYS A 1 327 ? 11.000 8.899 -3.392 1.00 96.94 327 LYS A N 1
ATOM 2561 C CA . LYS A 1 327 ? 10.136 8.767 -4.555 1.00 96.94 327 LYS A CA 1
ATOM 2562 C C . LYS A 1 327 ? 8.693 8.543 -4.104 1.00 96.94 327 LYS A C 1
ATOM 2564 O O . LYS A 1 327 ? 8.283 9.032 -3.052 1.00 96.94 327 LYS A O 1
ATOM 2569 N N . THR A 1 328 ? 7.879 7.925 -4.954 1.00 97.88 328 THR A N 1
ATOM 2570 C CA . THR A 1 328 ? 6.434 7.813 -4.739 1.00 97.88 328 THR A CA 1
ATOM 2571 C C . THR A 1 328 ? 6.066 6.800 -3.657 1.00 97.88 328 THR A C 1
ATOM 2573 O O . THR A 1 328 ? 5.146 7.067 -2.893 1.00 97.88 328 THR A O 1
ATOM 2576 N N . HIS A 1 329 ? 6.760 5.659 -3.576 1.00 98.56 329 HIS A N 1
ATOM 2577 C CA . HIS A 1 329 ? 6.491 4.630 -2.564 1.00 98.56 329 HIS A CA 1
ATOM 2578 C C . HIS A 1 329 ? 6.899 5.102 -1.164 1.00 98.56 329 HIS A C 1
ATOM 2580 O O . HIS A 1 329 ? 6.039 5.357 -0.325 1.00 98.56 329 HIS A O 1
ATOM 2586 N N . ASP A 1 330 ? 8.198 5.299 -0.931 1.00 95.88 330 ASP A N 1
ATOM 2587 C CA . ASP A 1 330 ? 8.715 5.743 0.366 1.00 95.88 330 ASP A CA 1
ATOM 2588 C C . ASP A 1 330 ? 8.165 7.123 0.765 1.00 95.88 330 ASP A C 1
ATOM 2590 O O . ASP A 1 330 ? 7.822 7.352 1.919 1.00 95.88 330 ASP A O 1
ATOM 2594 N N . GLY A 1 331 ? 7.970 8.027 -0.193 1.00 96.06 331 GLY A N 1
ATOM 2595 C CA . GLY A 1 331 ? 7.391 9.337 0.065 1.00 96.06 331 GLY A CA 1
ATOM 2596 C C . GLY A 1 331 ? 5.955 9.317 0.580 1.00 96.06 331 GLY A C 1
ATOM 2597 O O . GLY A 1 331 ? 5.623 10.130 1.434 1.00 96.06 331 GLY A O 1
ATOM 2598 N N . ALA A 1 332 ? 5.101 8.405 0.112 1.00 97.94 332 ALA A N 1
ATOM 2599 C CA . ALA A 1 332 ? 3.739 8.292 0.636 1.00 97.94 332 ALA A CA 1
ATOM 2600 C C . ALA A 1 332 ? 3.727 7.707 2.056 1.00 97.94 332 ALA A C 1
ATOM 2602 O O . ALA A 1 332 ? 3.003 8.223 2.909 1.00 97.94 332 ALA A O 1
ATOM 2603 N N . HIS A 1 333 ? 4.567 6.699 2.327 1.00 98.00 333 HIS A N 1
ATOM 2604 C CA . HIS A 1 333 ? 4.791 6.186 3.685 1.00 98.00 333 HIS A CA 1
ATOM 2605 C C . HIS A 1 333 ? 5.250 7.311 4.621 1.00 98.00 333 HIS A C 1
ATOM 2607 O O . HIS A 1 333 ? 4.643 7.563 5.663 1.00 98.00 333 HIS A O 1
ATOM 2613 N N . PHE A 1 334 ? 6.273 8.066 4.218 1.00 94.38 334 PHE A N 1
ATOM 2614 C CA . PHE A 1 334 ? 6.833 9.141 5.034 1.00 94.38 334 PHE A CA 1
ATOM 2615 C C . PHE A 1 334 ? 5.931 10.375 5.140 1.00 94.38 334 PHE A C 1
ATOM 2617 O O . PHE A 1 334 ? 5.986 11.077 6.146 1.00 94.38 334 PHE A O 1
ATOM 2624 N N . ALA A 1 335 ? 5.083 10.645 4.144 1.00 94.81 335 ALA A N 1
ATOM 2625 C CA . ALA A 1 335 ? 4.112 11.733 4.200 1.00 94.81 335 ALA A CA 1
ATOM 2626 C C . ALA A 1 335 ? 3.076 11.524 5.310 1.00 94.81 335 ALA A C 1
ATOM 2628 O O . ALA A 1 335 ? 2.662 12.500 5.931 1.00 94.81 335 ALA A O 1
ATOM 2629 N N . VAL A 1 336 ? 2.677 10.277 5.581 1.00 96.19 336 VAL A N 1
ATOM 2630 C CA . VAL A 1 336 ? 1.807 9.938 6.719 1.00 96.19 336 VAL A CA 1
ATOM 2631 C C . VAL A 1 336 ? 2.613 9.845 8.021 1.00 96.19 336 VAL A C 1
ATOM 2633 O O . VAL A 1 336 ? 2.147 10.315 9.062 1.00 96.19 336 VAL A O 1
ATOM 2636 N N . GLY A 1 337 ? 3.822 9.277 7.958 1.00 92.88 337 GLY A N 1
ATOM 2637 C CA . GLY A 1 337 ? 4.725 9.121 9.098 1.00 92.88 337 GLY A CA 1
ATOM 2638 C C . GLY A 1 337 ? 4.196 8.163 10.174 1.00 92.88 337 GLY A C 1
ATOM 2639 O O . GLY A 1 337 ? 3.141 7.552 10.025 1.00 92.88 337 GLY A O 1
ATOM 2640 N N . GLY A 1 338 ? 4.925 8.041 11.285 1.00 92.81 338 GLY A N 1
ATOM 2641 C CA . GLY A 1 338 ? 4.573 7.098 12.353 1.00 92.81 338 GLY A CA 1
ATOM 2642 C C . GLY A 1 338 ? 4.664 5.643 11.888 1.00 92.81 338 GLY A C 1
ATOM 2643 O O . GLY A 1 338 ? 5.658 5.275 11.265 1.00 92.81 338 GLY A O 1
ATOM 2644 N N . GLU A 1 339 ? 3.638 4.838 12.170 1.00 95.62 339 GLU A N 1
ATOM 2645 C CA . GLU A 1 339 ? 3.656 3.383 11.951 1.00 95.62 339 GLU A CA 1
ATOM 2646 C C . GLU A 1 339 ? 3.869 3.011 10.481 1.00 95.62 339 GLU A C 1
ATOM 2648 O O . GLU A 1 339 ? 4.779 2.255 10.155 1.00 95.62 339 GLU A O 1
ATOM 2653 N N . ILE A 1 340 ? 3.095 3.610 9.570 1.00 97.38 340 ILE A N 1
ATOM 2654 C CA . ILE A 1 340 ? 3.223 3.349 8.128 1.00 97.38 340 ILE A CA 1
ATOM 2655 C C . ILE A 1 340 ? 4.575 3.817 7.560 1.00 97.38 340 ILE A C 1
ATOM 2657 O O . ILE A 1 340 ? 4.985 3.382 6.492 1.00 97.38 340 ILE A O 1
ATOM 2661 N N . GLY A 1 341 ? 5.287 4.696 8.270 1.00 95.00 341 GLY A N 1
ATOM 2662 C CA . GLY A 1 341 ? 6.615 5.165 7.882 1.00 95.00 341 GLY A CA 1
ATOM 2663 C C . GLY A 1 341 ? 7.739 4.161 8.159 1.00 95.00 341 GLY A C 1
ATOM 2664 O O . GLY A 1 341 ? 8.854 4.367 7.676 1.00 95.00 341 GLY A O 1
ATOM 2665 N N . ASP A 1 342 ? 7.489 3.101 8.931 1.00 94.88 342 ASP A N 1
ATOM 2666 C CA . ASP A 1 342 ? 8.495 2.089 9.245 1.00 94.88 342 ASP A CA 1
ATOM 2667 C C . ASP A 1 342 ? 8.590 1.023 8.142 1.00 94.88 342 ASP A C 1
ATOM 2669 O O . ASP A 1 342 ? 7.617 0.359 7.784 1.00 94.88 342 ASP A O 1
ATOM 2673 N N . ARG A 1 343 ? 9.796 0.806 7.604 1.00 94.12 343 ARG A N 1
ATOM 2674 C CA . ARG A 1 343 ? 10.017 -0.142 6.498 1.00 94.12 343 ARG A CA 1
ATOM 2675 C C . ARG A 1 343 ? 9.573 -1.574 6.823 1.00 94.12 343 ARG A C 1
ATOM 2677 O O . ARG A 1 343 ? 9.162 -2.285 5.913 1.00 94.12 343 ARG A O 1
ATOM 2684 N N . TYR A 1 344 ? 9.682 -2.010 8.074 1.00 96.25 344 TYR A N 1
ATOM 2685 C CA . TYR A 1 344 ? 9.331 -3.367 8.486 1.00 96.25 344 TYR A CA 1
ATOM 2686 C C . TYR A 1 344 ? 7.872 -3.439 8.935 1.00 96.25 344 TYR A C 1
ATOM 2688 O O . TYR A 1 344 ? 7.137 -4.302 8.452 1.00 96.25 344 TYR A O 1
ATOM 2696 N N . SER A 1 345 ? 7.452 -2.535 9.824 1.00 96.69 345 SER A N 1
ATOM 2697 C CA . SER A 1 345 ? 6.146 -2.597 10.494 1.00 96.69 345 SER A CA 1
ATOM 2698 C C . SER A 1 345 ? 5.035 -1.773 9.827 1.00 96.69 345 SER A C 1
ATOM 2700 O O . SER A 1 345 ? 3.904 -1.752 10.301 1.00 96.69 345 SER A O 1
ATOM 2702 N N . SER A 1 346 ? 5.291 -1.160 8.665 1.00 98.38 346 SER A N 1
ATOM 2703 C CA . SER A 1 346 ? 4.297 -0.322 7.971 1.00 98.38 346 SER A CA 1
ATOM 2704 C C . SER A 1 346 ? 2.903 -0.932 7.750 1.00 98.38 346 SER A C 1
ATOM 2706 O O . SER A 1 346 ? 1.935 -0.172 7.848 1.00 98.38 346 SER A O 1
ATOM 2708 N N . PRO A 1 347 ? 2.713 -2.254 7.526 1.00 98.44 347 PRO A N 1
ATOM 2709 C CA . PRO A 1 347 ? 1.369 -2.832 7.427 1.00 98.44 347 PRO A CA 1
ATOM 2710 C C . PRO A 1 347 ? 0.558 -2.810 8.725 1.00 98.44 347 PRO A C 1
ATOM 2712 O O . PRO A 1 347 ? -0.629 -3.143 8.691 1.00 98.44 347 PRO A O 1
ATOM 2715 N N . GLY A 1 348 ? 1.171 -2.438 9.855 1.00 97.94 348 GLY A N 1
ATOM 2716 C CA . GLY A 1 348 ? 0.487 -2.160 11.112 1.00 97.94 348 GLY A CA 1
ATOM 2717 C C . GLY A 1 348 ? -0.540 -1.029 10.995 1.00 97.94 348 GLY A C 1
ATOM 2718 O O . GLY A 1 348 ? -1.579 -1.075 11.655 1.00 97.94 348 GLY A O 1
ATOM 2719 N N . ASP A 1 349 ? -0.318 -0.057 10.104 1.00 98.69 349 ASP A N 1
ATOM 2720 C CA . ASP A 1 349 ? -1.334 0.926 9.726 1.00 98.69 349 ASP A CA 1
ATOM 2721 C C . ASP A 1 349 ? -2.181 0.391 8.552 1.00 98.69 349 ASP A C 1
ATOM 2723 O O . ASP A 1 349 ? -1.645 0.153 7.464 1.00 98.69 349 ASP A O 1
ATOM 2727 N N . PRO A 1 350 ? -3.514 0.246 8.692 1.00 98.62 350 PRO A N 1
ATOM 2728 C CA . PRO A 1 350 ? -4.364 -0.228 7.600 1.00 98.62 350 PRO A CA 1
ATOM 2729 C C . PRO A 1 350 ? -4.332 0.628 6.320 1.00 98.62 350 PRO A C 1
ATOM 2731 O O . PRO A 1 350 ? -4.734 0.139 5.261 1.00 98.62 350 PRO A O 1
ATOM 2734 N N . LEU A 1 351 ? -3.839 1.875 6.371 1.00 98.50 351 LEU A N 1
ATOM 2735 C CA . LEU A 1 351 ? -3.598 2.690 5.172 1.00 98.50 351 LEU A CA 1
ATOM 2736 C C . LEU A 1 351 ? -2.542 2.088 4.231 1.00 98.50 351 LEU A C 1
ATOM 2738 O O . LEU A 1 351 ? -2.592 2.360 3.028 1.00 98.50 351 LEU A O 1
ATOM 2742 N N . PHE A 1 352 ? -1.643 1.234 4.735 1.00 98.88 352 PHE A N 1
ATOM 2743 C CA . PHE A 1 352 ? -0.635 0.522 3.943 1.00 98.88 352 PHE A CA 1
ATOM 2744 C C . PHE A 1 352 ? -1.244 -0.162 2.719 1.00 98.88 352 PHE A C 1
ATOM 2746 O O . PHE A 1 352 ? -0.738 -0.033 1.604 1.00 98.88 352 PHE A O 1
ATOM 2753 N N . TYR A 1 353 ? -2.365 -0.859 2.909 1.00 98.94 353 TYR A N 1
ATOM 2754 C CA . TYR A 1 353 ? -2.987 -1.658 1.856 1.00 98.94 353 TYR A CA 1
ATOM 2755 C C . TYR A 1 353 ? -3.582 -0.779 0.746 1.00 98.94 353 TYR A C 1
ATOM 2757 O O . TYR A 1 353 ? -3.540 -1.149 -0.425 1.00 98.94 353 TYR A O 1
ATOM 2765 N N . LEU A 1 354 ? -4.071 0.420 1.079 1.00 98.88 354 LEU A N 1
ATOM 2766 C CA . LEU A 1 354 ? -4.600 1.371 0.096 1.00 98.88 354 LEU A CA 1
ATOM 2767 C C . LEU A 1 354 ? -3.474 2.082 -0.655 1.00 98.88 354 LEU A C 1
ATOM 2769 O O . LEU A 1 354 ? -3.594 2.330 -1.858 1.00 98.88 354 LEU A O 1
ATOM 2773 N N . HIS A 1 355 ? -2.380 2.387 0.045 1.00 98.88 355 HIS A N 1
ATOM 2774 C CA . HIS A 1 355 ? -1.152 2.888 -0.557 1.00 98.88 355 HIS A CA 1
ATOM 2775 C C . HIS A 1 355 ? -0.592 1.871 -1.567 1.00 98.88 355 HIS A C 1
ATOM 2777 O O . HIS A 1 355 ? -0.466 2.172 -2.754 1.00 98.88 355 HIS A O 1
ATOM 2783 N N . HIS A 1 356 ? -0.359 0.626 -1.157 1.00 98.94 356 HIS A N 1
ATOM 2784 C CA . HIS A 1 356 ? 0.177 -0.395 -2.061 1.00 98.94 356 HIS A CA 1
ATOM 2785 C C . HIS A 1 356 ? -0.783 -0.759 -3.196 1.00 98.94 356 HIS A C 1
ATOM 2787 O O . HIS A 1 356 ? -0.329 -0.997 -4.314 1.00 98.94 356 HIS A O 1
ATOM 2793 N N . ALA A 1 357 ? -2.103 -0.712 -2.982 1.00 98.94 357 ALA A N 1
ATOM 2794 C CA . ALA A 1 357 ? -3.066 -0.884 -4.071 1.00 98.94 357 ALA A CA 1
ATOM 2795 C C . ALA A 1 357 ? -2.957 0.223 -5.134 1.00 98.94 357 ALA A C 1
ATOM 2797 O O . ALA A 1 357 ? -3.243 -0.029 -6.306 1.00 98.94 357 ALA A O 1
ATOM 2798 N N . ASN A 1 358 ? -2.514 1.427 -4.761 1.00 98.94 358 ASN A N 1
ATOM 2799 C CA . ASN A 1 358 ? -2.251 2.503 -5.709 1.00 98.94 358 ASN A CA 1
ATOM 2800 C C . ASN A 1 358 ? -0.909 2.336 -6.441 1.00 98.94 358 ASN A C 1
ATOM 2802 O O . ASN A 1 358 ? -0.828 2.607 -7.637 1.00 98.94 358 ASN A O 1
ATOM 2806 N N . LEU A 1 359 ? 0.134 1.842 -5.767 1.00 98.94 359 LEU A N 1
ATOM 2807 C CA . LEU A 1 359 ? 1.385 1.471 -6.445 1.00 98.94 359 LEU A CA 1
ATOM 2808 C C . LEU A 1 359 ? 1.147 0.365 -7.475 1.00 98.94 359 LEU A C 1
ATOM 2810 O O . LEU A 1 359 ? 1.631 0.457 -8.603 1.00 98.94 359 LEU A O 1
ATOM 2814 N N . ASP A 1 360 ? 0.336 -0.626 -7.114 1.00 98.94 360 ASP A N 1
ATOM 2815 C CA . ASP A 1 360 ? -0.065 -1.700 -8.012 1.00 98.94 360 ASP A CA 1
ATOM 2816 C C . ASP A 1 360 ? -0.855 -1.185 -9.231 1.00 98.94 360 ASP A C 1
ATOM 2818 O O . ASP A 1 360 ? -0.576 -1.576 -10.366 1.00 98.94 360 ASP A O 1
ATOM 2822 N N . ARG A 1 361 ? -1.760 -0.216 -9.027 1.00 98.88 361 ARG A N 1
ATOM 2823 C CA . ARG A 1 361 ? -2.456 0.502 -10.110 1.00 98.88 361 ARG A CA 1
ATOM 2824 C C . ARG A 1 361 ? -1.481 1.208 -11.049 1.00 98.88 361 ARG A C 1
ATOM 2826 O O . ARG A 1 361 ? -1.623 1.121 -12.267 1.00 98.88 361 ARG A O 1
ATOM 2833 N N . ILE A 1 362 ? -0.509 1.937 -10.500 1.00 98.88 362 ILE A N 1
ATOM 2834 C CA . ILE A 1 362 ? 0.487 2.674 -11.291 1.00 98.88 362 ILE A CA 1
ATOM 2835 C C . ILE A 1 362 ? 1.336 1.696 -12.111 1.00 98.88 362 ILE A C 1
ATOM 2837 O O . ILE A 1 362 ? 1.558 1.933 -13.300 1.00 98.88 362 ILE A O 1
ATOM 2841 N N . TRP A 1 363 ? 1.755 0.578 -11.514 1.00 98.88 363 TRP A N 1
ATOM 2842 C CA . TRP A 1 363 ? 2.487 -0.470 -12.221 1.00 98.88 363 TRP A CA 1
ATOM 2843 C C . TRP A 1 363 ? 1.647 -1.119 -13.324 1.00 98.88 363 TRP A C 1
ATOM 2845 O O . TRP A 1 363 ? 2.118 -1.218 -14.457 1.00 98.88 363 TRP A O 1
ATOM 2855 N N . TRP A 1 364 ? 0.389 -1.470 -13.048 1.00 98.81 364 TRP A N 1
ATOM 2856 C CA . TRP A 1 364 ? -0.520 -1.998 -14.067 1.00 98.81 364 TRP A CA 1
ATOM 2857 C C . TRP A 1 364 ? -0.680 -1.035 -15.247 1.00 98.81 364 TRP A C 1
ATOM 2859 O O . TRP A 1 364 ? -0.522 -1.423 -16.405 1.00 98.81 364 TRP A O 1
ATOM 2869 N N . ASN A 1 365 ? -0.894 0.253 -14.972 1.00 98.69 365 ASN A N 1
ATOM 2870 C CA . ASN A 1 365 ? -0.978 1.272 -16.015 1.00 98.69 365 ASN A CA 1
ATOM 2871 C C . ASN A 1 365 ? 0.317 1.350 -16.838 1.00 98.69 365 ASN A C 1
ATOM 2873 O O . ASN A 1 365 ? 0.260 1.469 -18.063 1.00 98.69 365 ASN A O 1
ATOM 2877 N N . TRP A 1 366 ? 1.487 1.244 -16.200 1.00 98.75 366 TRP A N 1
ATOM 2878 C CA . TRP A 1 366 ? 2.773 1.195 -16.898 1.00 98.75 366 TRP A CA 1
ATOM 2879 C C . TRP A 1 366 ? 2.902 -0.040 -17.803 1.00 98.75 366 TRP A C 1
ATOM 2881 O O . TRP A 1 366 ? 3.363 0.099 -18.944 1.00 98.75 366 TRP A O 1
ATOM 2891 N N . GLN A 1 367 ? 2.448 -1.214 -17.342 1.00 98.62 367 GLN A N 1
ATOM 2892 C CA . GLN A 1 367 ? 2.394 -2.440 -18.147 1.00 98.62 367 GLN A CA 1
ATOM 2893 C C . GLN A 1 367 ? 1.510 -2.227 -19.387 1.00 98.62 367 GLN A C 1
ATOM 2895 O O . GLN A 1 367 ? 1.898 -2.586 -20.501 1.00 98.62 367 GLN A O 1
ATOM 2900 N N . MET A 1 368 ? 0.354 -1.580 -19.214 1.00 98.25 368 MET A N 1
ATOM 2901 C CA . MET A 1 368 ? -0.646 -1.380 -20.269 1.00 98.25 368 MET A CA 1
ATOM 2902 C C . MET A 1 368 ? -0.289 -0.309 -21.304 1.00 98.25 368 MET A C 1
ATOM 2904 O O . MET A 1 368 ? -0.877 -0.306 -22.384 1.00 98.25 368 MET A O 1
ATOM 2908 N N . VAL A 1 369 ? 0.716 0.539 -21.061 1.00 98.19 369 VAL A N 1
ATOM 2909 C CA . VAL A 1 369 ? 1.239 1.438 -22.109 1.00 98.19 369 VAL A CA 1
ATOM 2910 C C . VAL A 1 369 ? 1.854 0.653 -23.272 1.00 98.19 369 VAL A C 1
ATOM 2912 O O . VAL A 1 369 ? 1.706 1.043 -24.429 1.00 98.19 369 VAL A O 1
ATOM 2915 N N . LYS A 1 370 ? 2.548 -0.456 -22.988 1.00 97.62 370 LYS A N 1
ATOM 2916 C CA . LYS A 1 370 ? 3.169 -1.304 -24.017 1.00 97.62 370 LYS A CA 1
ATOM 2917 C C . LYS A 1 370 ? 3.160 -2.778 -23.587 1.00 97.62 370 LYS A C 1
ATOM 2919 O O . LYS A 1 370 ? 4.220 -3.344 -23.309 1.00 97.62 370 LYS A O 1
ATOM 2924 N N . PRO A 1 371 ? 1.983 -3.428 -23.548 1.00 97.12 371 PRO A N 1
ATOM 2925 C CA . PRO A 1 371 ? 1.824 -4.755 -22.948 1.00 97.12 371 PRO A CA 1
ATOM 2926 C C . PRO A 1 371 ? 2.672 -5.830 -23.633 1.00 97.12 371 PRO A C 1
ATOM 2928 O O . PRO A 1 371 ? 3.172 -6.729 -22.966 1.00 97.12 371 PRO A O 1
ATOM 2931 N N . SER A 1 372 ? 2.917 -5.695 -24.940 1.00 97.06 372 SER A N 1
ATOM 2932 C CA . SER A 1 372 ? 3.758 -6.610 -25.722 1.00 97.06 372 SER A CA 1
ATOM 2933 C C . SER A 1 372 ? 5.193 -6.735 -25.209 1.00 97.06 372 SER A C 1
ATOM 2935 O O . SER A 1 372 ? 5.814 -7.770 -25.426 1.00 97.06 372 SER A O 1
ATOM 2937 N N . THR A 1 373 ? 5.720 -5.706 -24.541 1.00 97.31 373 THR A N 1
ATOM 2938 C CA . THR A 1 373 ? 7.068 -5.738 -23.960 1.00 97.31 373 THR A CA 1
ATOM 2939 C C . THR A 1 373 ? 7.075 -5.610 -22.447 1.00 97.31 373 THR A C 1
ATOM 2941 O O . THR A 1 373 ? 8.054 -6.022 -21.852 1.00 97.31 373 THR A O 1
ATOM 2944 N N . ARG A 1 374 ? 6.031 -5.041 -21.829 1.00 98.19 374 ARG A N 1
ATOM 2945 C CA . ARG A 1 374 ? 6.014 -4.694 -20.399 1.00 98.19 374 ARG A CA 1
ATOM 2946 C C . ARG A 1 374 ? 5.192 -5.638 -19.522 1.00 98.19 374 ARG A C 1
ATOM 2948 O O . ARG A 1 374 ? 5.432 -5.682 -18.322 1.00 98.19 374 ARG A O 1
ATOM 2955 N N . LEU A 1 375 ? 4.235 -6.393 -20.078 1.00 98.00 375 LEU A N 1
ATOM 2956 C CA . LEU A 1 375 ? 3.325 -7.214 -19.265 1.00 98.00 375 LEU A CA 1
ATOM 2957 C C . LEU A 1 375 ? 4.080 -8.261 -18.437 1.00 98.00 375 LEU A C 1
ATOM 2959 O O . LEU A 1 375 ? 3.814 -8.393 -17.251 1.00 98.00 375 LEU A O 1
ATOM 2963 N N . TYR A 1 376 ? 5.057 -8.935 -19.040 1.00 97.94 376 TYR A N 1
ATOM 2964 C CA . TYR A 1 376 ? 5.898 -9.941 -18.381 1.00 97.94 376 TYR A CA 1
ATOM 2965 C C . TYR A 1 376 ? 7.355 -9.479 -18.218 1.00 97.94 376 TYR A C 1
ATOM 2967 O O . TYR A 1 376 ? 8.246 -10.312 -18.058 1.00 97.94 376 TYR A O 1
ATOM 2975 N N . ASP A 1 377 ? 7.608 -8.168 -18.290 1.00 98.25 377 ASP A N 1
ATOM 2976 C CA . ASP A 1 377 ? 8.945 -7.626 -18.048 1.00 98.25 377 ASP A CA 1
ATOM 2977 C C . ASP A 1 377 ? 9.277 -7.720 -16.560 1.00 98.25 377 ASP A C 1
ATOM 2979 O O . ASP A 1 377 ? 8.527 -7.229 -15.714 1.00 98.25 377 ASP A O 1
ATOM 2983 N N . ILE A 1 378 ? 10.385 -8.385 -16.248 1.00 98.31 378 ILE A N 1
ATOM 2984 C CA . ILE A 1 378 ? 10.860 -8.586 -14.886 1.00 98.31 378 ILE A CA 1
ATOM 2985 C C . ILE A 1 378 ? 12.387 -8.625 -14.884 1.00 98.31 378 ILE A C 1
ATOM 2987 O O . ILE A 1 378 ? 13.018 -9.342 -15.663 1.00 98.31 378 ILE A O 1
ATOM 2991 N N . SER A 1 379 ? 12.991 -7.866 -13.978 1.00 97.69 379 SER A N 1
ATOM 2992 C CA . SER A 1 379 ? 14.428 -7.905 -13.718 1.00 97.69 379 SER A CA 1
ATOM 2993 C C . SER A 1 379 ? 14.734 -7.369 -12.317 1.00 97.69 379 SER A C 1
ATOM 2995 O O . SER A 1 379 ? 13.837 -6.958 -11.578 1.00 97.69 379 SER A O 1
ATOM 2997 N N . GLY A 1 380 ? 16.008 -7.407 -11.932 1.00 97.00 380 GLY A N 1
ATOM 2998 C CA . GLY A 1 380 ? 16.484 -7.009 -10.612 1.00 97.00 380 GLY A CA 1
ATOM 2999 C C . GLY A 1 380 ? 16.921 -8.184 -9.742 1.00 97.00 380 GLY A C 1
ATOM 3000 O O . GLY A 1 380 ? 16.645 -9.353 -10.019 1.00 97.00 380 GLY A O 1
ATOM 3001 N N . ARG A 1 381 ? 17.659 -7.853 -8.683 1.00 96.38 381 ARG A N 1
ATOM 3002 C CA . ARG A 1 381 ? 18.284 -8.813 -7.764 1.00 96.38 381 ARG A CA 1
ATOM 3003 C C . ARG A 1 381 ? 17.248 -9.465 -6.852 1.00 96.38 381 ARG A C 1
ATOM 3005 O O . ARG A 1 381 ? 16.312 -8.800 -6.438 1.00 96.38 381 ARG A O 1
ATOM 3012 N N . SER A 1 382 ? 17.450 -10.730 -6.495 1.00 95.19 382 SER A N 1
ATOM 3013 C CA . SER A 1 382 ? 16.595 -11.478 -5.564 1.00 95.19 382 SER A CA 1
ATOM 3014 C C . SER A 1 382 ? 16.768 -11.068 -4.102 1.00 95.19 382 SER A C 1
ATOM 3016 O O . SER A 1 382 ? 15.877 -11.308 -3.300 1.00 95.19 382 SER A O 1
ATOM 3018 N N . THR A 1 383 ? 17.923 -10.506 -3.750 1.00 93.38 383 THR A N 1
ATOM 3019 C CA . THR A 1 383 ? 18.274 -10.029 -2.405 1.00 93.38 383 THR A CA 1
ATOM 3020 C C . THR A 1 383 ? 19.116 -8.763 -2.530 1.00 93.38 383 THR A C 1
ATOM 3022 O O . THR A 1 383 ? 19.756 -8.537 -3.564 1.00 93.38 383 THR A O 1
ATOM 3025 N N . VAL A 1 384 ? 19.126 -7.940 -1.480 1.00 89.38 384 VAL A N 1
ATOM 3026 C CA . VAL A 1 384 ? 19.968 -6.735 -1.413 1.00 89.38 384 VAL A CA 1
ATOM 3027 C C . VAL A 1 384 ? 21.447 -7.119 -1.363 1.00 89.38 384 VAL A C 1
ATOM 3029 O O . VAL A 1 384 ? 22.246 -6.660 -2.187 1.00 89.38 384 VAL A O 1
ATOM 3032 N N . ASP A 1 385 ? 21.786 -8.015 -0.435 1.00 87.69 385 ASP A N 1
ATOM 3033 C CA . ASP A 1 385 ? 23.155 -8.454 -0.197 1.00 87.69 385 ASP A CA 1
ATOM 3034 C C . ASP A 1 385 ? 23.525 -9.699 -1.025 1.00 87.69 385 ASP A C 1
ATOM 3036 O O . ASP A 1 385 ? 22.680 -10.574 -1.262 1.00 87.69 385 ASP A O 1
ATOM 3040 N N . PRO A 1 386 ? 24.790 -9.811 -1.479 1.00 88.25 386 PRO A N 1
ATOM 3041 C CA . PRO A 1 386 ? 25.298 -11.023 -2.109 1.00 88.25 386 PRO A CA 1
ATOM 3042 C C . PRO A 1 386 ? 25.267 -12.249 -1.171 1.00 88.25 386 PRO A C 1
ATOM 3044 O O . PRO A 1 386 ? 25.504 -12.106 0.027 1.00 88.25 386 PRO A O 1
ATOM 3047 N N . PRO A 1 387 ? 25.113 -13.473 -1.711 1.00 90.94 387 PRO A N 1
ATOM 3048 C CA . PRO A 1 387 ? 24.938 -13.778 -3.128 1.00 90.94 387 PRO A CA 1
ATOM 3049 C C . PRO A 1 387 ? 23.491 -13.543 -3.584 1.00 90.94 387 PRO A C 1
ATOM 3051 O O . PRO A 1 387 ? 22.562 -14.137 -3.050 1.00 90.94 387 PRO A O 1
ATOM 3054 N N . TYR A 1 388 ? 23.317 -12.736 -4.632 1.00 92.50 388 TYR A N 1
ATOM 3055 C CA . TYR A 1 388 ? 22.027 -12.537 -5.292 1.00 92.50 388 TYR A CA 1
ATOM 3056 C C . TYR A 1 388 ? 22.034 -13.142 -6.696 1.00 92.50 388 TYR A C 1
ATOM 3058 O O . TYR A 1 388 ? 23.073 -13.262 -7.349 1.00 92.50 388 TYR A O 1
ATOM 3066 N N . ARG A 1 389 ? 20.841 -13.479 -7.184 1.00 93.88 389 ARG A N 1
ATOM 3067 C CA . ARG A 1 389 ? 20.573 -13.806 -8.589 1.00 93.88 389 ARG A CA 1
ATOM 3068 C C . ARG A 1 389 ? 19.561 -12.817 -9.145 1.00 93.88 389 ARG A C 1
ATOM 3070 O O . ARG A 1 389 ? 18.823 -12.210 -8.376 1.00 93.88 389 ARG A O 1
ATOM 3077 N N . ASN A 1 390 ? 19.492 -12.676 -10.461 1.00 96.44 390 ASN A N 1
ATOM 3078 C CA . ASN A 1 390 ? 18.361 -11.966 -11.046 1.00 96.44 390 ASN A CA 1
ATOM 3079 C C . ASN A 1 390 ? 17.103 -12.821 -10.893 1.00 96.44 390 ASN A C 1
ATOM 3081 O O . ASN A 1 390 ? 17.155 -14.040 -11.092 1.00 96.44 390 ASN A O 1
ATOM 3085 N N . VAL A 1 391 ? 15.993 -12.191 -10.520 1.00 97.62 391 VAL A N 1
ATOM 3086 C CA . VAL A 1 391 ? 14.699 -12.872 -10.514 1.00 97.62 391 VAL A CA 1
ATOM 3087 C C . VAL A 1 391 ? 14.284 -13.222 -11.939 1.00 97.62 391 VAL A C 1
ATOM 3089 O O . VAL A 1 391 ? 14.648 -12.550 -12.904 1.00 97.62 391 VAL A O 1
ATOM 3092 N N . THR A 1 392 ? 13.520 -14.297 -12.064 1.00 98.06 392 THR A N 1
ATOM 3093 C CA . THR A 1 392 ? 12.886 -14.714 -13.313 1.00 98.06 392 THR A CA 1
ATOM 3094 C C . THR A 1 392 ? 11.396 -14.889 -13.060 1.00 98.06 392 THR A C 1
ATOM 3096 O O . THR A 1 392 ? 10.945 -14.894 -11.917 1.00 98.06 392 THR A O 1
ATOM 3099 N N . LEU A 1 393 ? 10.629 -15.109 -14.123 1.00 98.19 393 LEU A N 1
ATOM 3100 C CA . LEU A 1 393 ? 9.216 -15.469 -14.028 1.00 98.19 393 LEU A CA 1
ATOM 3101 C C . LEU A 1 393 ? 8.948 -16.730 -13.173 1.00 98.19 393 LEU A C 1
ATOM 3103 O O . LEU A 1 393 ? 7.836 -16.897 -12.685 1.00 98.19 393 LEU A O 1
ATOM 3107 N N . ASP A 1 394 ? 9.954 -17.586 -12.964 1.00 97.88 394 ASP A N 1
ATOM 3108 C CA . ASP A 1 394 ? 9.876 -18.808 -12.144 1.00 97.88 394 ASP A CA 1
ATOM 3109 C C . ASP A 1 394 ? 10.317 -18.604 -10.690 1.00 97.88 394 ASP A C 1
ATOM 3111 O O . ASP A 1 394 ? 10.350 -19.552 -9.905 1.00 97.88 394 ASP A O 1
ATOM 3115 N N . PHE A 1 395 ? 10.700 -17.383 -10.316 1.00 97.62 395 PHE A N 1
ATOM 3116 C CA . PHE A 1 395 ? 11.007 -17.073 -8.930 1.00 97.62 395 PHE A CA 1
ATOM 3117 C C . PHE A 1 395 ? 9.736 -17.219 -8.082 1.00 97.62 395 PHE A C 1
ATOM 3119 O O . PHE A 1 395 ? 8.729 -16.570 -8.365 1.00 97.62 395 PHE A O 1
ATOM 3126 N N . MET A 1 396 ? 9.790 -18.068 -7.055 1.00 97.75 396 MET A N 1
ATOM 3127 C CA . MET A 1 396 ? 8.686 -18.290 -6.119 1.00 97.75 396 MET A CA 1
ATOM 3128 C C . MET A 1 396 ? 8.625 -17.155 -5.100 1.00 97.75 396 MET A C 1
ATOM 3130 O O . MET A 1 396 ? 9.629 -16.826 -4.470 1.00 97.75 396 MET A O 1
ATOM 3134 N N . LEU A 1 397 ? 7.452 -16.546 -4.961 1.00 97.75 397 LEU A N 1
ATOM 3135 C CA . LEU A 1 397 ? 7.209 -15.459 -4.025 1.00 97.75 397 LEU A CA 1
ATOM 3136 C C . LEU A 1 397 ? 6.977 -16.034 -2.623 1.00 97.75 397 LEU A C 1
ATOM 3138 O O . LEU A 1 397 ? 6.010 -16.782 -2.442 1.00 97.75 397 LEU A O 1
ATOM 3142 N N . PRO A 1 398 ? 7.815 -15.682 -1.631 1.00 95.00 398 PRO A N 1
ATOM 3143 C CA . PRO A 1 398 ? 7.650 -16.179 -0.275 1.00 95.00 398 PRO A CA 1
ATOM 3144 C C . PRO A 1 398 ? 6.409 -15.559 0.368 1.00 95.00 398 PRO A C 1
ATOM 3146 O O . PRO A 1 398 ? 6.190 -14.357 0.288 1.00 95.00 398 PRO A O 1
ATOM 3149 N N . THR A 1 399 ? 5.603 -16.357 1.055 1.00 91.25 399 THR A N 1
ATOM 3150 C CA . THR A 1 399 ? 4.366 -15.905 1.731 1.00 91.25 399 THR A CA 1
ATOM 3151 C C . THR A 1 399 ? 4.405 -16.114 3.241 1.00 91.25 399 THR A C 1
ATOM 3153 O O . THR A 1 399 ? 3.452 -15.761 3.941 1.00 91.25 399 THR A O 1
ATOM 3156 N N . LYS A 1 400 ? 5.485 -16.735 3.737 1.00 89.12 400 LYS A N 1
ATOM 3157 C CA . LYS A 1 400 ? 5.578 -17.342 5.070 1.00 89.12 400 LYS A CA 1
ATOM 3158 C C . LYS A 1 400 ? 4.390 -18.278 5.317 1.00 89.12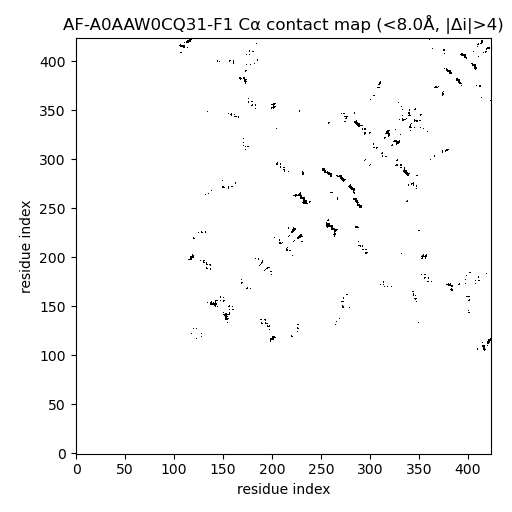 400 LYS A C 1
ATOM 3160 O O . LYS A 1 400 ? 4.373 -19.402 4.832 1.00 89.12 400 LYS A O 1
ATOM 3165 N N . SER A 1 401 ? 3.409 -17.819 6.077 1.00 85.75 401 SER A N 1
ATOM 3166 C CA . SER A 1 401 ? 2.271 -18.585 6.581 1.00 85.75 401 SER A CA 1
ATOM 3167 C C . SER A 1 401 ? 0.925 -18.054 6.067 1.00 85.75 401 SER A C 1
ATOM 3169 O O . SER A 1 401 ? -0.123 -18.577 6.443 1.00 85.75 401 SER A O 1
ATOM 3171 N N . LEU A 1 402 ? 0.932 -17.041 5.189 1.00 92.88 402 LEU A N 1
ATOM 3172 C CA . LEU A 1 402 ? -0.287 -16.407 4.671 1.00 92.88 402 LEU A CA 1
ATOM 3173 C C . LEU A 1 402 ? -0.999 -17.217 3.579 1.00 92.88 402 LEU A C 1
ATOM 3175 O O . LEU A 1 402 ? -2.193 -17.031 3.355 1.00 92.88 402 LEU A O 1
ATOM 3179 N N . GLY A 1 403 ? -0.284 -18.105 2.891 1.00 92.19 403 GLY A N 1
ATOM 3180 C CA . GLY A 1 403 ? -0.805 -18.881 1.768 1.00 92.19 403 GLY A CA 1
ATOM 3181 C C . GLY A 1 403 ? 0.300 -19.666 1.058 1.00 92.19 403 GLY A C 1
ATOM 3182 O O . GLY A 1 403 ? 1.448 -19.611 1.493 1.00 92.19 403 GLY A O 1
ATOM 3183 N N . PRO A 1 404 ? -0.010 -20.407 -0.017 1.00 93.06 404 PRO A N 1
ATOM 3184 C CA . PRO A 1 404 ? 1.008 -21.079 -0.819 1.00 93.06 404 PRO A CA 1
ATOM 3185 C C . PRO A 1 404 ? 1.904 -20.068 -1.548 1.00 93.06 404 PRO A C 1
ATOM 3187 O O . PRO A 1 404 ? 1.433 -19.014 -1.972 1.00 93.06 404 PRO A O 1
ATOM 3190 N N . GLU A 1 405 ? 3.179 -20.410 -1.735 1.00 95.50 405 GLU A N 1
ATOM 3191 C CA . GLU A 1 405 ? 4.065 -19.645 -2.616 1.00 95.50 405 GLU A CA 1
ATOM 3192 C C . GLU A 1 405 ? 3.594 -19.758 -4.071 1.00 95.50 405 GLU A C 1
ATOM 3194 O O . GLU A 1 405 ? 3.173 -20.828 -4.517 1.00 95.50 405 GLU A O 1
ATOM 3199 N N . MET A 1 406 ? 3.704 -18.663 -4.822 1.00 96.56 406 MET A N 1
ATOM 3200 C CA . MET A 1 406 ? 3.325 -18.591 -6.237 1.00 96.56 406 MET A CA 1
ATOM 3201 C C . MET A 1 406 ? 4.482 -18.013 -7.057 1.00 96.56 406 MET A C 1
ATOM 3203 O O . MET A 1 406 ? 5.193 -17.136 -6.561 1.00 96.56 406 MET A O 1
ATOM 3207 N N . PRO A 1 407 ? 4.704 -18.471 -8.299 1.00 98.00 407 PRO A N 1
ATOM 3208 C CA . PRO A 1 407 ? 5.762 -17.926 -9.132 1.00 98.00 407 PRO A CA 1
ATOM 3209 C C . PRO A 1 407 ? 5.389 -16.528 -9.646 1.00 98.00 407 PRO A C 1
ATOM 3211 O O . PRO A 1 407 ? 4.213 -16.225 -9.856 1.00 98.00 407 PRO A O 1
ATOM 3214 N N . ILE A 1 408 ? 6.396 -15.692 -9.921 1.00 98.38 408 ILE A N 1
ATOM 3215 C CA . ILE A 1 408 ? 6.202 -14.334 -10.459 1.00 98.38 408 ILE A CA 1
ATOM 3216 C C . ILE A 1 408 ? 5.268 -14.322 -11.678 1.00 98.38 408 ILE A C 1
ATOM 3218 O O . ILE A 1 408 ? 4.398 -13.458 -11.747 1.00 98.38 408 ILE A O 1
ATOM 3222 N N . ARG A 1 409 ? 5.402 -15.280 -12.614 1.00 97.56 409 ARG A N 1
ATOM 3223 C CA . ARG A 1 409 ? 4.556 -15.381 -13.826 1.00 97.56 409 ARG A CA 1
ATOM 3224 C C . ARG A 1 409 ? 3.060 -15.275 -13.548 1.00 97.56 409 ARG A C 1
ATOM 3226 O O . ARG A 1 409 ? 2.361 -14.614 -14.312 1.00 97.56 409 ARG A O 1
ATOM 3233 N N . ASP A 1 410 ? 2.593 -15.848 -12.445 1.00 96.81 410 ASP A N 1
ATOM 3234 C CA . ASP A 1 410 ? 1.167 -15.911 -12.121 1.00 96.81 410 ASP A CA 1
ATOM 3235 C C . ASP A 1 410 ? 0.656 -14.609 -11.486 1.00 96.81 410 ASP A C 1
ATOM 3237 O O . ASP A 1 410 ? -0.542 -14.451 -11.273 1.00 96.81 410 ASP A O 1
ATOM 3241 N N . MET A 1 411 ? 1.544 -13.656 -11.199 1.00 97.75 411 MET A N 1
ATOM 3242 C CA . MET A 1 411 ? 1.213 -12.356 -10.612 1.00 97.75 411 MET A CA 1
ATOM 3243 C C . MET A 1 411 ? 1.407 -11.189 -11.597 1.00 97.75 411 MET A C 1
ATOM 3245 O O . MET A 1 411 ? 1.119 -10.036 -11.271 1.00 97.75 411 MET A O 1
ATOM 3249 N N . MET A 1 412 ? 1.891 -11.454 -12.813 1.00 98.12 412 MET A N 1
ATOM 3250 C CA . MET A 1 412 ? 2.185 -10.399 -13.792 1.00 98.12 412 MET A CA 1
ATOM 3251 C C . MET A 1 412 ? 0.927 -9.808 -14.438 1.00 98.12 412 MET A C 1
ATOM 3253 O O . MET A 1 412 ? 0.884 -8.604 -14.695 1.00 98.12 412 MET A O 1
ATOM 3257 N N . ASP A 1 413 ? -0.096 -10.632 -14.671 1.00 97.75 413 ASP A N 1
ATOM 3258 C CA . ASP A 1 413 ? -1.345 -10.247 -15.335 1.00 97.75 413 ASP A CA 1
ATOM 3259 C C . ASP A 1 413 ? -2.524 -10.273 -14.352 1.00 97.75 413 ASP A C 1
ATOM 3261 O O . ASP A 1 413 ? -2.940 -11.338 -13.893 1.00 97.75 413 ASP A O 1
ATOM 3265 N N . ILE A 1 414 ? -3.089 -9.102 -14.046 1.00 97.88 414 ILE A N 1
ATOM 3266 C CA . ILE A 1 414 ? -4.196 -8.977 -13.085 1.00 97.88 414 ILE A CA 1
ATOM 3267 C C . ILE A 1 414 ? -5.518 -9.562 -13.609 1.00 97.88 414 ILE A C 1
ATOM 3269 O O . ILE A 1 414 ? -6.429 -9.832 -12.825 1.00 97.88 414 ILE A O 1
ATOM 3273 N N . HIS A 1 415 ? -5.627 -9.803 -14.923 1.00 97.00 415 HIS A N 1
ATOM 3274 C CA . HIS A 1 415 ? -6.806 -10.399 -15.559 1.00 97.00 415 HIS A CA 1
ATOM 3275 C C . HIS A 1 415 ? -6.748 -11.924 -15.618 1.00 97.00 415 HIS A C 1
ATOM 3277 O O . HIS A 1 415 ? -7.635 -12.531 -16.221 1.00 97.00 415 HIS A O 1
ATOM 3283 N N . ASN A 1 416 ? -5.749 -12.567 -15.021 1.00 94.94 416 ASN A N 1
ATOM 3284 C CA . ASN A 1 416 ? -5.699 -14.022 -14.959 1.00 94.94 416 ASN A CA 1
ATOM 3285 C C . ASN A 1 416 ? -6.698 -14.598 -13.931 1.00 94.94 416 ASN A C 1
ATOM 3287 O O . ASN A 1 416 ? -7.334 -13.866 -13.168 1.00 94.94 416 ASN A O 1
ATOM 3291 N N . LYS A 1 417 ? -6.861 -15.925 -13.905 1.00 93.19 417 LYS A N 1
ATOM 3292 C CA . LYS A 1 417 ? -7.796 -16.603 -12.987 1.00 93.19 417 LYS A CA 1
ATOM 3293 C C . LYS A 1 417 ? -7.409 -16.539 -11.509 1.00 93.19 417 LYS A C 1
ATOM 3295 O O . LYS A 1 417 ? -8.281 -16.770 -10.675 1.00 93.19 417 LYS A O 1
ATOM 3300 N N . VAL A 1 418 ? -6.144 -16.273 -11.184 1.00 93.75 418 VAL A N 1
ATOM 3301 C CA . VAL A 1 418 ? -5.690 -16.154 -9.791 1.00 93.75 418 VAL A CA 1
ATOM 3302 C C . VAL A 1 418 ? -6.123 -14.812 -9.227 1.00 93.75 418 VAL A C 1
ATOM 3304 O O . VAL A 1 418 ? -6.836 -14.758 -8.232 1.00 93.75 418 VAL A O 1
ATOM 3307 N N . LEU A 1 419 ? -5.710 -13.735 -9.891 1.00 96.81 419 LEU A N 1
ATOM 3308 C CA . LEU A 1 419 ? -5.885 -12.374 -9.415 1.00 96.81 419 LEU A CA 1
ATOM 3309 C C . LEU A 1 419 ? -7.304 -11.865 -9.673 1.00 96.81 419 LEU A C 1
ATOM 3311 O O . LEU A 1 419 ? -7.955 -11.386 -8.747 1.00 96.81 419 LEU A O 1
ATOM 3315 N N . CYS A 1 420 ? -7.804 -12.029 -10.898 1.00 96.81 420 CYS A N 1
ATOM 3316 C CA . CYS A 1 420 ? -9.184 -11.738 -11.287 1.00 96.81 420 CYS A CA 1
ATOM 3317 C C . CYS A 1 420 ? -9.704 -10.359 -10.816 1.00 96.81 420 CYS A C 1
ATOM 3319 O O . CYS A 1 420 ? -10.813 -10.238 -10.278 1.00 96.81 420 CYS A O 1
ATOM 3321 N N . TYR A 1 421 ? -8.925 -9.297 -11.030 1.00 98.12 421 TYR A N 1
ATOM 3322 C CA . TYR A 1 421 ? -9.345 -7.925 -10.734 1.00 98.12 421 TYR A CA 1
ATOM 3323 C C . TYR A 1 421 ? -8.905 -6.946 -11.819 1.00 98.12 421 TYR A C 1
ATOM 3325 O O . TYR A 1 421 ? -8.134 -7.277 -12.711 1.00 98.12 421 TYR A O 1
ATOM 3333 N N . ASP A 1 422 ? -9.430 -5.731 -11.758 1.00 98.06 422 ASP A N 1
ATOM 3334 C CA . ASP A 1 422 ? -9.019 -4.617 -12.602 1.00 98.06 422 ASP A CA 1
ATOM 3335 C C . ASP A 1 422 ? -9.193 -3.299 -11.836 1.00 98.06 422 ASP A C 1
ATOM 3337 O O . ASP A 1 422 ? -9.846 -3.269 -10.789 1.00 98.06 422 ASP A O 1
ATOM 3341 N N . TYR A 1 423 ? -8.628 -2.212 -12.349 1.00 98.31 423 TYR A N 1
ATOM 3342 C CA . TYR A 1 423 ? -8.798 -0.876 -11.773 1.00 98.31 423 TYR A CA 1
ATOM 3343 C C . TYR A 1 423 ? -9.936 -0.119 -12.472 1.00 98.31 423 TYR A C 1
ATOM 3345 O O . TYR A 1 423 ? -10.185 -0.328 -13.664 1.00 98.31 423 TYR A O 1
ATOM 3353 N N . ALA A 1 424 ? -10.670 0.698 -11.713 1.00 92.88 424 ALA A N 1
ATOM 3354 C CA . ALA A 1 424 ? -11.780 1.529 -12.197 1.00 92.88 424 ALA A CA 1
ATOM 3355 C C . ALA A 1 424 ? -11.401 3.004 -12.321 1.00 92.88 424 ALA A C 1
ATOM 3357 O O . ALA A 1 424 ? -10.684 3.499 -11.421 1.00 92.88 424 ALA A O 1
#

pLDDT: mean 77.43, std 28.74, range [23.64, 98.94]

Nearest PDB structures (foldseek):
  4j3q-assembly1_B  TM=9.184E-01  e=6.308E-25  Aspergillus oryzae
  4j3r-assembly1_A  TM=8.447E-01  e=7.884E-25  Aspergillus oryzae
  6z1s-assembly1_A  TM=8.583E-01  e=1.431E-23  Thermothelomyces thermophilus ATCC 42464
  5m8r-assembly1_A  TM=6.164E-01  e=4.308E-09  Homo sapiens
  9ey8-assembly4_DA  TM=6.024E-01  e=5.385E-09  Homo sapiens

Mean predicted aligned error: 14.22 Å

Foldseek 3Di:
DDDYDDDDDDDDDDDDDDDDDDDDDDDDDDDDDDDDDDDDDDDDDDPDDDDDDDDDDDDDDDDDDDDDDDDDDDDDDDDDDDDDDPDDPPPPPPPPPVVVVVVVVQLQAFDPFFAAAEALVVDDLVLLVLQLQLLVLQLVAAPPDPPQPQQGGNLSLLLSLLLVCLQQQPPWQCNLLLLLVSLLLVQCCSCVVVVRPHGQYAHQLQQQPPPFPVSVQVPPLQDQESHQHGAAAADPPDPAPDPDPVVDDPDFAFDGFFHQRDGHSQSPRWDQADDRRDGDTGHFGWTQGRVLSVQSHPVLLVVLLPDPASVSSSDQQRDPPSHPGDHNLLSVQPNGDGQLNRSSRNSVRVNVSNSSVVVNQSLVVSCVVPVVRRLQGTWGWSGPDPPTDIAHQQDWRDRPPSDDTDGSVSSSDCRTPSNRHDYD

Radius of gyration: 29.15 Å; Cα contacts (8 Å, |Δi|>4): 625; chains: 1; bounding box: 74×82×86 Å